Protein AF-0000000073451672 (afdb_homodimer)

InterPro domains:
  IPR009057 Homedomain-like superfamily [SSF46689] (279-330)
  IPR018060 AraC-like, DNA binding HTH domain [PF12833] (251-327)
  IPR018060 AraC-like, DNA binding HTH domain [PS01124] (229-328)
  IPR018060 AraC-like, DNA binding HTH domain [SM00342] (244-326)
  IPR032687 HTH-type transcriptional regulator AraC-type, N-terminal [PF12625] (20-200)

Solvent-accessible surface area (backbone atoms only — not comparable to full-atom values): 34757 Å² total; per-residue (Å²): 123,86,75,55,72,24,67,49,61,60,30,54,49,58,36,35,44,76,72,73,39,60,51,66,58,30,29,54,66,37,71,43,66,76,58,46,71,79,46,33,62,34,40,63,68,54,52,38,30,42,51,41,22,48,45,68,72,33,95,39,46,32,56,46,26,51,49,51,46,72,62,48,54,75,58,33,49,47,56,61,51,44,50,18,46,26,18,64,19,35,48,52,17,53,50,37,42,39,61,46,34,62,65,42,70,61,45,44,54,50,77,46,78,53,93,67,32,28,39,38,34,61,41,60,74,48,76,92,60,72,66,47,65,48,57,55,48,28,52,53,48,31,58,52,40,46,42,21,64,16,45,71,43,92,72,54,36,65,32,38,32,27,46,54,81,57,66,50,60,67,61,46,23,63,71,44,57,27,61,68,43,63,65,34,97,48,36,34,39,28,32,48,39,75,59,30,71,41,52,22,77,30,36,28,70,69,48,41,67,56,48,49,60,52,52,52,49,50,46,50,49,49,51,17,66,72,29,72,58,17,46,48,44,54,52,43,69,34,40,17,55,83,35,76,76,42,63,55,59,55,15,51,74,71,72,42,48,43,65,55,45,50,48,52,25,45,73,67,73,45,40,71,68,56,50,51,52,49,48,35,50,55,49,46,52,57,42,48,71,35,80,38,48,52,69,64,53,43,25,36,47,54,37,36,92,42,58,67,63,36,44,55,51,40,24,70,74,71,74,41,45,64,68,56,48,34,56,48,50,54,43,51,71,70,93,124,86,76,55,72,25,68,46,61,60,30,53,49,57,36,34,43,76,71,73,38,59,53,68,59,29,30,54,67,37,71,42,66,76,58,47,70,78,44,34,61,34,39,64,69,54,52,38,30,40,53,42,20,46,47,68,71,34,94,37,47,33,56,45,27,52,48,51,44,72,61,48,54,75,58,34,47,49,56,60,52,43,50,16,47,27,18,64,21,34,46,52,17,52,52,37,43,38,60,47,34,62,65,42,68,60,46,45,54,48,78,46,78,55,92,67,32,29,40,38,33,61,39,58,73,46,78,91,60,73,65,47,67,48,57,54,48,28,52,53,47,31,58,52,42,46,42,22,65,17,45,71,42,93,72,54,36,65,32,38,31,28,46,52,81,57,66,51,59,66,61,47,23,64,70,43,56,27,62,67,42,63,64,35,96,48,35,34,40,28,32,47,39,75,58,31,72,41,54,23,75,29,35,28,68,69,47,40,68,56,47,48,60,54,51,52,48,50,46,50,50,49,50,17,66,72,31,70,58,17,47,48,43,55,52,41,65,27,39,17,55,83,35,75,77,44,63,55,61,54,15,50,75,70,72,41,48,43,65,56,44,49,48,51,25,44,74,68,76,45,42,72,69,56,47,49,51,50,49,36,50,56,49,46,55,57,43,48,70,35,80,52,49,52,69,64,56,43,24,35,48,52,37,36,93,44,57,65,61,39,42,55,51,42,24,71,75,71,72,41,45,63,70,56,49,36,55,47,49,54,42,50,71,70,92

Organism: Bacillus licheniformis (strain ATCC 14580 / DSM 13 / JCM 2505 / CCUG 7422 / NBRC 12200 / NCIMB 9375 / NCTC 10341 / NRRL NRS-1264 / Gibson 46) (NCBI:txid279010)

Secondary structure (DSSP, 8-state):
-----EEPPTHHHHHHHHTT--HHHHHHHTT--GGGGTS-EE-HHHHHHHHHHHHHHSS-HHHHHHHHHHH--GGG--HHHHHHHTSSBHHHHHHHHHHHGGGSTTEEEEEEEETTEEEEEEEES-TTSPPPHHHHHHHHHHHHHHHHHHHTS----SEEEESS--S-HHHHHHHHTS-EEES-SSEEEEEEGGGGGPBPTT--HHHHHHHHHHHHHHHHHHHHHHSHHHHHHHHHHHHGGGS---HHHHHHHTTS-HHHHHHHHHHTT--HHHHHHHHHHHHHHHHHH-TTS-HHHHHHHTT-SSHHHHHHHHHHHHSS-HHHHHHHHHHHHH-/-----EEPPTHHHHHHHHTT--HHHHHHHTT--GGGGTS-EE-HHHHHHHHHHHHHHSS-HHHHHHHHHHH--GGG--HHHHHHHTSSBHHHHHHHHHHHGGGSTTEEEEEEEETTEEEEEEEES-TTSPPPHHHHHHHHHHHHHHHHHHHTS----SEEEESS--S-HHHHHHHHTS-EEES-SSEEEEEEGGGGGPBPTT--HHHHHHHHHHHHHHHHHHHHHHSHHHHHHHHHHHHGGGS---HHHHHHHTTS-HHHHHHHHHHTT--HHHHHHHHHHHHHHHHHH-TTS-HHHHHHHTT-SSHHHHHHHHHHHHSS-HHHHHHHHHHHHH-

Structure (mmCIF, N/CA/C/O backbone):
data_AF-0000000073451672-model_v1
#
loop_
_entity.id
_entity.type
_entity.pdbx_description
1 polymer 'Probable transcriptional regulator'
#
loop_
_atom_site.group_PDB
_atom_site.id
_atom_site.type_symbol
_atom_site.label_atom_id
_atom_site.label_alt_id
_atom_site.label_comp_id
_atom_site.label_asym_id
_atom_site.label_entity_id
_atom_site.label_seq_id
_atom_site.pdbx_PDB_ins_code
_atom_site.Cartn_x
_atom_site.Cartn_y
_atom_site.Cartn_z
_atom_site.occupancy
_atom_site.B_iso_or_equiv
_atom_site.auth_seq_id
_atom_site.auth_comp_id
_atom_site.auth_asym_id
_atom_site.auth_atom_id
_atom_site.pdbx_PDB_model_num
ATOM 1 N N . MET A 1 1 ? 17.266 -29.953 -8.078 1 30.2 1 MET A N 1
ATOM 2 C CA . MET A 1 1 ? 15.906 -29.453 -8.133 1 30.2 1 MET A CA 1
ATOM 3 C C . MET A 1 1 ? 15.844 -28 -7.684 1 30.2 1 MET A C 1
ATOM 5 O O . MET A 1 1 ? 16.297 -27.672 -6.586 1 30.2 1 MET A O 1
ATOM 9 N N . SER A 1 2 ? 16.094 -27.141 -8.453 1 38.12 2 SER A N 1
ATOM 10 C CA . SER A 1 2 ? 16.266 -25.703 -8.195 1 38.12 2 SER A CA 1
ATOM 11 C C . SER A 1 2 ? 15.227 -25.188 -7.203 1 38.12 2 SER A C 1
ATOM 13 O O . SER A 1 2 ? 14.023 -25.375 -7.41 1 38.12 2 SER A O 1
ATOM 15 N N . HIS A 1 3 ? 15.516 -25.5 -5.871 1 47.47 3 HIS A N 1
ATOM 16 C CA . HIS A 1 3 ? 14.641 -25.234 -4.73 1 47.47 3 HIS A CA 1
ATOM 17 C C . HIS A 1 3 ? 14.188 -23.781 -4.711 1 47.47 3 HIS A C 1
ATOM 19 O O . HIS A 1 3 ? 14.859 -22.922 -4.133 1 47.47 3 HIS A O 1
ATOM 25 N N . THR A 1 4 ? 13.359 -23.422 -5.734 1 58.94 4 THR A N 1
ATOM 26 C CA . THR A 1 4 ? 12.836 -22.062 -5.809 1 58.94 4 THR A CA 1
ATOM 27 C C . THR A 1 4 ? 12.078 -21.703 -4.535 1 58.94 4 THR A C 1
ATOM 29 O O . THR A 1 4 ? 11.203 -22.438 -4.098 1 58.94 4 THR A O 1
ATOM 32 N N . ARG A 1 5 ? 12.734 -21 -3.768 1 70.06 5 ARG A N 1
ATOM 33 C CA . ARG A 1 5 ? 12.148 -20.469 -2.539 1 70.06 5 ARG A CA 1
ATOM 34 C C . ARG A 1 5 ? 11.031 -19.484 -2.848 1 70.06 5 ARG A C 1
ATOM 36 O O . ARG A 1 5 ? 11.156 -18.656 -3.76 1 70.06 5 ARG A O 1
ATOM 43 N N . ILE A 1 6 ? 9.789 -19.859 -2.291 1 76.12 6 ILE A N 1
ATOM 44 C CA . ILE A 1 6 ? 8.578 -19.062 -2.496 1 76.12 6 ILE A CA 1
ATOM 45 C C . ILE A 1 6 ? 8.211 -18.328 -1.207 1 76.12 6 ILE A C 1
ATOM 47 O O . ILE A 1 6 ? 8.172 -18.938 -0.133 1 76.12 6 ILE A O 1
ATOM 51 N N . LYS A 1 7 ? 8.102 -17.188 -1.314 1 77.81 7 LYS A N 1
ATOM 52 C CA . LYS A 1 7 ? 7.602 -16.438 -0.164 1 77.81 7 LYS A CA 1
ATOM 53 C C . LYS A 1 7 ? 6.098 -16.625 0.003 1 77.81 7 LYS A C 1
ATOM 55 O O . LYS A 1 7 ? 5.316 -16.25 -0.868 1 77.81 7 LYS A O 1
ATOM 60 N N . PHE A 1 8 ? 5.711 -17.203 1.081 1 82.19 8 PHE A N 1
ATOM 61 C CA . PHE A 1 8 ? 4.301 -17.438 1.367 1 82.19 8 PHE A CA 1
ATOM 62 C C . PHE A 1 8 ? 3.693 -16.234 2.1 1 82.19 8 PHE A C 1
ATOM 64 O O . PHE A 1 8 ? 4.211 -15.805 3.131 1 82.19 8 PHE A O 1
ATOM 71 N N . PRO A 1 9 ? 2.596 -15.727 1.595 1 80.56 9 PRO A N 1
ATOM 72 C CA . PRO A 1 9 ? 2.059 -14.492 2.178 1 80.56 9 PRO A CA 1
ATOM 73 C C . PRO A 1 9 ? 1.568 -14.688 3.609 1 80.56 9 PRO A C 1
ATOM 75 O O . PRO A 1 9 ? 0.76 -15.578 3.877 1 80.56 9 PRO A O 1
ATOM 78 N N . ALA A 1 10 ? 1.955 -13.828 4.445 1 78.94 10 ALA A N 1
ATOM 79 C CA . ALA A 1 10 ? 1.593 -13.898 5.855 1 78.94 10 ALA A CA 1
ATOM 80 C C . ALA A 1 10 ? 0.095 -13.68 6.051 1 78.94 10 ALA A C 1
ATOM 82 O O . ALA A 1 10 ? -0.511 -14.25 6.957 1 78.94 10 ALA A O 1
ATOM 83 N N . GLY A 1 11 ? -0.444 -12.844 5.199 1 84.38 11 GLY A N 1
ATOM 84 C CA . GLY A 1 11 ? -1.865 -12.555 5.293 1 84.38 11 GLY A CA 1
ATOM 85 C C . GLY A 1 11 ? -2.74 -13.773 5.07 1 84.38 11 GLY A C 1
ATOM 86 O O . GLY A 1 11 ? -3.896 -13.805 5.496 1 84.38 11 GLY A O 1
ATOM 87 N N . PHE A 1 12 ? -2.145 -14.812 4.469 1 87.31 12 PHE A N 1
ATOM 88 C CA . PHE A 1 12 ? -2.893 -16.031 4.188 1 87.31 12 PHE A CA 1
ATOM 89 C C . PHE A 1 12 ? -3.398 -16.672 5.48 1 87.31 12 PHE A C 1
ATOM 91 O O . PHE A 1 12 ? -4.57 -17.047 5.578 1 87.31 12 PHE A O 1
ATOM 98 N N . TRP A 1 13 ? -2.588 -16.719 6.453 1 87.12 13 TRP A N 1
ATOM 99 C CA . TRP A 1 13 ? -2.926 -17.375 7.711 1 87.12 13 TRP A CA 1
ATOM 100 C C . TRP A 1 13 ? -3.99 -16.578 8.469 1 87.12 13 TRP A C 1
ATOM 102 O O . TRP A 1 13 ? -4.918 -17.156 9.039 1 87.12 13 TRP A O 1
ATOM 112 N N . ALA A 1 14 ? -3.844 -15.273 8.398 1 84.81 14 ALA A N 1
ATOM 113 C CA . ALA A 1 14 ? -4.848 -14.414 9.023 1 84.81 14 ALA A CA 1
ATOM 114 C C . ALA A 1 14 ? -6.191 -14.539 8.312 1 84.81 14 ALA A C 1
ATOM 116 O O . ALA A 1 14 ? -7.242 -14.547 8.961 1 84.81 14 ALA A O 1
ATOM 117 N N . GLY A 1 15 ? -6.145 -14.625 7.043 1 84.38 15 GLY A N 1
ATOM 118 C CA . GLY A 1 15 ? -7.359 -14.828 6.27 1 84.38 15 GLY A CA 1
ATOM 119 C C . GLY A 1 15 ? -8.062 -16.141 6.586 1 84.38 15 GLY A C 1
ATOM 120 O O . GLY A 1 15 ? -9.281 -16.172 6.719 1 84.38 15 GLY A O 1
ATOM 121 N N . LEU A 1 16 ? -7.281 -17.188 6.754 1 88 16 LEU A N 1
ATOM 122 C CA . LEU A 1 16 ? -7.852 -18.484 7.102 1 88 16 LEU A CA 1
ATOM 123 C C . LEU A 1 16 ? -8.531 -18.422 8.461 1 88 16 LEU A C 1
ATOM 125 O O . LEU A 1 16 ? -9.625 -18.969 8.641 1 88 16 LEU A O 1
ATOM 129 N N . ARG A 1 17 ? -7.875 -17.75 9.312 1 86.06 17 ARG A N 1
ATOM 130 C CA . ARG A 1 17 ? -8.422 -17.609 10.664 1 86.06 17 ARG A CA 1
ATOM 131 C C . ARG A 1 17 ? -9.781 -16.922 10.633 1 86.06 17 ARG A C 1
ATOM 133 O O . ARG A 1 17 ? -10.695 -17.297 11.375 1 86.06 17 ARG A O 1
ATOM 140 N N . GLN A 1 18 ? -9.922 -15.961 9.906 1 84.19 18 GLN A N 1
ATOM 141 C CA . GLN A 1 18 ? -11.18 -15.219 9.789 1 84.19 18 GLN A CA 1
ATOM 142 C C . GLN A 1 18 ? -12.281 -16.094 9.211 1 84.19 18 GLN A C 1
ATOM 144 O O . GLN A 1 18 ? -13.469 -15.859 9.461 1 84.19 18 GLN A O 1
ATOM 149 N N . LEU A 1 19 ? -11.844 -17.109 8.477 1 85.69 19 LEU A N 1
ATOM 150 C CA . LEU A 1 19 ? -12.797 -18.031 7.871 1 85.69 19 LEU A CA 1
ATOM 151 C C . LEU A 1 19 ? -13.07 -19.203 8.797 1 85.69 19 LEU A C 1
ATOM 153 O O . LEU A 1 19 ? -13.773 -20.141 8.414 1 85.69 19 LEU A O 1
ATOM 157 N N . GLY A 1 20 ? -12.477 -19.172 9.977 1 86.69 20 GLY A N 1
ATOM 158 C CA . GLY A 1 20 ? -12.695 -20.203 10.977 1 86.69 20 GLY A CA 1
ATOM 159 C C . GLY A 1 20 ? -11.773 -21.406 10.805 1 86.69 20 GLY A C 1
ATOM 160 O O . GLY A 1 20 ? -12.016 -22.469 11.367 1 86.69 20 GLY A O 1
ATOM 161 N N . ILE A 1 21 ? -10.773 -21.266 9.984 1 89.25 21 ILE A N 1
ATOM 162 C CA . ILE A 1 21 ? -9.805 -22.328 9.773 1 89.25 21 ILE A CA 1
ATOM 163 C C . ILE A 1 21 ? -8.547 -22.078 10.594 1 89.25 21 ILE A C 1
ATOM 165 O O . ILE A 1 21 ? -7.93 -21.016 10.477 1 89.25 21 ILE A O 1
ATOM 169 N N . ASN A 1 22 ? -8.156 -23.031 11.375 1 90.31 22 ASN A N 1
ATOM 170 C CA . ASN A 1 22 ? -6.992 -22.891 12.242 1 90.31 22 ASN A CA 1
ATOM 171 C C . ASN A 1 22 ? -5.691 -23.125 11.477 1 90.31 22 ASN A C 1
ATOM 173 O O . ASN A 1 22 ? -5.426 -24.25 11.031 1 90.31 22 ASN A O 1
ATOM 177 N N . ALA A 1 23 ? -4.871 -22.172 11.461 1 88.25 23 ALA A N 1
ATOM 178 C CA . ALA A 1 23 ? -3.635 -22.219 10.688 1 88.25 23 ALA A CA 1
ATOM 179 C C . ALA A 1 23 ? -2.729 -23.344 11.172 1 88.25 23 ALA A C 1
ATOM 181 O O . ALA A 1 23 ? -2.184 -24.109 10.367 1 88.25 23 ALA A O 1
ATOM 182 N N . PRO A 1 24 ? -2.588 -23.547 12.445 1 89.44 24 PRO A N 1
ATOM 183 C CA . PRO A 1 24 ? -1.754 -24.641 12.93 1 89.44 24 PRO A CA 1
ATOM 184 C C . PRO A 1 24 ? -2.242 -26.016 12.445 1 89.44 24 PRO A C 1
ATOM 186 O O . PRO A 1 24 ? -1.431 -26.906 12.195 1 89.44 24 PRO A O 1
ATOM 189 N N . ASP A 1 25 ? -3.537 -26.203 12.32 1 93 25 ASP A N 1
ATOM 190 C CA . ASP A 1 25 ? -4.074 -27.453 11.812 1 93 25 ASP A CA 1
ATOM 191 C C . ASP A 1 25 ? -3.66 -27.688 10.367 1 93 25 ASP A C 1
ATOM 193 O O . ASP A 1 25 ? -3.34 -28.828 9.984 1 93 25 ASP A O 1
ATOM 197 N N . VAL A 1 26 ? -3.672 -26.641 9.617 1 92.94 26 VAL A N 1
ATOM 198 C CA . VAL A 1 26 ? -3.258 -26.75 8.219 1 92.94 26 VAL A CA 1
ATOM 199 C C . VAL A 1 26 ? -1.782 -27.125 8.141 1 92.94 26 VAL A C 1
ATOM 201 O O . VAL A 1 26 ? -1.408 -28.031 7.387 1 92.94 26 VAL A O 1
ATOM 204 N N . LEU A 1 27 ? -1.009 -26.516 8.977 1 92.25 27 LEU A N 1
ATOM 205 C CA . LEU A 1 27 ? 0.427 -26.781 8.953 1 92.25 27 LEU A CA 1
ATOM 206 C C . LEU A 1 27 ? 0.732 -28.188 9.453 1 92.25 27 LEU A C 1
ATOM 208 O O . LEU A 1 27 ? 1.614 -28.859 8.922 1 92.25 27 LEU A O 1
ATOM 212 N N . ARG A 1 28 ? 0.037 -28.609 10.445 1 92.56 28 ARG A N 1
ATOM 213 C CA . ARG A 1 28 ? 0.197 -29.969 10.938 1 92.56 28 ARG A CA 1
ATOM 214 C C . ARG A 1 28 ? -0.143 -30.984 9.859 1 92.56 28 ARG A C 1
ATOM 216 O O . ARG A 1 28 ? 0.601 -31.953 9.648 1 92.56 28 ARG A O 1
ATOM 223 N N . LYS A 1 29 ? -1.226 -30.734 9.219 1 93.62 29 LYS A N 1
ATOM 224 C CA . LYS A 1 29 ? -1.656 -31.625 8.141 1 93.62 29 LYS A CA 1
ATOM 225 C C . LYS A 1 29 ? -0.652 -31.625 6.996 1 93.62 29 LYS A C 1
ATOM 227 O O . LYS A 1 29 ? -0.452 -32.656 6.34 1 93.62 29 LYS A O 1
ATOM 232 N N . ALA A 1 30 ? -0.033 -30.5 6.754 1 92.94 30 ALA A N 1
ATOM 233 C CA . ALA A 1 30 ? 0.972 -30.359 5.699 1 92.94 30 ALA A CA 1
ATOM 234 C C . ALA A 1 30 ? 2.328 -30.875 6.172 1 92.94 30 ALA A C 1
ATOM 236 O O . ALA A 1 30 ? 3.285 -30.922 5.395 1 92.94 30 ALA A O 1
ATOM 237 N N . ARG A 1 31 ? 2.457 -31.219 7.453 1 93.19 31 ARG A N 1
ATOM 238 C CA . ARG A 1 31 ? 3.688 -31.703 8.062 1 93.19 31 ARG A CA 1
ATOM 239 C C . ARG A 1 31 ? 4.789 -30.656 7.992 1 93.19 31 ARG A C 1
ATOM 241 O O . ARG A 1 31 ? 5.918 -30.953 7.609 1 93.19 31 ARG A O 1
ATOM 248 N N . LEU A 1 32 ? 4.359 -29.469 8.203 1 91.25 32 LEU A N 1
ATOM 249 C CA . LEU A 1 32 ? 5.293 -28.344 8.219 1 91.25 32 LEU A CA 1
ATOM 250 C C . LEU A 1 32 ? 5.371 -27.734 9.609 1 91.25 32 LEU A C 1
ATOM 252 O O . LEU A 1 32 ? 4.402 -27.766 10.367 1 91.25 32 LEU A O 1
ATOM 256 N N . PRO A 1 33 ? 6.496 -27.219 9.922 1 87.62 33 PRO A N 1
ATOM 257 C CA . PRO A 1 33 ? 6.629 -26.562 11.227 1 87.62 33 PRO A CA 1
ATOM 258 C C . PRO A 1 33 ? 5.848 -25.25 11.305 1 87.62 33 PRO A C 1
ATOM 260 O O . PRO A 1 33 ? 5.621 -24.594 10.289 1 87.62 33 PRO A O 1
ATOM 263 N N . LEU A 1 34 ? 5.496 -24.875 12.5 1 85.81 34 LEU A N 1
ATOM 264 C CA . LEU A 1 34 ? 4.719 -23.656 12.734 1 85.81 34 LEU A CA 1
ATOM 265 C C . LEU A 1 34 ? 5.527 -22.422 12.375 1 85.81 34 LEU A C 1
ATOM 267 O O . LEU A 1 34 ? 4.965 -21.344 12.188 1 85.81 34 LEU A O 1
ATOM 271 N N . THR A 1 35 ? 6.77 -22.531 12.172 1 81.19 35 THR A N 1
ATOM 272 C CA . THR A 1 35 ? 7.656 -21.406 11.883 1 81.19 35 THR A CA 1
ATOM 273 C C . THR A 1 35 ? 7.383 -20.844 10.484 1 81.19 35 THR A C 1
ATOM 275 O O . THR A 1 35 ? 7.766 -19.719 10.18 1 81.19 35 THR A O 1
ATOM 278 N N . VAL A 1 36 ? 6.684 -21.609 9.695 1 81.38 36 VAL A N 1
ATOM 279 C CA . VAL A 1 36 ? 6.344 -21.172 8.344 1 81.38 36 VAL A CA 1
ATOM 280 C C . VAL A 1 36 ? 5.441 -19.953 8.406 1 81.38 36 VAL A C 1
ATOM 282 O O . VAL A 1 36 ? 5.449 -19.125 7.492 1 81.38 36 VAL A O 1
ATOM 285 N N . MET A 1 37 ? 4.758 -19.797 9.492 1 79.75 37 MET A N 1
ATOM 286 C CA . MET A 1 37 ? 3.836 -18.688 9.641 1 79.75 37 MET A CA 1
ATOM 287 C C . MET A 1 37 ? 4.598 -17.375 9.852 1 79.75 37 MET A C 1
ATOM 289 O O . MET A 1 37 ? 4.109 -16.312 9.492 1 79.75 37 MET A O 1
ATOM 293 N N . THR A 1 38 ? 5.789 -17.547 10.367 1 75.12 38 THR A N 1
ATOM 294 C CA . THR A 1 38 ? 6.562 -16.344 10.68 1 75.12 38 THR A CA 1
ATOM 295 C C . THR A 1 38 ? 7.711 -16.172 9.695 1 75.12 38 THR A C 1
ATOM 297 O O . THR A 1 38 ? 8.211 -15.055 9.508 1 75.12 38 THR A O 1
ATOM 300 N N . GLU A 1 39 ? 8.156 -17.328 9.156 1 72.62 39 GLU A N 1
ATOM 301 C CA . GLU A 1 39 ? 9.164 -17.328 8.102 1 72.62 39 GLU A CA 1
ATOM 302 C C . GLU A 1 39 ? 8.578 -17.812 6.773 1 72.62 39 GLU A C 1
ATOM 304 O O . GLU A 1 39 ? 8.766 -18.969 6.383 1 72.62 39 GLU A O 1
ATOM 309 N N . PRO A 1 40 ? 8.109 -16.891 6.098 1 76.38 40 PRO A N 1
ATOM 310 C CA . PRO A 1 40 ? 7.191 -17.266 5.02 1 76.38 40 PRO A CA 1
ATOM 311 C C . PRO A 1 40 ? 7.922 -17.672 3.742 1 76.38 40 PRO A C 1
ATOM 313 O O . PRO A 1 40 ? 7.617 -17.172 2.66 1 76.38 40 PRO A O 1
ATOM 316 N N . VAL A 1 41 ? 8.969 -18.406 3.869 1 78.81 41 VAL A N 1
ATOM 317 C CA . VAL A 1 41 ? 9.625 -18.938 2.686 1 78.81 41 VAL A CA 1
ATOM 318 C C . VAL A 1 41 ? 9.477 -20.469 2.652 1 78.81 41 VAL A C 1
ATOM 320 O O . VAL A 1 41 ? 9.844 -21.156 3.609 1 78.81 41 VAL A O 1
ATOM 323 N N . VAL A 1 42 ? 8.906 -20.906 1.621 1 83.38 42 VAL A N 1
ATOM 324 C CA . VAL A 1 42 ? 8.656 -22.328 1.495 1 83.38 42 VAL A CA 1
ATOM 325 C C . VAL A 1 42 ? 9.117 -22.812 0.123 1 83.38 42 VAL A C 1
ATOM 327 O O . VAL A 1 42 ? 9.312 -22.016 -0.794 1 83.38 42 VAL A O 1
ATOM 330 N N . THR A 1 43 ? 9.344 -24.078 0.012 1 80.25 43 THR A N 1
ATOM 331 C CA . THR A 1 43 ? 9.602 -24.703 -1.287 1 80.25 43 THR A CA 1
ATOM 332 C C . THR A 1 43 ? 8.297 -24.891 -2.061 1 80.25 43 THR A C 1
ATOM 334 O O . THR A 1 43 ? 7.211 -24.766 -1.494 1 80.25 43 THR A O 1
ATOM 337 N N . ALA A 1 44 ? 8.445 -25.172 -3.307 1 80.56 44 ALA A N 1
ATOM 338 C CA . ALA A 1 44 ? 7.266 -25.438 -4.121 1 80.56 44 ALA A CA 1
ATOM 339 C C . ALA A 1 44 ? 6.465 -26.609 -3.557 1 80.56 44 ALA A C 1
ATOM 341 O O . ALA A 1 44 ? 5.23 -26.578 -3.525 1 80.56 44 ALA A O 1
ATOM 342 N N . ALA A 1 45 ? 7.203 -27.641 -3.154 1 82.56 45 ALA A N 1
ATOM 343 C CA . ALA A 1 45 ? 6.562 -28.812 -2.582 1 82.56 45 ALA A CA 1
ATOM 344 C C . ALA A 1 45 ? 5.789 -28.453 -1.314 1 82.56 45 ALA A C 1
ATOM 346 O O . ALA A 1 45 ? 4.676 -28.953 -1.102 1 82.56 45 ALA A O 1
ATOM 347 N N . GLN A 1 46 ? 6.383 -27.656 -0.5 1 84.38 46 GLN A N 1
ATOM 348 C CA . GLN A 1 46 ? 5.746 -27.219 0.738 1 84.38 46 GLN A CA 1
ATOM 349 C C . GLN A 1 46 ? 4.539 -26.328 0.452 1 84.38 46 GLN A C 1
ATOM 351 O O . GLN A 1 46 ? 3.529 -26.406 1.156 1 84.38 46 GLN A O 1
ATOM 356 N N . TYR A 1 47 ? 4.707 -25.531 -0.551 1 87.94 47 TYR A N 1
ATOM 357 C CA . TYR A 1 47 ? 3.607 -24.672 -0.994 1 87.94 47 TYR A CA 1
ATOM 358 C C . TYR A 1 47 ? 2.389 -25.516 -1.366 1 87.94 47 TYR A C 1
ATOM 360 O O . TYR A 1 47 ? 1.28 -25.25 -0.894 1 87.94 47 TYR A O 1
ATOM 368 N N . PHE A 1 48 ? 2.562 -26.547 -2.09 1 88 48 PHE A N 1
ATOM 369 C CA . PHE A 1 48 ? 1.48 -27.422 -2.52 1 88 48 PHE A CA 1
ATOM 370 C C . PHE A 1 48 ? 0.935 -28.219 -1.343 1 88 48 PHE A C 1
ATOM 372 O O . PHE A 1 48 ? -0.264 -28.5 -1.275 1 88 48 PHE A O 1
ATOM 379 N N . ALA A 1 49 ? 1.825 -28.531 -0.481 1 90.12 49 ALA A N 1
ATOM 380 C CA . ALA A 1 49 ? 1.406 -29.297 0.693 1 90.12 49 ALA A CA 1
ATOM 381 C C . ALA A 1 49 ? 0.434 -28.484 1.55 1 90.12 49 ALA A C 1
ATOM 383 O O . ALA A 1 49 ? -0.509 -29.047 2.119 1 90.12 49 ALA A O 1
ATOM 384 N N . ILE A 1 50 ? 0.667 -27.203 1.669 1 91.25 50 ILE A N 1
ATOM 385 C CA . ILE A 1 50 ? -0.209 -26.328 2.434 1 91.25 50 ILE A CA 1
ATOM 386 C C . ILE A 1 50 ? -1.594 -26.297 1.793 1 91.25 50 ILE A C 1
ATOM 388 O O . ILE A 1 50 ? -2.607 -26.453 2.479 1 91.25 50 ILE A O 1
ATOM 392 N N . TRP A 1 51 ? -1.62 -26.172 0.527 1 91.19 51 TRP A N 1
ATOM 393 C CA . TRP A 1 51 ? -2.895 -26.109 -0.182 1 91.19 51 TRP A CA 1
ATOM 394 C C . TRP A 1 51 ? -3.617 -27.453 -0.141 1 91.19 51 TRP A C 1
ATOM 396 O O . TRP A 1 51 ? -4.844 -27.5 -0.027 1 91.19 51 TRP A O 1
ATOM 406 N N . GLN A 1 52 ? -2.834 -28.5 -0.243 1 91.88 52 GLN A N 1
ATOM 407 C CA . GLN A 1 52 ? -3.426 -29.828 -0.109 1 91.88 52 GLN A CA 1
ATOM 408 C C . GLN A 1 52 ? -4.012 -30.031 1.286 1 91.88 52 GLN A C 1
ATOM 410 O O . GLN A 1 52 ? -5.09 -30.609 1.435 1 91.88 52 GLN A O 1
ATOM 415 N N . ALA A 1 53 ? -3.287 -29.562 2.209 1 93.5 53 ALA A N 1
ATOM 416 C CA . ALA A 1 53 ? -3.764 -29.656 3.588 1 93.5 53 ALA A CA 1
ATOM 417 C C . ALA A 1 53 ? -5.078 -28.891 3.762 1 93.5 53 ALA A C 1
ATOM 419 O O . ALA A 1 53 ? -6.008 -29.391 4.402 1 93.5 53 ALA A O 1
ATOM 420 N N . TYR A 1 54 ? -5.145 -27.703 3.217 1 92.88 54 TYR A N 1
ATOM 421 C CA . TYR A 1 54 ? -6.387 -26.953 3.24 1 92.88 54 TYR A CA 1
ATOM 422 C C . TYR A 1 54 ? -7.516 -27.734 2.574 1 92.88 54 TYR A C 1
ATOM 424 O O . TYR A 1 54 ? -8.633 -27.797 3.098 1 92.88 54 TYR A O 1
ATOM 432 N N . SER A 1 55 ? -7.191 -28.312 1.449 1 91.38 55 SER A N 1
ATOM 433 C CA . SER A 1 55 ? -8.164 -29.109 0.72 1 91.38 55 SER A CA 1
ATOM 434 C C . SER A 1 55 ? -8.695 -30.25 1.579 1 91.38 55 SER A C 1
ATOM 436 O O . SER A 1 55 ? -9.891 -30.547 1.561 1 91.38 55 SER A O 1
ATOM 438 N N . ASP A 1 56 ? -7.82 -30.828 2.297 1 91.31 56 ASP A N 1
ATOM 439 C CA . ASP A 1 56 ? -8.164 -31.984 3.117 1 91.31 56 ASP A CA 1
ATOM 440 C C . ASP A 1 56 ? -9.016 -31.562 4.316 1 91.31 56 ASP A C 1
ATOM 442 O O . ASP A 1 56 ? -9.789 -32.375 4.844 1 91.31 56 ASP A O 1
ATOM 446 N N . LEU A 1 57 ? -8.867 -30.375 4.75 1 90.12 57 LEU A N 1
ATOM 447 C CA . LEU A 1 57 ? -9.555 -29.906 5.949 1 90.12 57 LEU A CA 1
ATOM 448 C C . LEU A 1 57 ? -10.969 -29.453 5.617 1 90.12 57 LEU A C 1
ATOM 450 O O . LEU A 1 57 ? -11.836 -29.422 6.492 1 90.12 57 LEU A O 1
ATOM 454 N N . VAL A 1 58 ? -11.086 -29.109 4.395 1 86.44 58 VAL A N 1
ATOM 455 C CA . VAL A 1 58 ? -12.414 -28.656 4 1 86.44 58 VAL A CA 1
ATOM 456 C C . VAL A 1 58 ? -13.242 -29.844 3.512 1 86.44 58 VAL A C 1
ATOM 458 O O . VAL A 1 58 ? -12.695 -30.797 2.969 1 86.44 58 VAL A O 1
ATOM 461 N N . ASP A 1 59 ? -14.453 -29.938 3.789 1 79.06 59 ASP A N 1
ATOM 462 C CA . ASP A 1 59 ? -15.344 -31.062 3.496 1 79.06 59 ASP A CA 1
ATOM 463 C C . ASP A 1 59 ? -15.461 -31.297 1.991 1 79.06 59 ASP A C 1
ATOM 465 O O . ASP A 1 59 ? -15.547 -32.438 1.536 1 79.06 59 ASP A O 1
ATOM 469 N N . ASP A 1 60 ? -15.547 -30.312 1.238 1 90.44 60 ASP A N 1
ATOM 470 C CA . ASP A 1 60 ? -15.773 -30.312 -0.203 1 90.44 60 ASP A CA 1
ATOM 471 C C . ASP A 1 60 ? -14.922 -29.25 -0.895 1 90.44 60 ASP A C 1
ATOM 473 O O . ASP A 1 60 ? -14.828 -28.109 -0.416 1 90.44 60 ASP A O 1
ATOM 477 N N . VAL A 1 61 ? -14.242 -29.734 -1.983 1 91.44 61 VAL A N 1
ATOM 478 C CA . VAL A 1 61 ? -13.336 -28.875 -2.734 1 91.44 61 VAL A CA 1
ATOM 479 C C . VAL A 1 61 ? -14.07 -27.609 -3.191 1 91.44 61 VAL A C 1
ATOM 481 O O . VAL A 1 61 ? -13.539 -26.5 -3.076 1 91.44 61 VAL A O 1
ATOM 484 N N . SER A 1 62 ? -15.297 -27.812 -3.668 1 93.69 62 SER A N 1
ATOM 485 C CA . SER A 1 62 ? -16.078 -26.672 -4.156 1 93.69 62 SER A CA 1
ATOM 486 C C . SER A 1 62 ? -16.375 -25.688 -3.035 1 93.69 62 SER A C 1
ATOM 488 O O . SER A 1 62 ? -16.281 -24.484 -3.225 1 93.69 62 SER A O 1
ATOM 490 N N . LYS A 1 63 ? -16.688 -26.219 -1.899 1 92.5 63 LYS A N 1
ATOM 491 C CA . LYS A 1 63 ? -16.984 -25.359 -0.745 1 92.5 63 LYS A CA 1
ATOM 492 C C . LYS A 1 63 ? -15.734 -24.609 -0.296 1 92.5 63 LYS A C 1
ATOM 494 O O . LYS A 1 63 ? -15.82 -23.438 0.072 1 92.5 63 LYS A O 1
ATOM 499 N N . GLY A 1 64 ? -14.641 -25.297 -0.287 1 92.5 64 GLY A N 1
ATOM 500 C CA . GLY A 1 64 ? -13.383 -24.656 0.072 1 92.5 64 GLY A CA 1
ATOM 501 C C . GLY A 1 64 ? -12.992 -23.531 -0.866 1 92.5 64 GLY A C 1
ATOM 502 O O . GLY A 1 64 ? -12.523 -22.469 -0.423 1 92.5 64 GLY A O 1
ATOM 503 N N . ILE A 1 65 ? -13.227 -23.719 -2.137 1 94.25 65 ILE A N 1
ATOM 504 C CA . ILE A 1 65 ? -12.93 -22.719 -3.154 1 94.25 65 ILE A CA 1
ATOM 505 C C . ILE A 1 65 ? -13.773 -21.469 -2.922 1 94.25 65 ILE A C 1
ATOM 507 O O . ILE A 1 65 ? -13.25 -20.359 -2.809 1 94.25 65 ILE A O 1
ATOM 511 N N . ILE A 1 66 ? -15.062 -21.688 -2.756 1 94.38 66 ILE A N 1
ATOM 512 C CA . ILE A 1 66 ? -16.016 -20.594 -2.652 1 94.38 66 ILE A CA 1
ATOM 513 C C . ILE A 1 66 ? -15.797 -19.828 -1.346 1 94.38 66 ILE A C 1
ATOM 515 O O . ILE A 1 66 ? -15.758 -18.594 -1.333 1 94.38 66 ILE A O 1
ATOM 519 N N . LYS A 1 67 ? -15.562 -20.578 -0.331 1 93.06 67 LYS A N 1
ATOM 520 C CA . LYS A 1 67 ? -15.367 -19.984 0.99 1 93.06 67 LYS A CA 1
ATOM 521 C C . LYS A 1 67 ? -14.148 -19.078 1.011 1 93.06 67 LYS A C 1
ATOM 523 O O . LYS A 1 67 ? -14.219 -17.938 1.49 1 93.06 67 LYS A O 1
ATOM 528 N N . LEU A 1 68 ? -13.078 -19.516 0.491 1 92.94 68 LEU A N 1
ATOM 529 C CA . LEU A 1 68 ? -11.844 -18.734 0.493 1 92.94 68 LEU A CA 1
ATOM 530 C C . LEU A 1 68 ? -11.961 -17.547 -0.462 1 92.94 68 LEU A C 1
ATOM 532 O O . LEU A 1 68 ? -11.547 -16.438 -0.127 1 92.94 68 LEU A O 1
ATOM 536 N N . ALA A 1 69 ? -12.492 -17.75 -1.635 1 92.94 69 ALA A N 1
ATOM 537 C CA . ALA A 1 69 ? -12.578 -16.703 -2.645 1 92.94 69 ALA A CA 1
ATOM 538 C C . ALA A 1 69 ? -13.484 -15.562 -2.182 1 92.94 69 ALA A C 1
ATOM 540 O O . ALA A 1 69 ? -13.203 -14.391 -2.432 1 92.94 69 ALA A O 1
ATOM 541 N N . THR A 1 70 ? -14.531 -15.836 -1.424 1 92.44 70 THR A N 1
ATOM 542 C CA . THR A 1 70 ? -15.523 -14.828 -1.048 1 92.44 70 THR A CA 1
ATOM 543 C C . THR A 1 70 ? -15.219 -14.273 0.341 1 92.44 70 THR A C 1
ATOM 545 O O . THR A 1 70 ? -15.57 -13.133 0.645 1 92.44 70 THR A O 1
ATOM 548 N N . GLY A 1 71 ? -14.57 -15.062 1.098 1 90.38 71 GLY A N 1
ATOM 549 C CA . GLY A 1 71 ? -14.43 -14.688 2.494 1 90.38 71 GLY A CA 1
ATOM 550 C C . GLY A 1 71 ? -13.102 -14.008 2.793 1 90.38 71 GLY A C 1
ATOM 551 O O . GLY A 1 71 ? -12.945 -13.391 3.848 1 90.38 71 GLY A O 1
ATOM 552 N N . PHE A 1 72 ? -12.148 -14.102 1.908 1 90.19 72 PHE A N 1
ATOM 553 C CA . PHE A 1 72 ? -10.82 -13.539 2.139 1 90.19 72 PHE A CA 1
ATOM 554 C C . PHE A 1 72 ? -10.844 -12.023 1.998 1 90.19 72 PHE A C 1
ATOM 556 O O . PHE A 1 72 ? -11.062 -11.5 0.904 1 90.19 72 PHE A O 1
ATOM 563 N N . GLU A 1 73 ? -10.555 -11.305 3.029 1 90.81 73 GLU A N 1
ATOM 564 C CA . GLU A 1 73 ? -10.695 -9.852 3.07 1 90.81 73 GLU A CA 1
ATOM 565 C C . GLU A 1 73 ? -9.516 -9.164 2.379 1 90.81 73 GLU A C 1
ATOM 567 O O . GLU A 1 73 ? -8.367 -9.578 2.537 1 90.81 73 GLU A O 1
ATOM 572 N N . PRO A 1 74 ? -9.773 -8.086 1.68 1 92 74 PRO A N 1
ATOM 573 C CA . PRO A 1 74 ? -8.734 -7.359 0.946 1 92 74 PRO A CA 1
ATOM 574 C C . PRO A 1 74 ? -7.617 -6.852 1.854 1 92 74 PRO A C 1
ATOM 576 O O . PRO A 1 74 ? -6.477 -6.703 1.41 1 92 74 PRO A O 1
ATOM 579 N N . ALA A 1 75 ? -7.91 -6.629 3.082 1 90 75 ALA A N 1
ATOM 580 C CA . ALA A 1 75 ? -6.914 -6.121 4.023 1 90 75 ALA A CA 1
ATOM 581 C C . ALA A 1 75 ? -5.75 -7.098 4.168 1 90 75 ALA A C 1
ATOM 583 O O . ALA A 1 75 ? -4.652 -6.707 4.57 1 90 75 ALA A O 1
ATOM 584 N N . HIS A 1 76 ? -5.938 -8.352 3.768 1 90.94 76 HIS A N 1
ATOM 585 C CA . HIS A 1 76 ? -4.914 -9.367 3.969 1 90.94 76 HIS A CA 1
ATOM 586 C C . HIS A 1 76 ? -4.23 -9.727 2.652 1 90.94 76 HIS A C 1
ATOM 588 O O . HIS A 1 76 ? -3.369 -10.609 2.617 1 90.94 76 HIS A O 1
ATOM 594 N N . TYR A 1 77 ? -4.637 -9.094 1.58 1 93.75 77 TYR A N 1
ATOM 595 C CA . TYR A 1 77 ? -3.98 -9.344 0.303 1 93.75 77 TYR A CA 1
ATOM 596 C C . TYR A 1 77 ? -2.498 -9.008 0.373 1 93.75 77 TYR A C 1
ATOM 598 O O . TYR A 1 77 ? -2.115 -7.992 0.965 1 93.75 77 TYR A O 1
ATOM 606 N N . PRO A 1 78 ? -1.659 -9.852 -0.187 1 92.62 78 PRO A N 1
ATOM 607 C CA . PRO A 1 78 ? -0.267 -9.422 -0.345 1 92.62 78 PRO A CA 1
ATOM 608 C C . PRO A 1 78 ? -0.118 -8.242 -1.305 1 92.62 78 PRO A C 1
ATOM 610 O O . PRO A 1 78 ? -1.012 -7.984 -2.113 1 92.62 78 PRO A O 1
ATOM 613 N N . PRO A 1 79 ? 0.98 -7.52 -1.271 1 93.31 79 PRO A N 1
ATOM 614 C CA . PRO A 1 79 ? 1.176 -6.312 -2.074 1 93.31 79 PRO A CA 1
ATOM 615 C C . PRO A 1 79 ? 0.931 -6.543 -3.562 1 93.31 79 PRO A C 1
ATOM 617 O O . PRO A 1 79 ? 0.354 -5.688 -4.238 1 93.31 79 PRO A O 1
ATOM 620 N N . ALA A 1 80 ? 1.367 -7.691 -4.074 1 92.62 80 ALA A N 1
ATOM 621 C CA . ALA A 1 80 ? 1.166 -7.996 -5.488 1 92.62 80 ALA A CA 1
ATOM 622 C C . ALA A 1 80 ? -0.32 -8.031 -5.836 1 92.62 80 ALA A C 1
ATOM 624 O O . ALA A 1 80 ? -0.729 -7.535 -6.891 1 92.62 80 ALA A O 1
ATOM 625 N N . VAL A 1 81 ? -1.133 -8.578 -4.934 1 95.06 81 VAL A N 1
ATOM 626 C CA . VAL A 1 81 ? -2.574 -8.672 -5.141 1 95.06 81 VAL A CA 1
ATOM 627 C C . VAL A 1 81 ? -3.219 -7.309 -4.883 1 95.06 81 VAL A C 1
ATOM 629 O O . VAL A 1 81 ? -4.164 -6.926 -5.574 1 95.06 81 VAL A O 1
ATOM 632 N N . LEU A 1 82 ? -2.703 -6.574 -3.902 1 96.12 82 LEU A N 1
ATOM 633 C CA . LEU A 1 82 ? -3.199 -5.223 -3.658 1 96.12 82 LEU A CA 1
ATOM 634 C C . LEU A 1 82 ? -3 -4.34 -4.887 1 96.12 82 LEU A C 1
ATOM 636 O O . LEU A 1 82 ? -3.861 -3.518 -5.211 1 96.12 82 LEU A O 1
ATOM 640 N N . ALA A 1 83 ? -1.879 -4.5 -5.562 1 96.25 83 ALA A N 1
ATOM 641 C CA . ALA A 1 83 ? -1.624 -3.74 -6.781 1 96.25 83 ALA A CA 1
ATOM 642 C C . ALA A 1 83 ? -2.684 -4.031 -7.84 1 96.25 83 ALA A C 1
ATOM 644 O O . ALA A 1 83 ? -3.074 -3.143 -8.602 1 96.25 83 ALA A O 1
ATOM 645 N N . ALA A 1 84 ? -3.107 -5.285 -7.863 1 96.88 84 ALA A N 1
ATOM 646 C CA . ALA A 1 84 ? -4.164 -5.664 -8.797 1 96.88 84 ALA A CA 1
ATOM 647 C C . ALA A 1 84 ? -5.52 -5.129 -8.336 1 96.88 84 ALA A C 1
ATOM 649 O O . ALA A 1 84 ? -6.266 -4.551 -9.125 1 96.88 84 ALA A O 1
ATOM 650 N N . TYR A 1 85 ? -5.824 -5.246 -7.07 1 97.25 85 TYR A N 1
ATOM 651 C CA . TYR A 1 85 ? -7.102 -4.859 -6.488 1 97.25 85 TYR A CA 1
ATOM 652 C C . TYR A 1 85 ? -7.34 -3.361 -6.637 1 97.25 85 TYR A C 1
ATOM 654 O O . TYR A 1 85 ? -8.477 -2.918 -6.785 1 97.25 85 TYR A O 1
ATOM 662 N N . HIS A 1 86 ? -6.273 -2.59 -6.625 1 96.94 86 HIS A N 1
ATOM 663 C CA . HIS A 1 86 ? -6.395 -1.137 -6.676 1 96.94 86 HIS A CA 1
ATOM 664 C C . HIS A 1 86 ? -6.105 -0.609 -8.078 1 96.94 86 HIS A C 1
ATOM 666 O O . HIS A 1 86 ? -5.879 0.588 -8.258 1 96.94 86 HIS A O 1
ATOM 672 N N . ALA A 1 87 ? -6.113 -1.509 -9.078 1 96.62 87 ALA A N 1
ATOM 673 C CA . ALA A 1 87 ? -5.906 -1.107 -10.469 1 96.62 87 ALA A CA 1
ATOM 674 C C . ALA A 1 87 ? -7.031 -0.196 -10.953 1 96.62 87 ALA A C 1
ATOM 676 O O . ALA A 1 87 ? -8.047 -0.047 -10.273 1 96.62 87 ALA A O 1
ATOM 677 N N . ARG A 1 88 ? -6.828 0.437 -12.086 1 94.56 88 ARG A N 1
ATOM 678 C CA . ARG A 1 88 ? -7.789 1.391 -12.633 1 94.56 88 ARG A CA 1
ATOM 679 C C . ARG A 1 88 ? -9.055 0.685 -13.094 1 94.56 88 ARG A C 1
ATOM 681 O O . ARG A 1 88 ? -10.164 1.215 -12.938 1 94.56 88 ARG A O 1
ATOM 688 N N . ASP A 1 89 ? -8.844 -0.448 -13.711 1 96.88 89 ASP A N 1
ATOM 689 C CA . ASP A 1 89 ? -9.961 -1.238 -14.219 1 96.88 89 ASP A CA 1
ATOM 690 C C . ASP A 1 89 ? -9.656 -2.732 -14.156 1 96.88 89 ASP A C 1
ATOM 692 O O . ASP A 1 89 ? -8.586 -3.131 -13.695 1 96.88 89 ASP A O 1
ATOM 696 N N . TYR A 1 90 ? -10.625 -3.539 -14.586 1 98.19 90 TYR A N 1
ATOM 697 C CA . TYR A 1 90 ? -10.508 -4.988 -14.484 1 98.19 90 TYR A CA 1
ATOM 698 C C . TYR A 1 90 ? -9.375 -5.508 -15.367 1 98.19 90 TYR A C 1
ATOM 700 O O . TYR A 1 90 ? -8.641 -6.41 -14.977 1 98.19 90 TYR A O 1
ATOM 708 N N . ARG A 1 91 ? -9.188 -4.957 -16.547 1 96.81 91 ARG A N 1
ATOM 709 C CA . ARG A 1 91 ? -8.102 -5.316 -17.453 1 96.81 91 ARG A CA 1
ATOM 710 C C . ARG A 1 91 ? -6.746 -5.102 -16.781 1 96.81 91 ARG A C 1
ATOM 712 O O . ARG A 1 91 ? -5.887 -5.984 -16.812 1 96.81 91 ARG A O 1
ATOM 719 N N . GLY A 1 92 ? -6.594 -3.914 -16.234 1 96.75 92 GLY A N 1
ATOM 720 C CA . GLY A 1 92 ? -5.363 -3.619 -15.516 1 96.75 92 GLY A CA 1
ATOM 721 C C . GLY A 1 92 ? -5.102 -4.566 -14.359 1 96.75 92 GLY A C 1
ATOM 722 O O . GLY A 1 92 ? -3.957 -4.938 -14.102 1 96.75 92 GLY A O 1
ATOM 723 N N . ALA A 1 93 ? -6.148 -4.906 -13.656 1 97.94 93 ALA A N 1
ATOM 724 C CA . ALA A 1 93 ? -6.035 -5.836 -12.531 1 97.94 93 ALA A CA 1
ATOM 725 C C . ALA A 1 93 ? -5.531 -7.199 -13 1 97.94 93 ALA A C 1
ATOM 727 O O . ALA A 1 93 ? -4.617 -7.77 -12.398 1 97.94 93 ALA A O 1
ATOM 728 N N . LEU A 1 94 ? -6.102 -7.703 -14.07 1 97.06 94 LEU A N 1
ATOM 729 C CA . LEU A 1 94 ? -5.719 -9.008 -14.594 1 97.06 94 LEU A CA 1
ATOM 730 C C . LEU A 1 94 ? -4.285 -8.992 -15.109 1 97.06 94 LEU A C 1
ATOM 732 O O . LEU A 1 94 ? -3.527 -9.938 -14.898 1 97.06 94 LEU A O 1
ATOM 736 N N . LYS A 1 95 ? -3.881 -7.953 -15.75 1 95.38 95 LYS A N 1
ATOM 737 C CA . LYS A 1 95 ? -2.512 -7.816 -16.234 1 95.38 95 LYS A CA 1
ATOM 738 C C . LYS A 1 95 ? -1.514 -7.82 -15.086 1 95.38 95 LYS A C 1
ATOM 740 O O . LYS A 1 95 ? -0.453 -8.445 -15.18 1 95.38 95 LYS A O 1
ATOM 745 N N . ARG A 1 96 ? -1.853 -7.102 -14.055 1 95.25 96 ARG A N 1
ATOM 746 C CA . ARG A 1 96 ? -0.989 -7.066 -12.875 1 95.25 96 ARG A CA 1
ATOM 747 C C . ARG A 1 96 ? -0.906 -8.438 -12.219 1 95.25 96 ARG A C 1
ATOM 749 O O . ARG A 1 96 ? 0.162 -8.852 -11.758 1 95.25 96 ARG A O 1
ATOM 756 N N . MET A 1 97 ? -2.021 -9.141 -12.18 1 95 97 MET A N 1
ATOM 757 C CA . MET A 1 97 ? -2.018 -10.492 -11.633 1 95 97 MET A CA 1
ATOM 758 C C . MET A 1 97 ? -1.091 -11.398 -12.438 1 95 97 MET A C 1
ATOM 760 O O . MET A 1 97 ? -0.302 -12.156 -11.867 1 95 97 MET A O 1
ATOM 764 N N . ALA A 1 98 ? -1.239 -11.336 -13.719 1 91.62 98 ALA A N 1
ATOM 765 C CA . ALA A 1 98 ? -0.39 -12.148 -14.578 1 91.62 98 ALA A CA 1
ATOM 766 C C . ALA A 1 98 ? 1.079 -11.766 -14.422 1 91.62 98 ALA A C 1
ATOM 768 O O . ALA A 1 98 ? 1.953 -12.641 -14.391 1 91.62 98 ALA A O 1
ATOM 769 N N . ARG A 1 99 ? 1.321 -10.555 -14.297 1 89.06 99 ARG A N 1
ATOM 770 C CA . ARG A 1 99 ? 2.688 -10.047 -14.219 1 89.06 99 ARG A CA 1
ATOM 771 C C . ARG A 1 99 ? 3.342 -10.445 -12.898 1 89.06 99 ARG A C 1
ATOM 773 O O . ARG A 1 99 ? 4.453 -10.984 -12.891 1 89.06 99 ARG A O 1
ATOM 780 N N . TYR A 1 100 ? 2.623 -10.219 -11.797 1 89.5 100 TYR A N 1
ATOM 781 C CA . TYR A 1 100 ? 3.254 -10.367 -10.492 1 89.5 100 TYR A CA 1
ATOM 782 C C . TYR A 1 100 ? 3.068 -11.781 -9.953 1 89.5 100 TYR A C 1
ATOM 784 O O . TYR A 1 100 ? 3.682 -12.156 -8.953 1 89.5 100 TYR A O 1
ATOM 792 N N . LYS A 1 101 ? 2.201 -12.539 -10.547 1 84.25 101 LYS A N 1
ATOM 793 C CA . LYS A 1 101 ? 2.1 -13.945 -10.195 1 84.25 101 LYS A CA 1
ATOM 794 C C . LYS A 1 101 ? 3.441 -14.656 -10.367 1 84.25 101 LYS A C 1
ATOM 796 O O . LYS A 1 101 ? 3.697 -15.68 -9.727 1 84.25 101 LYS A O 1
ATOM 801 N N . GLN A 1 102 ? 4.262 -14.117 -11.148 1 74.5 102 GLN A N 1
ATOM 802 C CA . GLN A 1 102 ? 5.59 -14.672 -11.398 1 74.5 102 GLN A CA 1
ATOM 803 C C . GLN A 1 102 ? 6.453 -14.617 -10.141 1 74.5 102 GLN A C 1
ATOM 805 O O . GLN A 1 102 ? 7.465 -15.312 -10.055 1 74.5 102 GLN A O 1
ATOM 810 N N . LEU A 1 103 ? 6.039 -13.727 -9.273 1 73.69 103 LEU A N 1
ATOM 811 C CA . LEU A 1 103 ? 6.77 -13.617 -8.016 1 73.69 103 LEU A CA 1
ATOM 812 C C . LEU A 1 103 ? 6.488 -14.82 -7.125 1 73.69 103 LEU A C 1
ATOM 814 O O . LEU A 1 103 ? 7.246 -15.094 -6.191 1 73.69 103 LEU A O 1
ATOM 818 N N . CYS A 1 104 ? 5.395 -15.406 -7.359 1 68.69 104 CYS A N 1
ATOM 819 C CA . CYS A 1 104 ? 5.023 -16.578 -6.582 1 68.69 104 CYS A CA 1
ATOM 820 C C . CYS A 1 104 ? 4.934 -17.812 -7.473 1 68.69 104 CYS A C 1
ATOM 822 O O . CYS A 1 104 ? 3.875 -18.109 -8.023 1 68.69 104 CYS A O 1
ATOM 824 N N . PRO A 1 105 ? 6.227 -18.375 -7.727 1 61.47 105 PRO A N 1
ATOM 825 C CA . PRO A 1 105 ? 6.125 -19.641 -8.461 1 61.47 105 PRO A CA 1
ATOM 826 C C . PRO A 1 105 ? 5.246 -20.672 -7.746 1 61.47 105 PRO A C 1
ATOM 828 O O . PRO A 1 105 ? 4.852 -20.469 -6.594 1 61.47 105 PRO A O 1
ATOM 831 N N . PRO A 1 106 ? 4.508 -21.609 -8.484 1 66 106 PRO A N 1
ATOM 832 C CA . PRO A 1 106 ? 4.84 -22.297 -9.734 1 66 106 PRO A CA 1
ATOM 833 C C . PRO A 1 106 ? 3.748 -22.156 -10.797 1 66 106 PRO A C 1
ATOM 835 O O . PRO A 1 106 ? 3.461 -23.109 -11.523 1 66 106 PRO A O 1
ATOM 838 N N . GLU A 1 107 ? 2.971 -21.109 -10.695 1 77.5 107 GLU A N 1
ATOM 839 C CA . GLU A 1 107 ? 1.893 -20.953 -11.664 1 77.5 107 GLU A CA 1
ATOM 840 C C . GLU A 1 107 ? 2.094 -19.703 -12.508 1 77.5 107 GLU A C 1
ATOM 842 O O . GLU A 1 107 ? 2.734 -18.734 -12.07 1 77.5 107 GLU A O 1
ATOM 847 N N . SER A 1 108 ? 1.666 -19.797 -13.797 1 83.69 108 SER A N 1
ATOM 848 C CA . SER A 1 108 ? 1.608 -18.625 -14.656 1 83.69 108 SER A CA 1
ATOM 849 C C . SER A 1 108 ? 0.217 -18.438 -15.25 1 83.69 108 SER A C 1
ATOM 851 O O . SER A 1 108 ? -0.538 -19.406 -15.383 1 83.69 108 SER A O 1
ATOM 853 N N . LEU A 1 109 ? -0.125 -17.234 -15.477 1 89.94 109 LEU A N 1
ATOM 854 C CA . LEU A 1 109 ? -1.398 -16.875 -16.094 1 89.94 109 LEU A CA 1
ATOM 855 C C . LEU A 1 109 ? -1.19 -16.344 -17.5 1 89.94 109 LEU A C 1
ATOM 857 O O . LEU A 1 109 ? -0.388 -15.438 -17.719 1 89.94 109 LEU A O 1
ATOM 861 N N . ARG A 1 110 ? -1.796 -16.938 -18.469 1 90.19 110 ARG A N 1
ATOM 862 C CA . ARG A 1 110 ? -1.804 -16.453 -19.844 1 90.19 110 ARG A CA 1
ATOM 863 C C . ARG A 1 110 ? -3.146 -15.828 -20.188 1 90.19 110 ARG A C 1
ATOM 865 O O . ARG A 1 110 ? -4.184 -16.484 -20.156 1 90.19 110 ARG A O 1
ATOM 872 N N . ILE A 1 111 ? -3.143 -14.57 -20.531 1 93.88 111 ILE A N 1
ATOM 873 C CA . ILE A 1 111 ? -4.363 -13.828 -20.844 1 93.88 111 ILE A CA 1
ATOM 874 C C . ILE A 1 111 ? -4.438 -13.562 -22.344 1 93.88 111 ILE A C 1
ATOM 876 O O . ILE A 1 111 ? -3.508 -13.008 -22.922 1 93.88 111 ILE A O 1
ATOM 880 N N . THR A 1 112 ? -5.473 -13.961 -22.969 1 93.44 112 THR A N 1
ATOM 881 C CA . THR A 1 112 ? -5.707 -13.742 -24.391 1 93.44 112 THR A CA 1
ATOM 882 C C . THR A 1 112 ? -7.078 -13.109 -24.625 1 93.44 112 THR A C 1
ATOM 884 O O . THR A 1 112 ? -8.07 -13.547 -24.047 1 93.44 112 THR A O 1
ATOM 887 N N . GLU A 1 113 ? -7.094 -12.07 -25.344 1 92.62 113 GLU A N 1
ATOM 888 C CA . GLU A 1 113 ? -8.352 -11.414 -25.703 1 92.62 113 GLU A CA 1
ATOM 889 C C . GLU A 1 113 ? -8.703 -11.664 -27.172 1 92.62 113 GLU A C 1
ATOM 891 O O . GLU A 1 113 ? -7.871 -11.453 -28.047 1 92.62 113 GLU A O 1
ATOM 896 N N . GLU A 1 114 ? -9.773 -12.305 -27.422 1 87.81 114 GLU A N 1
ATOM 897 C CA . GLU A 1 114 ? -10.273 -12.57 -28.766 1 87.81 114 GLU A CA 1
ATOM 898 C C . GLU A 1 114 ? -11.75 -12.219 -28.875 1 87.81 114 GLU A C 1
ATOM 900 O O . GLU A 1 114 ? -12.578 -12.727 -28.125 1 87.81 114 GLU A O 1
ATOM 905 N N . ASP A 1 115 ? -12.078 -11.414 -29.875 1 89.44 115 ASP A N 1
ATOM 906 C CA . ASP A 1 115 ? -13.453 -11.008 -30.141 1 89.44 115 ASP A CA 1
ATOM 907 C C . ASP A 1 115 ? -14.109 -10.438 -28.891 1 89.44 115 ASP A C 1
ATOM 909 O O . ASP A 1 115 ? -13.602 -9.484 -28.297 1 89.44 115 ASP A O 1
ATOM 913 N N . GLU A 1 116 ? -15.203 -11.109 -28.391 1 93.44 116 GLU A N 1
ATOM 914 C CA . GLU A 1 116 ? -15.969 -10.594 -27.25 1 93.44 116 GLU A CA 1
ATOM 915 C C . GLU A 1 116 ? -15.594 -11.305 -25.953 1 93.44 116 GLU A C 1
ATOM 917 O O . GLU A 1 116 ? -16.25 -11.125 -24.938 1 93.44 116 GLU A O 1
ATOM 922 N N . HIS A 1 117 ? -14.477 -12.078 -26.062 1 94.81 117 HIS A N 1
ATOM 923 C CA . HIS A 1 117 ? -14.141 -12.883 -24.906 1 94.81 117 HIS A CA 1
ATOM 924 C C . HIS A 1 117 ? -12.688 -12.656 -24.469 1 94.81 117 HIS A C 1
ATOM 926 O O . HIS A 1 117 ? -11.852 -12.273 -25.297 1 94.81 117 HIS A O 1
ATOM 932 N N . CYS A 1 118 ? -12.477 -12.75 -23.188 1 96.62 118 CYS A N 1
ATOM 933 C CA . CYS A 1 118 ? -11.141 -12.797 -22.594 1 96.62 118 CYS A CA 1
ATOM 934 C C . CYS A 1 118 ? -10.898 -14.125 -21.891 1 96.62 118 CYS A C 1
ATOM 936 O O . CYS A 1 118 ? -11.617 -14.484 -20.953 1 96.62 118 CYS A O 1
ATOM 938 N N . ALA A 1 119 ? -9.922 -14.852 -22.406 1 96.62 119 ALA A N 1
ATOM 939 C CA . ALA A 1 119 ? -9.586 -16.141 -21.812 1 96.62 119 ALA A CA 1
ATOM 940 C C . ALA A 1 119 ? -8.336 -16.047 -20.938 1 96.62 119 ALA A C 1
ATOM 942 O O . ALA A 1 119 ? -7.332 -15.461 -21.344 1 96.62 119 ALA A O 1
ATOM 943 N N . ILE A 1 120 ? -8.445 -16.547 -19.703 1 96.56 120 ILE A N 1
ATOM 944 C CA . ILE A 1 120 ? -7.32 -16.641 -18.781 1 96.56 120 ILE A CA 1
ATOM 945 C C . ILE A 1 120 ? -6.996 -18.109 -18.5 1 96.56 120 ILE A C 1
ATOM 947 O O . ILE A 1 120 ? -7.809 -18.828 -17.922 1 96.56 120 ILE A O 1
ATOM 951 N N . GLU A 1 121 ? -5.844 -18.484 -18.891 1 93.94 121 GLU A N 1
ATOM 952 C CA . GLU A 1 121 ? -5.422 -19.875 -18.703 1 93.94 121 GLU A CA 1
ATOM 953 C C . GLU A 1 121 ? -4.348 -19.984 -17.625 1 93.94 121 GLU A C 1
ATOM 955 O O . GLU A 1 121 ? -3.43 -19.172 -17.578 1 93.94 121 GLU A O 1
ATOM 960 N N . LEU A 1 122 ? -4.574 -20.938 -16.734 1 91.06 122 LEU A N 1
ATOM 961 C CA . LEU A 1 122 ? -3.582 -21.234 -15.703 1 91.06 122 LEU A CA 1
ATOM 962 C C . LEU A 1 122 ? -2.635 -22.328 -16.172 1 91.06 122 LEU A C 1
ATOM 964 O O . LEU A 1 122 ? -3.078 -23.406 -16.562 1 91.06 122 LEU A O 1
ATOM 968 N N . GLU A 1 123 ? -1.325 -22.016 -16.141 1 80.81 123 GLU A N 1
ATOM 969 C CA . GLU A 1 123 ? -0.299 -22.969 -16.547 1 80.81 123 GLU A CA 1
ATOM 970 C C . GLU A 1 123 ? 0.718 -23.203 -15.438 1 80.81 123 GLU A C 1
ATOM 972 O O . GLU A 1 123 ? 1.066 -22.281 -14.703 1 80.81 123 GLU A O 1
ATOM 977 N N . TRP A 1 124 ? 1.094 -24.438 -15.305 1 76.5 124 TRP A N 1
ATOM 978 C CA . TRP A 1 124 ? 2.115 -24.766 -14.32 1 76.5 124 TRP A CA 1
ATOM 979 C C . TRP A 1 124 ? 3.512 -24.641 -14.914 1 76.5 124 TRP A C 1
ATOM 981 O O . TRP A 1 124 ? 3.725 -24.953 -16.094 1 76.5 124 TRP A O 1
ATOM 991 N N . LEU A 1 125 ? 4.414 -24.141 -14.188 1 65.5 125 LEU A N 1
ATOM 992 C CA . LEU A 1 125 ? 5.793 -24.016 -14.648 1 65.5 125 LEU A CA 1
ATOM 993 C C . LEU A 1 125 ? 6.441 -25.391 -14.805 1 65.5 125 LEU A C 1
ATOM 995 O O . LEU A 1 125 ? 7.262 -25.594 -15.703 1 65.5 125 LEU A O 1
ATOM 999 N N . ASP A 1 126 ? 6.145 -26.203 -13.875 1 61.12 126 ASP A N 1
ATOM 1000 C CA . ASP A 1 126 ? 6.598 -27.594 -13.969 1 61.12 126 ASP A CA 1
ATOM 1001 C C . ASP A 1 126 ? 5.41 -28.547 -14.094 1 61.12 126 ASP A C 1
ATOM 1003 O O . ASP A 1 126 ? 4.625 -28.688 -13.156 1 61.12 126 ASP A O 1
ATOM 1007 N N . ASP A 1 127 ? 5.301 -29.062 -15.242 1 58.88 127 ASP A N 1
ATOM 1008 C CA . ASP A 1 127 ? 4.184 -29.953 -15.555 1 58.88 127 ASP A CA 1
ATOM 1009 C C . ASP A 1 127 ? 4.23 -31.219 -14.703 1 58.88 127 ASP A C 1
ATOM 1011 O O . ASP A 1 127 ? 3.217 -31.891 -14.539 1 58.88 127 ASP A O 1
ATOM 1015 N N . LYS A 1 128 ? 5.398 -31.547 -14.195 1 58.44 128 LYS A N 1
ATOM 1016 C CA . LYS A 1 128 ? 5.574 -32.812 -13.461 1 58.44 128 LYS A CA 1
ATOM 1017 C C . LYS A 1 128 ? 4.988 -32.688 -12.055 1 58.44 128 LYS A C 1
ATOM 1019 O O . LYS A 1 128 ? 4.781 -33.719 -11.383 1 58.44 128 LYS A O 1
ATOM 1024 N N . LEU A 1 129 ? 4.598 -31.484 -11.656 1 62.47 129 LEU A N 1
ATOM 1025 C CA . LEU A 1 129 ? 4.066 -31.312 -10.312 1 62.47 129 LEU A CA 1
ATOM 1026 C C . LEU A 1 129 ? 2.855 -30.375 -10.32 1 62.47 129 LEU A C 1
ATOM 1028 O O . LEU A 1 129 ? 2.939 -29.234 -9.867 1 62.47 129 LEU A O 1
ATOM 1032 N N . PRO A 1 130 ? 1.778 -31.047 -10.812 1 67.19 130 PRO A N 1
ATOM 1033 C CA . PRO A 1 130 ? 0.597 -30.188 -10.781 1 67.19 130 PRO A CA 1
ATOM 1034 C C . PRO A 1 130 ? 0.11 -29.891 -9.359 1 67.19 130 PRO A C 1
ATOM 1036 O O . PRO A 1 130 ? 0.215 -30.766 -8.484 1 67.19 130 PRO A O 1
ATOM 1039 N N . GLY A 1 131 ? -0.177 -28.672 -9.125 1 78.38 131 GLY A N 1
ATOM 1040 C CA . GLY A 1 131 ? -0.724 -28.297 -7.832 1 78.38 131 GLY A CA 1
ATOM 1041 C C . GLY A 1 131 ? -2.076 -28.922 -7.555 1 78.38 131 GLY A C 1
ATOM 1042 O O . GLY A 1 131 ? -2.703 -29.484 -8.453 1 78.38 131 GLY A O 1
ATOM 1043 N N . PRO A 1 132 ? -2.527 -28.969 -6.336 1 87.81 132 PRO A N 1
ATOM 1044 C CA . PRO A 1 132 ? -3.846 -29.5 -5.98 1 87.81 132 PRO A CA 1
ATOM 1045 C C . PRO A 1 132 ? -4.984 -28.797 -6.711 1 87.81 132 PRO A C 1
ATOM 1047 O O . PRO A 1 132 ? -4.922 -27.578 -6.934 1 87.81 132 PRO A O 1
ATOM 1050 N N . PRO A 1 133 ? -6.035 -29.578 -7.105 1 89.62 133 PRO A N 1
ATOM 1051 C CA . PRO A 1 133 ? -7.188 -29.016 -7.812 1 89.62 133 PRO A CA 1
ATOM 1052 C C . PRO A 1 133 ? -7.797 -27.812 -7.09 1 89.62 133 PRO A C 1
ATOM 1054 O O . PRO A 1 133 ? -8.219 -26.859 -7.734 1 89.62 133 PRO A O 1
ATOM 1057 N N . LEU A 1 134 ? -7.773 -27.859 -5.84 1 93 134 LEU A N 1
ATOM 1058 C CA . LEU A 1 134 ? -8.336 -26.766 -5.055 1 93 134 LEU A CA 1
ATOM 1059 C C . LEU A 1 134 ? -7.617 -25.453 -5.348 1 93 134 LEU A C 1
ATOM 1061 O O . LEU A 1 134 ? -8.25 -24.406 -5.465 1 93 134 LEU A O 1
ATOM 1065 N N . LEU A 1 135 ? -6.312 -25.5 -5.441 1 91.88 135 LEU A N 1
ATOM 1066 C CA . LEU A 1 135 ? -5.523 -24.312 -5.738 1 91.88 135 LEU A CA 1
ATOM 1067 C C . LEU A 1 135 ? -5.906 -23.734 -7.098 1 91.88 135 LEU A C 1
ATOM 1069 O O . LEU A 1 135 ? -6.027 -22.516 -7.242 1 91.88 135 LEU A O 1
ATOM 1073 N N . ILE A 1 136 ? -6.113 -24.562 -8.062 1 92.12 136 ILE A N 1
ATOM 1074 C CA . ILE A 1 136 ? -6.535 -24.156 -9.398 1 92.12 136 ILE A CA 1
ATOM 1075 C C . ILE A 1 136 ? -7.895 -23.469 -9.32 1 92.12 136 ILE A C 1
ATOM 1077 O O . ILE A 1 136 ? -8.078 -22.375 -9.875 1 92.12 136 ILE A O 1
ATOM 1081 N N . GLY A 1 137 ? -8.789 -24.156 -8.625 1 94.25 137 GLY A N 1
ATOM 1082 C CA . GLY A 1 137 ? -10.117 -23.594 -8.461 1 94.25 137 GLY A CA 1
ATOM 1083 C C . GLY A 1 137 ? -10.117 -22.234 -7.77 1 94.25 137 GLY A C 1
ATOM 1084 O O . GLY A 1 137 ? -10.781 -21.312 -8.219 1 94.25 137 GLY A O 1
ATOM 1085 N N . ILE A 1 138 ? -9.359 -22.094 -6.723 1 94.31 138 ILE A N 1
ATOM 1086 C CA . ILE A 1 138 ? -9.266 -20.859 -5.965 1 94.31 138 ILE A CA 1
ATOM 1087 C C . ILE A 1 138 ? -8.672 -19.75 -6.84 1 94.31 138 ILE A C 1
ATOM 1089 O O . ILE A 1 138 ? -9.117 -18.609 -6.793 1 94.31 138 ILE A O 1
ATOM 1093 N N . THR A 1 139 ? -7.668 -20.094 -7.598 1 93.81 139 THR A N 1
ATOM 1094 C CA . THR A 1 139 ? -7.004 -19.109 -8.445 1 93.81 139 THR A CA 1
ATOM 1095 C C . THR A 1 139 ? -7.98 -18.516 -9.461 1 93.81 139 THR A C 1
ATOM 1097 O O . THR A 1 139 ? -8.094 -17.297 -9.594 1 93.81 139 THR A O 1
ATOM 1100 N N . LEU A 1 140 ? -8.727 -19.375 -10.156 1 96 140 LEU A N 1
ATOM 1101 C CA . LEU A 1 140 ? -9.68 -18.906 -11.156 1 96 140 LEU A CA 1
ATOM 1102 C C . LEU A 1 140 ? -10.828 -18.156 -10.5 1 96 140 LEU A C 1
ATOM 1104 O O . LEU A 1 140 ? -11.266 -17.109 -10.992 1 96 140 LEU A O 1
ATOM 1108 N N . ALA A 1 141 ? -11.305 -18.703 -9.375 1 97 141 ALA A N 1
ATOM 1109 C CA . ALA A 1 141 ? -12.367 -18.047 -8.625 1 97 141 ALA A CA 1
ATOM 1110 C C . ALA A 1 141 ? -11.922 -16.656 -8.164 1 97 141 ALA A C 1
ATOM 1112 O O . ALA A 1 141 ? -12.688 -15.695 -8.227 1 97 141 ALA A O 1
ATOM 1113 N N . PHE A 1 142 ? -10.727 -16.609 -7.762 1 96.06 142 PHE A N 1
ATOM 1114 C CA . PHE A 1 142 ? -10.195 -15.352 -7.25 1 96.06 142 PHE A CA 1
ATOM 1115 C C . PHE A 1 142 ? -10.109 -14.312 -8.359 1 96.06 142 PHE A C 1
ATOM 1117 O O . PHE A 1 142 ? -10.375 -13.125 -8.125 1 96.06 142 PHE A O 1
ATOM 1124 N N . LEU A 1 143 ? -9.695 -14.664 -9.516 1 97.25 143 LEU A N 1
ATOM 1125 C CA . LEU A 1 143 ? -9.625 -13.734 -10.633 1 97.25 143 LEU A CA 1
ATOM 1126 C C . LEU A 1 143 ? -10.992 -13.141 -10.938 1 97.25 143 LEU A C 1
ATOM 1128 O O . LEU A 1 143 ? -11.102 -11.953 -11.258 1 97.25 143 LEU A O 1
ATOM 1132 N N . LEU A 1 144 ? -12 -13.93 -10.82 1 97.88 144 LEU A N 1
ATOM 1133 C CA . LEU A 1 144 ? -13.359 -13.422 -10.992 1 97.88 144 LEU A CA 1
ATOM 1134 C C . LEU A 1 144 ? -13.75 -12.508 -9.836 1 97.88 144 LEU A C 1
ATOM 1136 O O . LEU A 1 144 ? -14.344 -11.453 -10.055 1 97.88 144 LEU A O 1
ATOM 1140 N N . GLU A 1 145 ? -13.438 -12.93 -8.602 1 96.88 145 GLU A N 1
ATOM 1141 C CA . GLU A 1 145 ? -13.75 -12.141 -7.41 1 96.88 145 GLU A CA 1
ATOM 1142 C C . GLU A 1 145 ? -13.062 -10.781 -7.449 1 96.88 145 GLU A C 1
ATOM 1144 O O . GLU A 1 145 ? -13.602 -9.789 -6.957 1 96.88 145 GLU A O 1
ATOM 1149 N N . LEU A 1 146 ? -11.875 -10.812 -7.98 1 96.62 146 LEU A N 1
ATOM 1150 C CA . LEU A 1 146 ? -11.156 -9.555 -8.141 1 96.62 146 LEU A CA 1
ATOM 1151 C C . LEU A 1 146 ? -11.961 -8.562 -8.977 1 96.62 146 LEU A C 1
ATOM 1153 O O . LEU A 1 146 ? -12.039 -7.379 -8.633 1 96.62 146 LEU A O 1
ATOM 1157 N N . GLY A 1 147 ? -12.539 -9.047 -10.055 1 97.81 147 GLY A N 1
ATOM 1158 C CA . GLY A 1 147 ? -13.406 -8.203 -10.859 1 97.81 147 GLY A CA 1
ATOM 1159 C C . GLY A 1 147 ? -14.648 -7.75 -10.117 1 97.81 147 GLY A C 1
ATOM 1160 O O . GLY A 1 147 ? -15.031 -6.578 -10.188 1 97.81 147 GLY A O 1
ATOM 1161 N N . ARG A 1 148 ? -15.281 -8.68 -9.398 1 97.81 148 ARG A N 1
ATOM 1162 C CA . ARG A 1 148 ? -16.5 -8.375 -8.648 1 97.81 148 ARG A CA 1
ATOM 1163 C C . ARG A 1 148 ? -16.234 -7.32 -7.578 1 97.81 148 ARG A C 1
ATOM 1165 O O . ARG A 1 148 ? -16.922 -6.293 -7.531 1 97.81 148 ARG A O 1
ATOM 1172 N N . ARG A 1 149 ? -15.234 -7.52 -6.801 1 96.12 149 ARG A N 1
ATOM 1173 C CA . ARG A 1 149 ? -14.914 -6.617 -5.699 1 96.12 149 ARG A CA 1
ATOM 1174 C C . ARG A 1 149 ? -14.367 -5.289 -6.223 1 96.12 149 ARG A C 1
ATOM 1176 O O . ARG A 1 149 ? -14.711 -4.223 -5.703 1 96.12 149 ARG A O 1
ATOM 1183 N N . GLY A 1 150 ? -13.531 -5.383 -7.195 1 96.38 150 GLY A N 1
ATOM 1184 C CA . GLY A 1 150 ? -12.961 -4.168 -7.758 1 96.38 150 GLY A CA 1
ATOM 1185 C C . GLY A 1 150 ? -13.992 -3.262 -8.398 1 96.38 150 GLY A C 1
ATOM 1186 O O . GLY A 1 150 ? -13.945 -2.041 -8.227 1 96.38 150 GLY A O 1
ATOM 1187 N N . THR A 1 151 ? -14.938 -3.822 -9.086 1 96.31 151 THR A N 1
ATOM 1188 C CA . THR A 1 151 ? -15.938 -3.035 -9.797 1 96.31 151 THR A CA 1
ATOM 1189 C C . THR A 1 151 ? -17.141 -2.746 -8.898 1 96.31 151 THR A C 1
ATOM 1191 O O . THR A 1 151 ? -17.922 -1.838 -9.172 1 96.31 151 THR A O 1
ATOM 1194 N N . GLY A 1 152 ? -17.344 -3.559 -7.918 1 94.56 152 GLY A N 1
ATOM 1195 C CA . GLY A 1 152 ? -18.547 -3.488 -7.098 1 94.56 152 GLY A CA 1
ATOM 1196 C C . GLY A 1 152 ? -19.781 -4.031 -7.793 1 94.56 152 GLY A C 1
ATOM 1197 O O . GLY A 1 152 ? -20.906 -3.684 -7.434 1 94.56 152 GLY A O 1
ATOM 1198 N N . GLN A 1 153 ? -19.578 -4.797 -8.836 1 96 153 GLN A N 1
ATOM 1199 C CA . GLN A 1 153 ? -20.672 -5.348 -9.633 1 96 153 GLN A CA 1
ATOM 1200 C C . GLN A 1 153 ? -20.672 -6.875 -9.586 1 96 153 GLN A C 1
ATOM 1202 O O . GLN A 1 153 ? -19.609 -7.492 -9.406 1 96 153 GLN A O 1
ATOM 1207 N N . PRO A 1 154 ? -21.797 -7.508 -9.727 1 95.88 154 PRO A N 1
ATOM 1208 C CA . PRO A 1 154 ? -21.891 -8.969 -9.711 1 95.88 154 PRO A CA 1
ATOM 1209 C C . PRO A 1 154 ? -21.516 -9.602 -11.047 1 95.88 154 PRO A C 1
ATOM 1211 O O . PRO A 1 154 ? -22.359 -10.227 -11.695 1 95.88 154 PRO A O 1
ATOM 1214 N N . LEU A 1 155 ? -20.328 -9.531 -11.445 1 97.12 155 LEU A N 1
ATOM 1215 C CA . LEU A 1 155 ? -19.844 -10.055 -12.719 1 97.12 155 LEU A CA 1
ATOM 1216 C C . LEU A 1 155 ? -19.922 -11.578 -12.742 1 97.12 155 LEU A C 1
ATOM 1218 O O . LEU A 1 155 ? -19.781 -12.227 -11.703 1 97.12 155 LEU A O 1
ATOM 1222 N N . THR A 1 156 ? -20.156 -12.133 -13.875 1 96.94 156 THR A N 1
ATOM 1223 C CA . THR A 1 156 ? -20.172 -13.578 -14.078 1 96.94 156 THR A CA 1
ATOM 1224 C C . THR A 1 156 ? -19.203 -13.977 -15.188 1 96.94 156 THR A C 1
ATOM 1226 O O . THR A 1 156 ? -18.859 -13.156 -16.047 1 96.94 156 THR A O 1
ATOM 1229 N N . ALA A 1 157 ? -18.75 -15.164 -15.117 1 97 157 ALA A N 1
ATOM 1230 C CA . ALA A 1 157 ? -17.922 -15.703 -16.188 1 97 157 ALA A CA 1
ATOM 1231 C C . ALA A 1 157 ? -18.766 -16.203 -17.344 1 97 157 ALA A C 1
ATOM 1233 O O . ALA A 1 157 ? -19.938 -16.547 -17.156 1 97 157 ALA A O 1
ATOM 1234 N N . LYS A 1 158 ? -18.219 -16.156 -18.516 1 96.88 158 LYS A N 1
ATOM 1235 C CA . LYS A 1 158 ? -18.844 -16.797 -19.656 1 96.88 158 LYS A CA 1
ATOM 1236 C C . LYS A 1 158 ? -18.766 -18.312 -19.562 1 96.88 158 LYS A C 1
ATOM 1238 O O . LYS A 1 158 ? -19.734 -19.016 -19.875 1 96.88 158 LYS A O 1
ATOM 1243 N N . SER A 1 159 ? -17.609 -18.781 -19.141 1 96.5 159 SER A N 1
ATOM 1244 C CA . SER A 1 159 ? -17.406 -20.203 -18.953 1 96.5 159 SER A CA 1
ATOM 1245 C C . SER A 1 159 ? -16.156 -20.469 -18.109 1 96.5 159 SER A C 1
ATOM 1247 O O . SER A 1 159 ? -15.281 -19.609 -18 1 96.5 159 SER A O 1
ATOM 1249 N N . VAL A 1 160 ? -16.109 -21.641 -17.5 1 97.44 160 VAL A N 1
ATOM 1250 C CA . VAL A 1 160 ? -14.945 -22.109 -16.734 1 97.44 160 VAL A CA 1
ATOM 1251 C C . VAL A 1 160 ? -14.641 -23.547 -17.125 1 97.44 160 VAL A C 1
ATOM 1253 O O . VAL A 1 160 ? -15.555 -24.359 -17.297 1 97.44 160 VAL A O 1
ATOM 1256 N N . GLU A 1 161 ? -13.422 -23.859 -17.359 1 96.81 161 GLU A N 1
ATOM 1257 C CA . GLU A 1 161 ? -12.961 -25.203 -17.672 1 96.81 161 GLU A CA 1
ATOM 1258 C C . GLU A 1 161 ? -11.914 -25.672 -16.672 1 96.81 161 GLU A C 1
ATOM 1260 O O . GLU A 1 161 ? -10.977 -24.938 -16.344 1 96.81 161 GLU A O 1
ATOM 1265 N N . PHE A 1 162 ? -12.109 -26.859 -16.156 1 95.06 162 PHE A N 1
ATOM 1266 C CA . PHE A 1 162 ? -11.141 -27.5 -15.266 1 95.06 162 PHE A CA 1
ATOM 1267 C C . PHE A 1 162 ? -10.625 -28.797 -15.867 1 95.06 162 PHE A C 1
ATOM 1269 O O . PHE A 1 162 ? -11.398 -29.562 -16.469 1 95.06 162 PHE A O 1
ATOM 1276 N N . ALA A 1 163 ? -9.383 -29.062 -15.719 1 91.44 163 ALA A N 1
ATOM 1277 C CA . ALA A 1 163 ? -8.797 -30.312 -16.188 1 91.44 163 ALA A CA 1
ATOM 1278 C C . ALA A 1 163 ? -9.203 -31.469 -15.281 1 91.44 163 ALA A C 1
ATOM 1280 O O . ALA A 1 163 ? -9.258 -32.625 -15.727 1 91.44 163 ALA A O 1
ATOM 1281 N N . HIS A 1 164 ? -9.555 -31.172 -13.992 1 88.94 164 HIS A N 1
ATOM 1282 C CA . HIS A 1 164 ? -9.867 -32.188 -13 1 88.94 164 HIS A CA 1
ATOM 1283 C C . HIS A 1 164 ? -11.258 -31.984 -12.406 1 88.94 164 HIS A C 1
ATOM 1285 O O . HIS A 1 164 ? -11.797 -30.875 -12.469 1 88.94 164 HIS A O 1
ATOM 1291 N N . PRO A 1 165 ? -11.789 -33.031 -11.82 1 88.81 165 PRO A N 1
ATOM 1292 C CA . PRO A 1 165 ? -13.062 -32.875 -11.109 1 88.81 165 PRO A CA 1
ATOM 1293 C C . PRO A 1 165 ? -12.945 -31.938 -9.898 1 88.81 165 PRO A C 1
ATOM 1295 O O . PRO A 1 165 ? -11.938 -31.969 -9.188 1 88.81 165 PRO A O 1
ATOM 1298 N N . MET A 1 166 ? -13.961 -31.156 -9.625 1 90.25 166 MET A N 1
ATOM 1299 C CA . MET A 1 166 ? -13.867 -30.109 -8.609 1 90.25 166 MET A CA 1
ATOM 1300 C C . MET A 1 166 ? -14.961 -30.281 -7.559 1 90.25 166 MET A C 1
ATOM 1302 O O . MET A 1 166 ? -15.367 -29.312 -6.922 1 90.25 166 MET A O 1
ATOM 1306 N N . GLY A 1 167 ? -15.539 -31.375 -7.395 1 89.56 167 GLY A N 1
ATOM 1307 C CA . GLY A 1 167 ? -16.547 -31.562 -6.367 1 89.56 167 GLY A CA 1
ATOM 1308 C C . GLY A 1 167 ? -17.953 -31.234 -6.836 1 89.56 167 GLY A C 1
ATOM 1309 O O . GLY A 1 167 ? -18.375 -31.703 -7.891 1 89.56 167 GLY A O 1
ATOM 1310 N N . ASP A 1 168 ? -18.656 -30.406 -6.023 1 92.62 168 ASP A N 1
ATOM 1311 C CA . ASP A 1 168 ? -20.031 -30.047 -6.32 1 92.62 168 ASP A CA 1
ATOM 1312 C C . ASP A 1 168 ? -20.109 -29.047 -7.477 1 92.62 168 ASP A C 1
ATOM 1314 O O . ASP A 1 168 ? -20.078 -27.828 -7.262 1 92.62 168 ASP A O 1
ATOM 1318 N N . MET A 1 169 ? -20.406 -29.578 -8.602 1 91.94 169 MET A N 1
ATOM 1319 C CA . MET A 1 169 ? -20.406 -28.781 -9.828 1 91.94 169 MET A CA 1
ATOM 1320 C C . MET A 1 169 ? -21.562 -27.781 -9.828 1 91.94 169 MET A C 1
ATOM 1322 O O . MET A 1 169 ? -21.422 -26.672 -10.367 1 91.94 169 MET A O 1
ATOM 1326 N N . GLN A 1 170 ? -22.594 -28.141 -9.227 1 93.94 170 GLN A N 1
ATOM 1327 C CA . GLN A 1 170 ? -23.75 -27.234 -9.172 1 93.94 170 GLN A CA 1
ATOM 1328 C C . GLN A 1 170 ? -23.438 -26 -8.328 1 93.94 170 GLN A C 1
ATOM 1330 O O . GLN A 1 170 ? -23.812 -24.891 -8.695 1 93.94 170 GLN A O 1
ATOM 1335 N N . ALA A 1 171 ? -22.812 -26.25 -7.254 1 94.88 171 ALA A N 1
ATOM 1336 C CA . ALA A 1 171 ? -22.422 -25.141 -6.387 1 94.88 171 ALA A CA 1
ATOM 1337 C C . ALA A 1 171 ? -21.453 -24.188 -7.098 1 94.88 171 ALA A C 1
ATOM 1339 O O . ALA A 1 171 ? -21.562 -22.969 -6.988 1 94.88 171 ALA A O 1
ATOM 1340 N N . LEU A 1 172 ? -20.516 -24.734 -7.816 1 96.19 172 LEU A N 1
ATOM 1341 C CA . LEU A 1 172 ? -19.531 -23.938 -8.531 1 96.19 172 LEU A CA 1
ATOM 1342 C C . LEU A 1 172 ? -20.188 -23.172 -9.68 1 96.19 172 LEU A C 1
ATOM 1344 O O . LEU A 1 172 ? -19.844 -22.016 -9.93 1 96.19 172 LEU A O 1
ATOM 1348 N N . GLU A 1 173 ? -21.094 -23.859 -10.352 1 97 173 GLU A N 1
ATOM 1349 C CA . GLU A 1 173 ? -21.812 -23.203 -11.438 1 97 173 GLU A CA 1
ATOM 1350 C C . GLU A 1 173 ? -22.641 -22.031 -10.914 1 97 173 GLU A C 1
ATOM 1352 O O . GLU A 1 173 ? -22.703 -20.969 -11.547 1 97 173 GLU A O 1
ATOM 1357 N N . ALA A 1 174 ? -23.25 -22.188 -9.805 1 96.19 174 ALA A N 1
ATOM 1358 C CA . ALA A 1 174 ? -24 -21.109 -9.172 1 96.19 174 ALA A CA 1
ATOM 1359 C C . ALA A 1 174 ? -23.078 -19.953 -8.773 1 96.19 174 ALA A C 1
ATOM 1361 O O . ALA A 1 174 ? -23.438 -18.781 -8.938 1 96.19 174 ALA A O 1
ATOM 1362 N N . TYR A 1 175 ? -21.953 -20.281 -8.312 1 96.56 175 TYR A N 1
ATOM 1363 C CA . TYR A 1 175 ? -20.984 -19.266 -7.863 1 96.56 175 TYR A CA 1
ATOM 1364 C C . TYR A 1 175 ? -20.438 -18.484 -9.039 1 96.56 175 TYR A C 1
ATOM 1366 O O . TYR A 1 175 ? -20.438 -17.25 -9.031 1 96.56 175 TYR A O 1
ATOM 1374 N N . PHE A 1 176 ? -19.938 -19.188 -10.109 1 96.94 176 PHE A N 1
ATOM 1375 C CA . PHE A 1 176 ? -19.312 -18.531 -11.258 1 96.94 176 PHE A CA 1
ATOM 1376 C C . PHE A 1 176 ? -20.359 -17.875 -12.148 1 96.94 176 PHE A C 1
ATOM 1378 O O . PHE A 1 176 ? -20.047 -16.984 -12.938 1 96.94 176 PHE A O 1
ATOM 1385 N N . GLY A 1 177 ? -21.641 -18.391 -12.047 1 95.38 177 GLY A N 1
ATOM 1386 C CA . GLY A 1 177 ? -22.734 -17.844 -12.852 1 95.38 177 GLY A CA 1
ATOM 1387 C C . GLY A 1 177 ? -22.703 -18.344 -14.289 1 95.38 177 GLY A C 1
ATOM 1388 O O . GLY A 1 177 ? -23.156 -17.641 -15.195 1 95.38 177 GLY A O 1
ATOM 1389 N N . CYS A 1 178 ? -22.031 -19.438 -14.508 1 95.38 178 CYS A N 1
ATOM 1390 C CA . CYS A 1 178 ? -21.906 -20 -15.852 1 95.38 178 CYS A CA 1
ATOM 1391 C C . CYS A 1 178 ? -21.766 -21.516 -15.797 1 95.38 178 CYS A C 1
ATOM 1393 O O . CYS A 1 178 ? -21.703 -22.094 -14.711 1 95.38 178 CYS A O 1
ATOM 1395 N N . ARG A 1 179 ? -21.781 -22.141 -16.969 1 91.38 179 ARG A N 1
ATOM 1396 C CA . ARG A 1 179 ? -21.531 -23.578 -17.062 1 91.38 179 ARG A CA 1
ATOM 1397 C C . ARG A 1 179 ? -20.047 -23.891 -16.859 1 91.38 179 ARG A C 1
ATOM 1399 O O . ARG A 1 179 ? -19.188 -23.141 -17.328 1 91.38 179 ARG A O 1
ATOM 1406 N N . ILE A 1 180 ? -19.828 -24.953 -16.156 1 95.81 180 ILE A N 1
ATOM 1407 C CA . ILE A 1 180 ? -18.453 -25.391 -15.891 1 95.81 180 ILE A CA 1
ATOM 1408 C C . ILE A 1 180 ? -18.203 -26.734 -16.578 1 95.81 180 ILE A C 1
ATOM 1410 O O . ILE A 1 180 ? -19.062 -27.625 -16.531 1 95.81 180 ILE A O 1
ATOM 1414 N N . ARG A 1 181 ? -17.156 -26.859 -17.266 1 94.88 181 ARG A N 1
ATOM 1415 C CA . ARG A 1 181 ? -16.734 -28.109 -17.891 1 94.88 181 ARG A CA 1
ATOM 1416 C C . ARG A 1 181 ? -15.57 -28.734 -17.141 1 94.88 181 ARG A C 1
ATOM 1418 O O . ARG A 1 181 ? -14.547 -28.094 -16.922 1 94.88 181 ARG A O 1
ATOM 1425 N N . SER A 1 182 ? -15.727 -29.953 -16.719 1 91.75 182 SER A N 1
ATOM 1426 C CA . SER A 1 182 ? -14.648 -30.719 -16.094 1 91.75 182 SER A CA 1
ATOM 1427 C C . SER A 1 182 ? -14.023 -31.688 -17.094 1 91.75 182 SER A C 1
ATOM 1429 O O . SER A 1 182 ? -14.656 -32.062 -18.094 1 91.75 182 SER A O 1
ATOM 1431 N N . GLY A 1 183 ? -12.766 -32.062 -16.844 1 90.69 183 GLY A N 1
ATOM 1432 C CA . GLY A 1 183 ? -12.078 -32.969 -17.75 1 90.69 183 GLY A CA 1
ATOM 1433 C C . GLY A 1 183 ? -11.555 -32.281 -19 1 90.69 183 GLY A C 1
ATOM 1434 O O . GLY A 1 183 ? -11.367 -32.906 -20.047 1 90.69 183 GLY A O 1
ATOM 1435 N N . ALA A 1 184 ? -11.43 -31.047 -18.938 1 91.69 184 ALA A N 1
ATOM 1436 C CA . ALA A 1 184 ? -10.906 -30.266 -20.047 1 91.69 184 ALA A CA 1
ATOM 1437 C C . ALA A 1 184 ? -9.383 -30.391 -20.141 1 91.69 184 ALA A C 1
ATOM 1439 O O . ALA A 1 184 ? -8.742 -30.906 -19.219 1 91.69 184 ALA A O 1
ATOM 1440 N N . ALA A 1 185 ? -8.805 -30 -21.266 1 89.06 185 ALA A N 1
ATOM 1441 C CA . ALA A 1 185 ? -7.371 -30.094 -21.5 1 89.06 185 ALA A CA 1
ATOM 1442 C C . ALA A 1 185 ? -6.605 -29.062 -20.688 1 89.06 185 ALA A C 1
ATOM 1444 O O . ALA A 1 185 ? -5.418 -29.234 -20.406 1 89.06 185 ALA A O 1
ATOM 1445 N N . ARG A 1 186 ? -7.352 -28 -20.406 1 90.31 186 ARG A N 1
ATOM 1446 C CA . ARG A 1 186 ? -6.703 -26.906 -19.703 1 90.31 186 ARG A CA 1
ATOM 1447 C C . ARG A 1 186 ? -7.613 -26.328 -18.625 1 90.31 186 ARG A C 1
ATOM 1449 O O . ARG A 1 186 ? -8.82 -26.578 -18.625 1 90.31 186 ARG A O 1
ATOM 1456 N N . ASN A 1 187 ? -7.004 -25.656 -17.703 1 94.19 187 ASN A N 1
ATOM 1457 C CA . ASN A 1 187 ? -7.73 -24.844 -16.734 1 94.19 187 ASN A CA 1
ATOM 1458 C C . ASN A 1 187 ? -7.906 -23.422 -17.234 1 94.19 187 ASN A C 1
ATOM 1460 O O . ASN A 1 187 ? -6.926 -22.703 -17.422 1 94.19 187 ASN A O 1
ATOM 1464 N N . ARG A 1 188 ? -9.188 -23.016 -17.359 1 96.19 188 ARG A N 1
ATOM 1465 C CA . ARG A 1 188 ? -9.406 -21.766 -18.078 1 96.19 188 ARG A CA 1
ATOM 1466 C C . ARG A 1 188 ? -10.648 -21.047 -17.547 1 96.19 188 ARG A C 1
ATOM 1468 O O . ARG A 1 188 ? -11.68 -21.672 -17.297 1 96.19 188 ARG A O 1
ATOM 1475 N N . LEU A 1 189 ? -10.508 -19.734 -17.312 1 97.5 189 LEU A N 1
ATOM 1476 C CA . LEU A 1 189 ? -11.602 -18.812 -17.031 1 97.5 189 LEU A CA 1
ATOM 1477 C C . LEU A 1 189 ? -11.867 -17.906 -18.219 1 97.5 189 LEU A C 1
ATOM 1479 O O . LEU A 1 189 ? -10.953 -17.234 -18.719 1 97.5 189 LEU A O 1
ATOM 1483 N N . THR A 1 190 ? -13.047 -17.922 -18.75 1 97.75 190 THR A N 1
ATOM 1484 C CA . THR A 1 190 ? -13.414 -17.062 -19.859 1 97.75 190 THR A CA 1
ATOM 1485 C C . THR A 1 190 ? -14.383 -15.969 -19.391 1 97.75 190 THR A C 1
ATOM 1487 O O . THR A 1 190 ? -15.43 -16.266 -18.812 1 97.75 190 THR A O 1
ATOM 1490 N N . LEU A 1 191 ? -14.023 -14.734 -19.656 1 97.69 191 LEU A N 1
ATOM 1491 C CA . LEU A 1 191 ? -14.805 -13.57 -19.25 1 97.69 191 LEU A CA 1
ATOM 1492 C C . LEU A 1 191 ? -15.344 -12.828 -20.453 1 97.69 191 LEU A C 1
ATOM 1494 O O . LEU A 1 191 ? -14.891 -13.047 -21.578 1 97.69 191 LEU A O 1
ATOM 1498 N N . ASN A 1 192 ? -16.375 -12.055 -20.188 1 96.88 192 ASN A N 1
ATOM 1499 C CA . ASN A 1 192 ? -16.812 -11.109 -21.219 1 96.88 192 ASN A CA 1
ATOM 1500 C C . ASN A 1 192 ? -15.836 -9.945 -21.359 1 96.88 192 ASN A C 1
ATOM 1502 O O . ASN A 1 192 ? -15.539 -9.258 -20.375 1 96.88 192 ASN A O 1
ATOM 1506 N N . ARG A 1 193 ? -15.367 -9.75 -22.578 1 95.88 193 ARG A N 1
ATOM 1507 C CA . ARG A 1 193 ? -14.336 -8.742 -22.797 1 95.88 193 ARG A CA 1
ATOM 1508 C C . ARG A 1 193 ? -14.82 -7.359 -22.391 1 95.88 193 ARG A C 1
ATOM 1510 O O . ARG A 1 193 ? -14.031 -6.535 -21.906 1 95.88 193 ARG A O 1
ATOM 1517 N N . GLY A 1 194 ? -16.078 -7.074 -22.547 1 95.75 194 GLY A N 1
ATOM 1518 C CA . GLY A 1 194 ? -16.641 -5.789 -22.156 1 95.75 194 GLY A CA 1
ATOM 1519 C C . GLY A 1 194 ? -16.5 -5.5 -20.672 1 95.75 194 GLY A C 1
ATOM 1520 O O . GLY A 1 194 ? -16.422 -4.336 -20.266 1 95.75 194 GLY A O 1
ATOM 1521 N N . ASP A 1 195 ? -16.5 -6.504 -19.859 1 97.19 195 ASP A N 1
ATOM 1522 C CA . ASP A 1 195 ? -16.391 -6.332 -18.422 1 97.19 195 ASP A CA 1
ATOM 1523 C C . ASP A 1 195 ? -14.992 -5.844 -18.047 1 97.19 195 ASP A C 1
ATOM 1525 O O . ASP A 1 195 ? -14.805 -5.258 -16.969 1 97.19 195 ASP A O 1
ATOM 1529 N N . LEU A 1 196 ? -14.008 -6.078 -18.891 1 97.31 196 LEU A N 1
ATOM 1530 C CA . LEU A 1 196 ? -12.617 -5.777 -18.578 1 97.31 196 LEU A CA 1
ATOM 1531 C C . LEU A 1 196 ? -12.398 -4.27 -18.484 1 97.31 196 LEU A C 1
ATOM 1533 O O . LEU A 1 196 ? -11.477 -3.816 -17.797 1 97.31 196 LEU A O 1
ATOM 1537 N N . ASP A 1 197 ? -13.203 -3.496 -19.078 1 96.44 197 ASP A N 1
ATOM 1538 C CA . ASP A 1 197 ? -13 -2.051 -19.125 1 96.44 197 ASP A CA 1
ATOM 1539 C C . ASP A 1 197 ? -13.758 -1.354 -18 1 96.44 197 ASP A C 1
ATOM 1541 O O . ASP A 1 197 ? -13.711 -0.128 -17.875 1 96.44 197 ASP A O 1
ATOM 1545 N N . ARG A 1 198 ? -14.484 -2.098 -17.234 1 97.06 198 ARG A N 1
ATOM 1546 C CA . ARG A 1 198 ? -15.195 -1.514 -16.094 1 97.06 198 ARG A CA 1
ATOM 1547 C C . ARG A 1 198 ? -14.219 -0.97 -15.055 1 97.06 198 ARG A C 1
ATOM 1549 O O . ARG A 1 198 ? -13.273 -1.654 -14.672 1 97.06 198 ARG A O 1
ATOM 1556 N N . PRO A 1 199 ? -14.414 0.256 -14.602 1 95.56 199 PRO A N 1
ATOM 1557 C CA . PRO A 1 199 ? -13.508 0.863 -13.625 1 95.56 199 PRO A CA 1
ATOM 1558 C C . PRO A 1 199 ? -13.625 0.233 -12.234 1 95.56 199 PRO A C 1
ATOM 1560 O O . PRO A 1 199 ? -14.719 -0.181 -11.836 1 95.56 199 PRO A O 1
ATOM 1563 N N . PHE A 1 200 ? -12.547 0.183 -11.594 1 96.06 200 PHE A N 1
ATOM 1564 C CA . PHE A 1 200 ? -12.539 -0.289 -10.219 1 96.06 200 PHE A CA 1
ATOM 1565 C C . PHE A 1 200 ? -12.922 0.833 -9.258 1 96.06 200 PHE A C 1
ATOM 1567 O O . PHE A 1 200 ? -12.367 1.93 -9.32 1 96.06 200 PHE A O 1
ATOM 1574 N N . VAL A 1 201 ? -13.859 0.56 -8.375 1 92.56 201 VAL A N 1
ATOM 1575 C CA . VAL A 1 201 ? -14.242 1.502 -7.332 1 92.56 201 VAL A CA 1
ATOM 1576 C C . VAL A 1 201 ? -13.141 1.577 -6.277 1 92.56 201 VAL A C 1
ATOM 1578 O O . VAL A 1 201 ? -13.078 2.539 -5.508 1 92.56 201 VAL A O 1
ATOM 1581 N N . SER A 1 202 ? -12.25 0.564 -6.242 1 93.31 202 SER A N 1
ATOM 1582 C CA . SER A 1 202 ? -11.156 0.493 -5.277 1 93.31 202 SER A CA 1
ATOM 1583 C C . SER A 1 202 ? -9.891 1.141 -5.828 1 93.31 202 SER A C 1
ATOM 1585 O O . SER A 1 202 ? -8.828 1.062 -5.211 1 93.31 202 SER A O 1
ATOM 1587 N N . TYR A 1 203 ? -10.016 1.784 -6.992 1 93.62 203 TYR A N 1
ATOM 1588 C CA . TYR A 1 203 ? -8.844 2.375 -7.629 1 93.62 203 TYR A CA 1
ATOM 1589 C C . TYR A 1 203 ? -8.117 3.309 -6.676 1 93.62 203 TYR A C 1
ATOM 1591 O O . TYR A 1 203 ? -8.734 4.156 -6.027 1 93.62 203 TYR A O 1
ATOM 1599 N N . ASN A 1 204 ? -6.773 3.17 -6.531 1 93.5 204 ASN A N 1
ATOM 1600 C CA . ASN A 1 204 ? -5.922 4 -5.688 1 93.5 204 ASN A CA 1
ATOM 1601 C C . ASN A 1 204 ? -4.594 4.312 -6.371 1 93.5 204 ASN A C 1
ATOM 1603 O O . ASN A 1 204 ? -3.619 3.574 -6.207 1 93.5 204 ASN A O 1
ATOM 1607 N N . ALA A 1 205 ? -4.574 5.414 -7.074 1 90.5 205 ALA A N 1
ATOM 1608 C CA . ALA A 1 205 ? -3.418 5.797 -7.883 1 90.5 205 ALA A CA 1
ATOM 1609 C C . ALA A 1 205 ? -2.182 6.004 -7.012 1 90.5 205 ALA A C 1
ATOM 1611 O O . ALA A 1 205 ? -1.073 5.629 -7.398 1 90.5 205 ALA A O 1
ATOM 1612 N N . GLU A 1 206 ? -2.305 6.59 -5.895 1 89.69 206 GLU A N 1
ATOM 1613 C CA . GLU A 1 206 ? -1.174 6.898 -5.023 1 89.69 206 GLU A CA 1
ATOM 1614 C C . GLU A 1 206 ? -0.524 5.625 -4.492 1 89.69 206 GLU A C 1
ATOM 1616 O O . GLU A 1 206 ? 0.703 5.531 -4.418 1 89.69 206 GLU A O 1
ATOM 1621 N N . LEU A 1 207 ? -1.332 4.715 -4.086 1 93.94 207 LEU A N 1
ATOM 1622 C CA . LEU A 1 207 ? -0.8 3.443 -3.615 1 93.94 207 LEU A CA 1
ATOM 1623 C C . LEU A 1 207 ? -0.051 2.723 -4.73 1 93.94 207 LEU A C 1
ATOM 1625 O O . LEU A 1 207 ? 1.033 2.178 -4.508 1 93.94 207 LEU A O 1
ATOM 1629 N N . LEU A 1 208 ? -0.623 2.758 -5.926 1 93.81 208 LEU A N 1
ATOM 1630 C CA . LEU A 1 208 ? -0.009 2.092 -7.07 1 93.81 208 LEU A CA 1
ATOM 1631 C C . LEU A 1 208 ? 1.343 2.717 -7.402 1 93.81 208 LEU A C 1
ATOM 1633 O O . LEU A 1 208 ? 2.27 2.018 -7.816 1 93.81 208 LEU A O 1
ATOM 1637 N N . GLU A 1 209 ? 1.471 3.986 -7.211 1 90.94 209 GLU A N 1
ATOM 1638 C CA . GLU A 1 209 ? 2.721 4.695 -7.469 1 90.94 209 GLU A CA 1
ATOM 1639 C C . GLU A 1 209 ? 3.842 4.188 -6.566 1 90.94 209 GLU A C 1
ATOM 1641 O O . GLU A 1 209 ? 5.016 4.23 -6.945 1 90.94 209 GLU A O 1
ATOM 1646 N N . ILE A 1 210 ? 3.461 3.73 -5.465 1 91.38 210 ILE A N 1
ATOM 1647 C CA . ILE A 1 210 ? 4.449 3.223 -4.52 1 91.38 210 ILE A CA 1
ATOM 1648 C C . ILE A 1 210 ? 4.695 1.738 -4.781 1 91.38 210 ILE A C 1
ATOM 1650 O O . ILE A 1 210 ? 5.844 1.299 -4.867 1 91.38 210 ILE A O 1
ATOM 1654 N N . LEU A 1 211 ? 3.682 0.943 -4.992 1 94.38 211 LEU A N 1
ATOM 1655 C CA . LEU A 1 211 ? 3.781 -0.509 -5.082 1 94.38 211 LEU A CA 1
ATOM 1656 C C . LEU A 1 211 ? 4.449 -0.93 -6.387 1 94.38 211 LEU A C 1
ATOM 1658 O O . LEU A 1 211 ? 5.262 -1.858 -6.398 1 94.38 211 LEU A O 1
ATOM 1662 N N . THR A 1 212 ? 4.094 -0.267 -7.445 1 92.19 212 THR A N 1
ATOM 1663 C CA . THR A 1 212 ? 4.473 -0.709 -8.781 1 92.19 212 THR A CA 1
ATOM 1664 C C . THR A 1 212 ? 5.992 -0.758 -8.922 1 92.19 212 THR A C 1
ATOM 1666 O O . THR A 1 212 ? 6.555 -1.798 -9.273 1 92.19 212 THR A O 1
ATOM 1669 N N . PRO A 1 213 ? 6.688 0.3 -8.578 1 87.81 213 PRO A N 1
ATOM 1670 C CA . PRO A 1 213 ? 8.141 0.226 -8.734 1 87.81 213 PRO A CA 1
ATOM 1671 C C . PRO A 1 213 ? 8.773 -0.838 -7.84 1 87.81 213 PRO A C 1
ATOM 1673 O O . PRO A 1 213 ? 9.727 -1.504 -8.25 1 87.81 213 PRO A O 1
ATOM 1676 N N . VAL A 1 214 ? 8.289 -0.977 -6.691 1 85.56 214 VAL A N 1
ATOM 1677 C CA . VAL A 1 214 ? 8.844 -1.942 -5.75 1 85.56 214 VAL A CA 1
ATOM 1678 C C . VAL A 1 214 ? 8.609 -3.359 -6.266 1 85.56 214 VAL A C 1
ATOM 1680 O O . VAL A 1 214 ? 9.516 -4.195 -6.234 1 85.56 214 VAL A O 1
ATOM 1683 N N . LEU A 1 215 ? 7.449 -3.645 -6.715 1 90.62 215 LEU A N 1
ATOM 1684 C CA . LEU A 1 215 ? 7.109 -4.965 -7.238 1 90.62 215 LEU A CA 1
ATOM 1685 C C . LEU A 1 215 ? 7.875 -5.254 -8.523 1 90.62 215 LEU A C 1
ATOM 1687 O O . LEU A 1 215 ? 8.336 -6.379 -8.734 1 90.62 215 LEU A O 1
ATOM 1691 N N . ASP A 1 216 ? 7.961 -4.254 -9.344 1 86.06 216 ASP A N 1
ATOM 1692 C CA . ASP A 1 216 ? 8.734 -4.406 -10.57 1 86.06 216 ASP A CA 1
ATOM 1693 C C . ASP A 1 216 ? 10.195 -4.73 -10.266 1 86.06 216 ASP A C 1
ATOM 1695 O O . ASP A 1 216 ? 10.797 -5.582 -10.922 1 86.06 216 ASP A O 1
ATOM 1699 N N . GLN A 1 217 ? 10.695 -4.055 -9.297 1 79.44 217 GLN A N 1
ATOM 1700 C CA . GLN A 1 217 ? 12.07 -4.328 -8.891 1 79.44 217 GLN A CA 1
ATOM 1701 C C . GLN A 1 217 ? 12.211 -5.75 -8.352 1 79.44 217 GLN A C 1
ATOM 1703 O O . GLN A 1 217 ? 13.188 -6.441 -8.656 1 79.44 217 GLN A O 1
ATOM 1708 N N . SER A 1 218 ? 11.297 -6.156 -7.547 1 81.25 218 SER A N 1
ATOM 1709 C CA . SER A 1 218 ? 11.312 -7.512 -7.008 1 81.25 218 SER A CA 1
ATOM 1710 C C . SER A 1 218 ? 11.266 -8.547 -8.125 1 81.25 218 SER A C 1
ATOM 1712 O O . SER A 1 218 ? 11.945 -9.578 -8.055 1 81.25 218 SER A O 1
ATOM 1714 N N . LEU A 1 219 ? 10.414 -8.352 -9.055 1 80.31 219 LEU A N 1
ATOM 1715 C CA . LEU A 1 219 ? 10.305 -9.242 -10.203 1 80.31 219 LEU A CA 1
ATOM 1716 C C . LEU A 1 219 ? 11.633 -9.32 -10.953 1 80.31 219 LEU A C 1
ATOM 1718 O O . LEU A 1 219 ? 12.07 -10.406 -11.336 1 80.31 219 LEU A O 1
ATOM 1722 N N . ASN A 1 220 ? 12.141 -8.172 -11.117 1 72.62 220 ASN A N 1
ATOM 1723 C CA . ASN A 1 220 ? 13.43 -8.117 -11.797 1 72.62 220 ASN A CA 1
ATOM 1724 C C . ASN A 1 220 ? 14.516 -8.852 -11.023 1 72.62 220 ASN A C 1
ATOM 1726 O O . ASN A 1 220 ? 15.32 -9.57 -11.602 1 72.62 220 ASN A O 1
ATOM 1730 N N . ASP A 1 221 ? 14.5 -8.641 -9.75 1 69.19 221 ASP A N 1
ATOM 1731 C CA . ASP A 1 221 ? 15.477 -9.312 -8.891 1 69.19 221 ASP A CA 1
ATOM 1732 C C . ASP A 1 221 ? 15.312 -10.828 -8.961 1 69.19 221 ASP A C 1
ATOM 1734 O O . ASP A 1 221 ? 16.312 -11.562 -8.992 1 69.19 221 ASP A O 1
ATOM 1738 N N . GLN A 1 222 ? 14.172 -11.297 -8.898 1 71.25 222 GLN A N 1
ATOM 1739 C CA . GLN A 1 222 ? 13.898 -12.727 -8.969 1 71.25 222 GLN A CA 1
ATOM 1740 C C . GLN A 1 222 ? 14.32 -13.305 -10.312 1 71.25 222 GLN A C 1
ATOM 1742 O O . GLN A 1 222 ? 14.891 -14.398 -10.375 1 71.25 222 GLN A O 1
ATOM 1747 N N . GLN A 1 223 ? 13.883 -12.656 -11.289 1 64.88 223 GLN A N 1
ATOM 1748 C CA . GLN A 1 223 ? 14.258 -13.109 -12.625 1 64.88 223 GLN A CA 1
ATOM 1749 C C . GLN A 1 223 ? 15.773 -13.164 -12.781 1 64.88 223 GLN A C 1
ATOM 1751 O O . GLN A 1 223 ? 16.312 -14.078 -13.414 1 64.88 223 GLN A O 1
ATOM 1756 N N . ASN A 1 224 ? 16.328 -12.195 -12.148 1 57.56 224 ASN A N 1
ATOM 1757 C CA . ASN A 1 224 ? 17.781 -12.148 -12.188 1 57.56 224 ASN A CA 1
ATOM 1758 C C . ASN A 1 224 ? 18.406 -13.273 -11.359 1 57.56 224 ASN A C 1
ATOM 1760 O O . ASN A 1 224 ? 19.438 -13.828 -11.727 1 57.56 224 ASN A O 1
ATOM 1764 N N . SER A 1 225 ? 17.719 -13.469 -10.305 1 57.41 225 SER A N 1
ATOM 1765 C CA . SER A 1 225 ? 18.25 -14.516 -9.438 1 57.41 225 SER A CA 1
ATOM 1766 C C . SER A 1 225 ? 18.078 -15.898 -10.062 1 57.41 225 SER A C 1
ATOM 1768 O O . SER A 1 225 ? 18.875 -16.797 -9.812 1 57.41 225 SER A O 1
ATOM 1770 N N . LEU A 1 226 ? 17.078 -16.078 -10.805 1 56.19 226 LEU A N 1
ATOM 1771 C CA . LEU A 1 226 ? 16.766 -17.406 -11.336 1 56.19 226 LEU A CA 1
ATOM 1772 C C . LEU A 1 226 ? 17.484 -17.641 -12.664 1 56.19 226 LEU A C 1
ATOM 1774 O O . LEU A 1 226 ? 17.734 -18.781 -13.047 1 56.19 226 LEU A O 1
ATOM 1778 N N . SER A 1 227 ? 17.812 -16.75 -13.383 1 63.72 227 SER A N 1
ATOM 1779 C CA . SER A 1 227 ? 18.422 -16.922 -14.703 1 63.72 227 SER A CA 1
ATOM 1780 C C . SER A 1 227 ? 19.922 -16.641 -14.672 1 63.72 227 SER A C 1
ATOM 1782 O O . SER A 1 227 ? 20.406 -15.969 -13.766 1 63.72 227 SER A O 1
ATOM 1784 N N . ILE A 1 228 ? 20.578 -17.469 -15.414 1 73.06 228 ILE A N 1
ATOM 1785 C CA . ILE A 1 228 ? 22 -17.188 -15.602 1 73.06 228 ILE A CA 1
ATOM 1786 C C . ILE A 1 228 ? 22.172 -15.711 -15.961 1 73.06 228 ILE A C 1
ATOM 1788 O O . ILE A 1 228 ? 23.109 -15.055 -15.484 1 73.06 228 ILE A O 1
ATOM 1792 N N . SER A 1 229 ? 21.156 -15.328 -16.672 1 79.12 229 SER A N 1
ATOM 1793 C CA . SER A 1 229 ? 21.219 -13.922 -17.062 1 79.12 229 SER A CA 1
ATOM 1794 C C . SER A 1 229 ? 21.062 -13.008 -15.852 1 79.12 229 SER A C 1
ATOM 1796 O O . SER A 1 229 ? 21.75 -11.992 -15.727 1 79.12 229 SER A O 1
ATOM 1798 N N . GLY A 1 230 ? 20.188 -13.438 -15.062 1 74.56 230 GLY A N 1
ATOM 1799 C CA . GLY A 1 230 ? 20 -12.672 -13.844 1 74.56 230 GLY A CA 1
ATOM 1800 C C . GLY A 1 230 ? 21.219 -12.672 -12.945 1 74.56 230 GLY A C 1
ATOM 1801 O O . GLY A 1 230 ? 21.594 -11.625 -12.406 1 74.56 230 GLY A O 1
ATOM 1802 N N . ALA A 1 231 ? 21.781 -13.859 -12.797 1 71.75 231 ALA A N 1
ATOM 1803 C CA . ALA A 1 231 ? 23 -13.977 -12 1 71.75 231 ALA A CA 1
ATOM 1804 C C . ALA A 1 231 ? 24.125 -13.125 -12.594 1 71.75 231 ALA A C 1
ATOM 1806 O O . ALA A 1 231 ? 24.859 -12.461 -11.859 1 71.75 231 ALA A O 1
ATOM 1807 N N . VAL A 1 232 ? 24.156 -13.141 -13.852 1 82.31 232 VAL A N 1
ATOM 1808 C CA . VAL A 1 232 ? 25.188 -12.375 -14.555 1 82.31 232 VAL A CA 1
ATOM 1809 C C . VAL A 1 232 ? 24.969 -10.883 -14.328 1 82.31 232 VAL A C 1
ATOM 1811 O O . VAL A 1 232 ? 25.891 -10.148 -13.992 1 82.31 232 VAL A O 1
ATOM 1814 N N . LYS A 1 233 ? 23.672 -10.508 -14.414 1 80.56 233 LYS A N 1
ATOM 1815 C CA . LYS A 1 233 ? 23.359 -9.102 -14.203 1 80.56 233 LYS A CA 1
ATOM 1816 C C . LYS A 1 233 ? 23.688 -8.656 -12.781 1 80.56 233 LYS A C 1
ATOM 1818 O O . LYS A 1 233 ? 24.234 -7.566 -12.578 1 80.56 233 LYS A O 1
ATOM 1823 N N . TRP A 1 234 ? 23.375 -9.5 -11.992 1 72.44 234 TRP A N 1
ATOM 1824 C CA . TRP A 1 234 ? 23.656 -9.227 -10.586 1 72.44 234 TRP A CA 1
ATOM 1825 C C . TRP A 1 234 ? 25.141 -9.016 -10.352 1 72.44 234 TRP A C 1
ATOM 1827 O O . TRP A 1 234 ? 25.547 -8.07 -9.672 1 72.44 234 TRP A O 1
ATOM 1837 N N . ILE A 1 235 ? 25.922 -9.883 -10.883 1 72.94 235 ILE A N 1
ATOM 1838 C CA . ILE A 1 235 ? 27.375 -9.797 -10.758 1 72.94 235 ILE A CA 1
ATOM 1839 C C . ILE A 1 235 ? 27.891 -8.547 -11.469 1 72.94 235 ILE A C 1
ATOM 1841 O O . ILE A 1 235 ? 28.734 -7.828 -10.938 1 72.94 235 ILE A O 1
ATOM 1845 N N . MET A 1 236 ? 27.297 -8.25 -12.617 1 81.62 236 MET A N 1
ATOM 1846 C CA . MET A 1 236 ? 27.703 -7.094 -13.406 1 81.62 236 MET A CA 1
ATOM 1847 C C . MET A 1 236 ? 27.469 -5.797 -12.633 1 81.62 236 MET A C 1
ATOM 1849 O O . MET A 1 236 ? 28.328 -4.918 -12.617 1 81.62 236 MET A O 1
ATOM 1853 N N . LYS A 1 237 ? 26.297 -5.727 -12.023 1 74.88 237 LYS A N 1
ATOM 1854 C CA . LYS A 1 237 ? 25.938 -4.516 -11.289 1 74.88 237 LYS A CA 1
ATOM 1855 C C . LYS A 1 237 ? 26.922 -4.234 -10.156 1 74.88 237 LYS A C 1
ATOM 1857 O O . LYS A 1 237 ? 27.219 -3.078 -9.859 1 74.88 237 LYS A O 1
ATOM 1862 N N . ARG A 1 238 ? 27.484 -5.246 -9.734 1 64.94 238 ARG A N 1
ATOM 1863 C CA . ARG A 1 238 ? 28.375 -5.113 -8.586 1 64.94 238 ARG A CA 1
ATOM 1864 C C . ARG A 1 238 ? 29.797 -4.852 -9.039 1 64.94 238 ARG A C 1
ATOM 1866 O O . ARG A 1 238 ? 30.594 -4.27 -8.289 1 64.94 238 ARG A O 1
ATOM 1873 N N . THR A 1 239 ? 30.094 -5.207 -10.133 1 69 239 THR A N 1
ATOM 1874 C CA . THR A 1 239 ? 31.484 -5.184 -10.547 1 69 239 THR A CA 1
ATOM 1875 C C . THR A 1 239 ? 31.75 -4.023 -11.508 1 69 239 THR A C 1
ATOM 1877 O O . THR A 1 239 ? 32.906 -3.678 -11.773 1 69 239 THR A O 1
ATOM 1880 N N . LEU A 1 240 ? 30.734 -3.346 -11.938 1 75.88 240 LEU A N 1
ATOM 1881 C CA . LEU A 1 240 ? 30.859 -2.316 -12.961 1 75.88 240 LEU A CA 1
ATOM 1882 C C . LEU A 1 240 ? 31.703 -1.145 -12.469 1 75.88 240 LEU A C 1
ATOM 1884 O O . LEU A 1 240 ? 32.562 -0.645 -13.188 1 75.88 240 LEU A O 1
ATOM 1888 N N . PRO A 1 241 ? 31.453 -0.624 -11.203 1 64.31 241 PRO A N 1
ATOM 1889 C CA . PRO A 1 241 ? 32.25 0.531 -10.773 1 64.31 241 PRO A CA 1
ATOM 1890 C C . PRO A 1 241 ? 33.75 0.255 -10.781 1 64.31 241 PRO A C 1
ATOM 1892 O O . PRO A 1 241 ? 34.531 1.182 -10.922 1 64.31 241 PRO A O 1
ATOM 1895 N N . GLY A 1 242 ? 34.25 -0.89 -10.562 1 58.19 242 GLY A N 1
ATOM 1896 C CA . GLY A 1 242 ? 35.656 -1.254 -10.484 1 58.19 242 GLY A CA 1
ATOM 1897 C C . GLY A 1 242 ? 36.281 -1.539 -11.836 1 58.19 242 GLY A C 1
ATOM 1898 O O . GLY A 1 242 ? 37.469 -1.809 -11.93 1 58.19 242 GLY A O 1
ATOM 1899 N N . GLY A 1 243 ? 35.562 -1.506 -12.906 1 65.5 243 GLY A N 1
ATOM 1900 C CA . GLY A 1 243 ? 36.125 -1.81 -14.211 1 65.5 243 GLY A CA 1
ATOM 1901 C C . GLY A 1 243 ? 35.156 -2.562 -15.117 1 65.5 243 GLY A C 1
ATOM 1902 O O . GLY A 1 243 ? 33.938 -2.588 -14.859 1 65.5 243 GLY A O 1
ATOM 1903 N N . HIS A 1 244 ? 35.594 -3.088 -16.312 1 67.5 244 HIS A N 1
ATOM 1904 C CA . HIS A 1 244 ? 34.844 -3.797 -17.328 1 67.5 244 HIS A CA 1
ATOM 1905 C C . HIS A 1 244 ? 34.656 -5.266 -16.969 1 67.5 244 HIS A C 1
ATOM 1907 O O . HIS A 1 244 ? 35.625 -6.027 -16.906 1 67.5 244 HIS A O 1
ATOM 1913 N N . PRO A 1 245 ? 33.406 -5.57 -16.484 1 74 245 PRO A N 1
ATOM 1914 C CA . PRO A 1 245 ? 33.219 -7.012 -16.297 1 74 245 PRO A CA 1
ATOM 1915 C C . PRO A 1 245 ? 33.438 -7.816 -17.578 1 74 245 PRO A C 1
ATOM 1917 O O . PRO A 1 245 ? 33.031 -7.398 -18.656 1 74 245 PRO A O 1
ATOM 1920 N N . ASP A 1 246 ? 34.375 -8.844 -17.484 1 83.81 246 ASP A N 1
ATOM 1921 C CA . ASP A 1 246 ? 34.531 -9.75 -18.609 1 83.81 246 ASP A CA 1
ATOM 1922 C C . ASP A 1 246 ? 33.875 -11.102 -18.328 1 83.81 246 ASP A C 1
ATOM 1924 O O . ASP A 1 246 ? 33.688 -11.469 -17.172 1 83.81 246 ASP A O 1
ATOM 1928 N N . ILE A 1 247 ? 33.5 -11.672 -19.438 1 88.44 247 ILE A N 1
ATOM 1929 C CA . ILE A 1 247 ? 32.719 -12.891 -19.359 1 88.44 247 ILE A CA 1
ATOM 1930 C C . ILE A 1 247 ? 33.469 -13.953 -18.562 1 88.44 247 ILE A C 1
ATOM 1932 O O . ILE A 1 247 ? 32.875 -14.75 -17.844 1 88.44 247 ILE A O 1
ATOM 1936 N N . GLN A 1 248 ? 34.844 -13.891 -18.641 1 87.19 248 GLN A N 1
ATOM 1937 C CA . GLN A 1 248 ? 35.656 -14.891 -17.953 1 87.19 248 GLN A CA 1
ATOM 1938 C C . GLN A 1 248 ? 35.562 -14.711 -16.438 1 87.19 248 GLN A C 1
ATOM 1940 O O . GLN A 1 248 ? 35.406 -15.688 -15.695 1 87.19 248 GLN A O 1
ATOM 1945 N N . THR A 1 249 ? 35.594 -13.539 -16.031 1 83.38 249 THR A N 1
ATOM 1946 C CA . THR A 1 249 ? 35.531 -13.227 -14.609 1 83.38 249 THR A CA 1
ATOM 1947 C C . THR A 1 249 ? 34.156 -13.539 -14.039 1 83.38 249 THR A C 1
ATOM 1949 O O . THR A 1 249 ? 34.031 -14.117 -12.961 1 83.38 249 THR A O 1
ATOM 1952 N N . VAL A 1 250 ? 33.125 -13.164 -14.742 1 86.56 250 VAL A N 1
ATOM 1953 C CA . VAL A 1 250 ? 31.766 -13.398 -14.305 1 86.56 250 VAL A CA 1
ATOM 1954 C C . VAL A 1 250 ? 31.469 -14.898 -14.289 1 86.56 250 VAL A C 1
ATOM 1956 O O . VAL A 1 250 ? 30.844 -15.406 -13.359 1 86.56 250 VAL A O 1
ATOM 1959 N N . ALA A 1 251 ? 31.969 -15.57 -15.273 1 85.56 251 ALA A N 1
ATOM 1960 C CA . ALA A 1 251 ? 31.781 -17.016 -15.359 1 85.56 251 ALA A CA 1
ATOM 1961 C C . ALA A 1 251 ? 32.438 -17.719 -14.172 1 85.56 251 ALA A C 1
ATOM 1963 O O . ALA A 1 251 ? 31.844 -18.625 -13.57 1 85.56 251 ALA A O 1
ATOM 1964 N N . SER A 1 252 ? 33.656 -17.219 -13.898 1 79.81 252 SER A N 1
ATOM 1965 C CA . SER A 1 252 ? 34.375 -17.797 -12.773 1 79.81 252 SER A CA 1
ATOM 1966 C C . SER A 1 252 ? 33.594 -17.625 -11.469 1 79.81 252 SER A C 1
ATOM 1968 O O . SER A 1 252 ? 33.531 -18.547 -10.648 1 79.81 252 SER A O 1
ATOM 1970 N N . GLU A 1 253 ? 33 -16.531 -11.328 1 74.56 253 GLU A N 1
ATOM 1971 C CA . GLU A 1 253 ? 32.219 -16.25 -10.133 1 74.56 253 GLU A CA 1
ATOM 1972 C C . GLU A 1 253 ? 30.984 -17.141 -10.055 1 74.56 253 GLU A C 1
ATOM 1974 O O . GLU A 1 253 ? 30.516 -17.469 -8.961 1 74.56 253 GLU A O 1
ATOM 1979 N N . LEU A 1 254 ? 30.547 -17.5 -11.18 1 75.56 254 LEU A N 1
ATOM 1980 C CA . LEU A 1 254 ? 29.344 -18.344 -11.25 1 75.56 254 LEU A CA 1
ATOM 1981 C C . LEU A 1 254 ? 29.719 -19.812 -11.281 1 75.56 254 LEU A C 1
ATOM 1983 O O . LEU A 1 254 ? 28.844 -20.672 -11.43 1 75.56 254 LEU A O 1
ATOM 1987 N N . GLY A 1 255 ? 31.078 -20.031 -11.266 1 74 255 GLY A N 1
ATOM 1988 C CA . GLY A 1 255 ? 31.562 -21.391 -11.195 1 74 255 GLY A CA 1
ATOM 1989 C C . GLY A 1 255 ? 31.438 -22.141 -12.516 1 74 255 GLY A C 1
ATOM 1990 O O . GLY A 1 255 ? 31.188 -23.344 -12.539 1 74 255 GLY A O 1
ATOM 1991 N N . MET A 1 256 ? 31.484 -21.422 -13.523 1 80.75 256 MET A N 1
ATOM 1992 C CA . MET A 1 256 ? 31.406 -22.062 -14.828 1 80.75 256 MET A CA 1
ATOM 1993 C C . MET A 1 256 ? 32.438 -21.469 -15.797 1 80.75 256 MET A C 1
ATOM 1995 O O . MET A 1 256 ? 33.125 -20.5 -15.461 1 80.75 256 MET A O 1
ATOM 1999 N N . SER A 1 257 ? 32.656 -22.109 -16.922 1 87.5 257 SER A N 1
ATOM 2000 C CA . SER A 1 257 ? 33.562 -21.594 -17.938 1 87.5 257 SER A CA 1
ATOM 2001 C C . SER A 1 257 ? 32.938 -20.469 -18.75 1 87.5 257 SER A C 1
ATOM 2003 O O . SER A 1 257 ? 31.703 -20.359 -18.812 1 87.5 257 SER A O 1
ATOM 2005 N N . GLY A 1 258 ? 33.781 -19.625 -19.281 1 90.19 258 GLY A N 1
ATOM 2006 C CA . GLY A 1 258 ? 33.281 -18.578 -20.156 1 90.19 258 GLY A CA 1
ATOM 2007 C C . GLY A 1 258 ? 32.438 -19.125 -21.297 1 90.19 258 GLY A C 1
ATOM 2008 O O . GLY A 1 258 ? 31.422 -18.516 -21.656 1 90.19 258 GLY A O 1
ATOM 2009 N N . ARG A 1 259 ? 32.906 -20.234 -21.766 1 90.44 259 ARG A N 1
ATOM 2010 C CA . ARG A 1 259 ? 32.156 -20.859 -22.859 1 90.44 259 ARG A CA 1
ATOM 2011 C C . ARG A 1 259 ? 30.781 -21.328 -22.391 1 90.44 259 ARG A C 1
ATOM 2013 O O . ARG A 1 259 ? 29.797 -21.141 -23.094 1 90.44 259 ARG A O 1
ATOM 2020 N N . THR A 1 260 ? 30.734 -21.969 -21.266 1 86.69 260 THR A N 1
ATOM 2021 C CA . THR A 1 260 ? 29.469 -22.453 -20.703 1 86.69 260 THR A CA 1
ATOM 2022 C C . THR A 1 260 ? 28.516 -21.281 -20.438 1 86.69 260 THR A C 1
ATOM 2024 O O . THR A 1 260 ? 27.328 -21.359 -20.75 1 86.69 260 THR A O 1
ATOM 2027 N N . LEU A 1 261 ? 29.062 -20.25 -19.875 1 91.12 261 LEU A N 1
ATOM 2028 C CA . LEU A 1 261 ? 28.25 -19.078 -19.609 1 91.12 261 LEU A CA 1
ATOM 2029 C C . LEU A 1 261 ? 27.672 -18.5 -20.906 1 91.12 261 LEU A C 1
ATOM 2031 O O . LEU A 1 261 ? 26.5 -18.172 -20.969 1 91.12 261 LEU A O 1
ATOM 2035 N N . GLN A 1 262 ? 28.531 -18.406 -21.859 1 90.56 262 GLN A N 1
ATOM 2036 C CA . GLN A 1 262 ? 28.094 -17.891 -23.156 1 90.56 262 GLN A CA 1
ATOM 2037 C C . GLN A 1 262 ? 26.969 -18.75 -23.734 1 90.56 262 GLN A C 1
ATOM 2039 O O . GLN A 1 262 ? 25.984 -18.203 -24.234 1 90.56 262 GLN A O 1
ATOM 2044 N N . ARG A 1 263 ? 27.109 -19.984 -23.641 1 88.12 263 ARG A N 1
ATOM 2045 C CA . ARG A 1 263 ? 26.094 -20.906 -24.141 1 88.12 263 ARG A CA 1
ATOM 2046 C C . ARG A 1 263 ? 24.781 -20.734 -23.375 1 88.12 263 ARG A C 1
ATOM 2048 O O . ARG A 1 263 ? 23.703 -20.672 -23.984 1 88.12 263 ARG A O 1
ATOM 2055 N N . ARG A 1 264 ? 24.875 -20.703 -22.125 1 85.94 264 ARG A N 1
ATOM 2056 C CA . ARG A 1 264 ? 23.688 -20.594 -21.281 1 85.94 264 ARG A CA 1
ATOM 2057 C C . ARG A 1 264 ? 22.953 -19.281 -21.547 1 85.94 264 ARG A C 1
ATOM 2059 O O . ARG A 1 264 ? 21.719 -19.25 -21.547 1 85.94 264 ARG A O 1
ATOM 2066 N N . LEU A 1 265 ? 23.75 -18.25 -21.688 1 89.25 265 LEU A N 1
ATOM 2067 C CA . LEU A 1 265 ? 23.156 -16.969 -22.016 1 89.25 265 LEU A CA 1
ATOM 2068 C C . LEU A 1 265 ? 22.453 -17.016 -23.375 1 89.25 265 LEU A C 1
ATOM 2070 O O . LEU A 1 265 ? 21.359 -16.469 -23.531 1 89.25 265 LEU A O 1
ATOM 2074 N N . THR A 1 266 ? 23.125 -17.703 -24.266 1 87.06 266 THR A N 1
ATOM 2075 C CA . THR A 1 266 ? 22.516 -17.875 -25.578 1 87.06 266 THR A CA 1
ATOM 2076 C C . THR A 1 266 ? 21.219 -18.672 -25.484 1 87.06 266 THR A C 1
ATOM 2078 O O . THR A 1 266 ? 20.234 -18.359 -26.141 1 87.06 266 THR A O 1
ATOM 2081 N N . ASP A 1 267 ? 21.266 -19.625 -24.688 1 82.38 267 ASP A N 1
ATOM 2082 C CA . ASP A 1 267 ? 20.094 -20.438 -24.453 1 82.38 267 ASP A CA 1
ATOM 2083 C C . ASP A 1 267 ? 18.953 -19.609 -23.891 1 82.38 267 ASP A C 1
ATOM 2085 O O . ASP A 1 267 ? 17.781 -19.891 -24.125 1 82.38 267 ASP A O 1
ATOM 2089 N N . GLU A 1 268 ? 19.406 -18.656 -23.172 1 81.12 268 GLU A N 1
ATOM 2090 C CA . GLU A 1 268 ? 18.406 -17.781 -22.562 1 81.12 268 GLU A CA 1
ATOM 2091 C C . GLU A 1 268 ? 18.031 -16.641 -23.5 1 81.12 268 GLU A C 1
ATOM 2093 O O . GLU A 1 268 ? 17.312 -15.711 -23.094 1 81.12 268 GLU A O 1
ATOM 2098 N N . GLY A 1 269 ? 18.562 -16.609 -24.656 1 83.06 269 GLY A N 1
ATOM 2099 C CA . GLY A 1 269 ? 18.203 -15.641 -25.688 1 83.06 269 GLY A CA 1
ATOM 2100 C C . GLY A 1 269 ? 18.922 -14.312 -25.531 1 83.06 269 GLY A C 1
ATOM 2101 O O . GLY A 1 269 ? 18.422 -13.281 -25.969 1 83.06 269 GLY A O 1
ATOM 2102 N N . THR A 1 270 ? 20 -14.344 -24.781 1 88.19 270 THR A N 1
ATOM 2103 C CA . THR A 1 270 ? 20.75 -13.109 -24.562 1 88.19 270 THR A CA 1
ATOM 2104 C C . THR A 1 270 ? 22.25 -13.375 -24.656 1 88.19 270 THR A C 1
ATOM 2106 O O . THR A 1 270 ? 22.672 -14.453 -25.062 1 88.19 270 THR A O 1
ATOM 2109 N N . SER A 1 271 ? 23.078 -12.375 -24.594 1 92 271 SER A N 1
ATOM 2110 C CA . SER A 1 271 ? 24.531 -12.461 -24.609 1 92 271 SER A CA 1
ATOM 2111 C C . SER A 1 271 ? 25.156 -11.617 -23.516 1 92 271 SER A C 1
ATOM 2113 O O . SER A 1 271 ? 24.484 -10.758 -22.938 1 92 271 SER A O 1
ATOM 2115 N N . PHE A 1 272 ? 26.359 -11.938 -23.25 1 91.12 272 PHE A N 1
ATOM 2116 C CA . PHE A 1 272 ? 27.094 -11.188 -22.234 1 91.12 272 PHE A CA 1
ATOM 2117 C C . PHE A 1 272 ? 27.109 -9.703 -22.578 1 91.12 272 PHE A C 1
ATOM 2119 O O . PHE A 1 272 ? 26.891 -8.852 -21.703 1 91.12 272 PHE A O 1
ATOM 2126 N N . LYS A 1 273 ? 27.281 -9.445 -23.812 1 88.88 273 LYS A N 1
ATOM 2127 C CA . LYS A 1 273 ? 27.344 -8.062 -24.281 1 88.88 273 LYS A CA 1
ATOM 2128 C C . LYS A 1 273 ? 26 -7.363 -24.109 1 88.88 273 LYS A C 1
ATOM 2130 O O . LYS A 1 273 ? 25.953 -6.219 -23.656 1 88.88 273 LYS A O 1
ATOM 2135 N N . GLN A 1 274 ? 24.938 -8.062 -24.438 1 90.12 274 GLN A N 1
ATOM 2136 C CA . GLN A 1 274 ? 23.609 -7.496 -24.328 1 90.12 274 GLN A CA 1
ATOM 2137 C C . GLN A 1 274 ? 23.25 -7.211 -22.859 1 90.12 274 GLN A C 1
ATOM 2139 O O . GLN A 1 274 ? 22.656 -6.18 -22.547 1 90.12 274 GLN A O 1
ATOM 2144 N N . LEU A 1 275 ? 23.609 -8.172 -22.047 1 88.31 275 LEU A N 1
ATOM 2145 C CA . LEU A 1 275 ? 23.344 -8 -20.625 1 88.31 275 LEU A CA 1
ATOM 2146 C C . LEU A 1 275 ? 24.125 -6.82 -20.047 1 88.31 275 LEU A C 1
ATOM 2148 O O . LEU A 1 275 ? 23.609 -6.066 -19.219 1 88.31 275 LEU A O 1
ATOM 2152 N N . LEU A 1 276 ? 25.375 -6.648 -20.578 1 89 276 LEU A N 1
ATOM 2153 C CA . LEU A 1 276 ? 26.203 -5.535 -20.125 1 89 276 LEU A CA 1
ATOM 2154 C C . LEU A 1 276 ? 25.578 -4.199 -20.531 1 89 276 LEU A C 1
ATOM 2156 O O . LEU A 1 276 ? 25.547 -3.266 -19.719 1 89 276 LEU A O 1
ATOM 2160 N N . ILE A 1 277 ? 25.062 -4.137 -21.672 1 87.06 277 ILE A N 1
ATOM 2161 C CA . ILE A 1 277 ? 24.391 -2.932 -22.156 1 87.06 277 ILE A CA 1
ATOM 2162 C C . ILE A 1 277 ? 23.172 -2.627 -21.281 1 87.06 277 ILE A C 1
ATOM 2164 O O . ILE A 1 277 ? 22.969 -1.482 -20.875 1 87.06 277 ILE A O 1
ATOM 2168 N N . GLN A 1 278 ? 22.406 -3.643 -21.047 1 86.56 278 GLN A N 1
ATOM 2169 C CA . GLN A 1 278 ? 21.203 -3.49 -20.25 1 86.56 278 GLN A CA 1
ATOM 2170 C C . GLN A 1 278 ? 21.516 -2.986 -18.844 1 86.56 278 GLN A C 1
ATOM 2172 O O . GLN A 1 278 ? 20.859 -2.076 -18.328 1 86.56 278 GLN A O 1
ATOM 2177 N N . VAL A 1 279 ? 22.484 -3.629 -18.219 1 86.19 279 VAL A N 1
ATOM 2178 C CA . VAL A 1 279 ? 22.875 -3.277 -16.859 1 86.19 279 VAL A CA 1
ATOM 2179 C C . VAL A 1 279 ? 23.375 -1.839 -16.812 1 86.19 279 VAL A C 1
ATOM 2181 O O . VAL A 1 279 ? 23.016 -1.068 -15.922 1 86.19 279 VAL A O 1
ATOM 2184 N N . ARG A 1 280 ? 24.219 -1.477 -17.766 1 87.19 280 ARG A N 1
ATOM 2185 C CA . ARG A 1 280 ? 24.75 -0.121 -17.844 1 87.19 280 ARG A CA 1
ATOM 2186 C C . ARG A 1 280 ? 23.641 0.902 -18.016 1 87.19 280 ARG A C 1
ATOM 2188 O O . ARG A 1 280 ? 23.641 1.944 -17.359 1 87.19 280 ARG A O 1
ATOM 2195 N N . HIS A 1 281 ? 22.734 0.533 -18.828 1 86.81 281 HIS A N 1
ATOM 2196 C CA . HIS A 1 281 ? 21.609 1.415 -19.094 1 86.81 281 HIS A CA 1
ATOM 2197 C C . HIS A 1 281 ? 20.766 1.613 -17.828 1 86.81 281 HIS A C 1
ATOM 2199 O O . HIS A 1 281 ? 20.453 2.746 -17.453 1 86.81 281 HIS A O 1
ATOM 2205 N N . GLU A 1 282 ? 20.406 0.528 -17.312 1 82.19 282 GLU A N 1
ATOM 2206 C CA . GLU A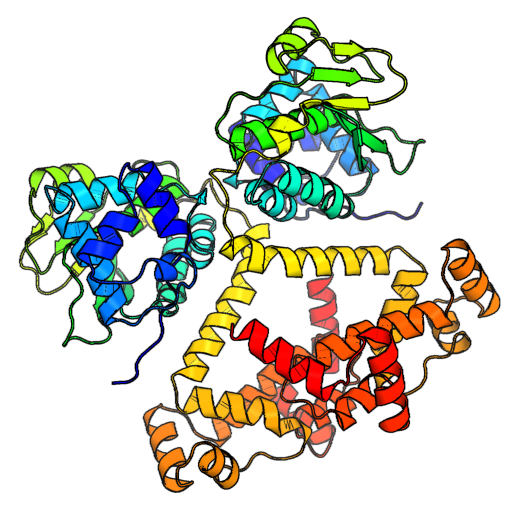 1 282 ? 19.578 0.563 -16.094 1 82.19 282 GLU A CA 1
ATOM 2207 C C . GLU A 1 282 ? 20.266 1.357 -14.992 1 82.19 282 GLU A C 1
ATOM 2209 O O . GLU A 1 282 ? 19.641 2.199 -14.344 1 82.19 282 GLU A O 1
ATOM 2214 N N . GLN A 1 283 ? 21.516 1.129 -14.789 1 81.69 283 GLN A N 1
ATOM 2215 C CA . GLN A 1 283 ? 22.266 1.812 -13.742 1 81.69 283 GLN A CA 1
ATOM 2216 C C . GLN A 1 283 ? 22.453 3.289 -14.07 1 81.69 283 GLN A C 1
ATOM 2218 O O . GLN A 1 283 ? 22.438 4.141 -13.18 1 81.69 283 GLN A O 1
ATOM 2223 N N . ALA A 1 284 ? 22.625 3.549 -15.289 1 86.56 284 ALA A N 1
ATOM 2224 C CA . ALA A 1 284 ? 22.75 4.941 -15.711 1 86.56 284 ALA A CA 1
ATOM 2225 C C . ALA A 1 284 ? 21.516 5.75 -15.336 1 86.56 284 ALA A C 1
ATOM 2227 O O . ALA A 1 284 ? 21.625 6.84 -14.773 1 86.56 284 ALA A O 1
ATOM 2228 N N . ARG A 1 285 ? 20.406 5.145 -15.594 1 82.44 285 ARG A N 1
ATOM 2229 C CA . ARG A 1 285 ? 19.156 5.828 -15.281 1 82.44 285 ARG A CA 1
ATOM 2230 C C . ARG A 1 285 ? 19.031 6.066 -13.781 1 82.44 285 ARG A C 1
ATOM 2232 O O . ARG A 1 285 ? 18.609 7.148 -13.352 1 82.44 285 ARG A O 1
ATOM 2239 N N . GLU A 1 286 ? 19.344 5.09 -13.133 1 75.69 286 GLU A N 1
ATOM 2240 C CA . GLU A 1 286 ? 19.25 5.172 -11.68 1 75.69 286 GLU A CA 1
ATOM 2241 C C . GLU A 1 286 ? 20.188 6.246 -11.125 1 75.69 286 GLU A C 1
ATOM 2243 O O . GLU A 1 286 ? 19.766 7.066 -10.297 1 75.69 286 GLU A O 1
ATOM 2248 N N . TYR A 1 287 ? 21.422 6.258 -11.602 1 78.25 287 TYR A N 1
ATOM 2249 C CA . TYR A 1 287 ? 22.422 7.176 -11.094 1 78.25 287 TYR A CA 1
ATOM 2250 C C . TYR A 1 287 ? 22.172 8.602 -11.578 1 78.25 287 TYR A C 1
ATOM 2252 O O . TYR A 1 287 ? 22.406 9.562 -10.844 1 78.25 287 TYR A O 1
ATOM 2260 N N . LEU A 1 288 ? 21.594 8.688 -12.703 1 81.75 288 LEU A N 1
ATOM 2261 C CA . LEU A 1 288 ? 21.312 10.008 -13.25 1 81.75 288 LEU A CA 1
ATOM 2262 C C . LEU A 1 288 ? 20.141 10.664 -12.523 1 81.75 288 LEU A C 1
ATOM 2264 O O . LEU A 1 288 ? 20.031 11.891 -12.508 1 81.75 288 LEU A O 1
ATOM 2268 N N . ALA A 1 289 ? 19.234 9.828 -12.078 1 73.19 289 ALA A N 1
ATOM 2269 C CA . ALA A 1 289 ? 18.094 10.352 -11.328 1 73.19 289 ALA A CA 1
ATOM 2270 C C . ALA A 1 289 ? 18.547 10.969 -10.008 1 73.19 289 ALA A C 1
ATOM 2272 O O . ALA A 1 289 ? 17.812 11.758 -9.406 1 73.19 289 ALA A O 1
ATOM 2273 N N . ASP A 1 290 ? 19.688 10.562 -9.656 1 65.62 290 ASP A N 1
ATOM 2274 C CA . ASP A 1 290 ? 20.297 11.117 -8.453 1 65.62 290 ASP A CA 1
ATOM 2275 C C . ASP A 1 290 ? 21.062 12.406 -8.758 1 65.62 290 ASP A C 1
ATOM 2277 O O . ASP A 1 290 ? 22.125 12.359 -9.375 1 65.62 290 ASP A O 1
ATOM 2281 N N . PRO A 1 291 ? 20.531 13.453 -8.359 1 64.44 291 PRO A N 1
ATOM 2282 C CA . PRO A 1 291 ? 21.156 14.727 -8.734 1 64.44 291 PRO A CA 1
ATOM 2283 C C . PRO A 1 291 ? 22.516 14.93 -8.07 1 64.44 291 PRO A C 1
ATOM 2285 O O . PRO A 1 291 ? 23.297 15.781 -8.5 1 64.44 291 PRO A O 1
ATOM 2288 N N . SER A 1 292 ? 22.844 14.211 -7.156 1 63.69 292 SER A N 1
ATOM 2289 C CA . SER A 1 292 ? 24.094 14.391 -6.43 1 63.69 292 SER A CA 1
ATOM 2290 C C . SER A 1 292 ? 25.281 13.836 -7.219 1 63.69 292 SER A C 1
ATOM 2292 O O . SER A 1 292 ? 26.422 14.164 -6.938 1 63.69 292 SER A O 1
ATOM 2294 N N . LEU A 1 293 ? 25.031 13.078 -8.117 1 73.88 293 LEU A N 1
ATOM 2295 C CA . LEU A 1 293 ? 26.062 12.477 -8.938 1 73.88 293 LEU A CA 1
ATOM 2296 C C . LEU A 1 293 ? 26.297 13.281 -10.211 1 73.88 293 LEU A C 1
ATOM 2298 O O . LEU A 1 293 ? 25.344 13.617 -10.922 1 73.88 293 LEU A O 1
ATOM 2302 N N . ASP A 1 294 ? 27.578 13.742 -10.367 1 80.06 294 ASP A N 1
ATOM 2303 C CA . ASP A 1 294 ? 27.844 14.383 -11.648 1 80.06 294 ASP A CA 1
ATOM 2304 C C . ASP A 1 294 ? 27.891 13.352 -12.773 1 80.06 294 ASP A C 1
ATOM 2306 O O . ASP A 1 294 ? 28.047 12.156 -12.523 1 80.06 294 ASP A O 1
ATOM 2310 N N . ILE A 1 295 ? 27.75 13.812 -13.898 1 83.25 295 ILE A N 1
ATOM 2311 C CA . ILE A 1 295 ? 27.609 12.945 -15.062 1 83.25 295 ILE A CA 1
ATOM 2312 C C . ILE A 1 295 ? 28.906 12.148 -15.258 1 83.25 295 ILE A C 1
ATOM 2314 O O . ILE A 1 295 ? 28.859 10.977 -15.664 1 83.25 295 ILE A O 1
ATOM 2318 N N . LYS A 1 296 ? 30.047 12.812 -14.953 1 81.62 296 LYS A N 1
ATOM 2319 C CA . LYS A 1 296 ? 31.312 12.117 -15.07 1 81.62 296 LYS A CA 1
ATOM 2320 C C . LYS A 1 296 ? 31.406 10.938 -14.102 1 81.62 296 LYS A C 1
ATOM 2322 O O . LYS A 1 296 ? 31.906 9.875 -14.461 1 81.62 296 LYS A O 1
ATOM 2327 N N . GLU A 1 297 ? 30.938 11.172 -12.992 1 79.19 297 GLU A N 1
ATOM 2328 C CA . GLU A 1 297 ? 30.906 10.117 -11.977 1 79.19 297 GLU A CA 1
ATOM 2329 C C . GLU A 1 297 ? 30 8.969 -12.391 1 79.19 297 GLU A C 1
ATOM 2331 O O . GLU A 1 297 ? 30.312 7.801 -12.18 1 79.19 297 GLU A O 1
ATOM 2336 N N . VAL A 1 298 ? 28.859 9.328 -12.906 1 85.62 298 VAL A N 1
ATOM 2337 C CA . VAL A 1 298 ? 27.906 8.32 -13.375 1 85.62 298 VAL A CA 1
ATOM 2338 C C . VAL A 1 298 ? 28.578 7.441 -14.43 1 85.62 298 VAL A C 1
ATOM 2340 O O . VAL A 1 298 ? 28.438 6.219 -14.414 1 85.62 298 VAL A O 1
ATOM 2343 N N . ALA A 1 299 ? 29.344 8.094 -15.289 1 85.75 299 ALA A N 1
ATOM 2344 C CA . ALA A 1 299 ? 30.047 7.355 -16.344 1 85.75 299 ALA A CA 1
ATOM 2345 C C . ALA A 1 299 ? 31 6.324 -15.758 1 85.75 299 ALA A C 1
ATOM 2347 O O . ALA A 1 299 ? 31.031 5.176 -16.203 1 85.75 299 ALA A O 1
ATOM 2348 N N . ILE A 1 300 ? 31.734 6.676 -14.773 1 77.81 300 ILE A N 1
ATOM 2349 C CA . ILE A 1 300 ? 32.719 5.812 -14.117 1 77.81 300 ILE A CA 1
ATOM 2350 C C . ILE A 1 300 ? 31.984 4.672 -13.398 1 77.81 300 ILE A C 1
ATOM 2352 O O . ILE A 1 300 ? 32.406 3.518 -13.477 1 77.81 300 ILE A O 1
ATOM 2356 N N . LEU A 1 301 ? 30.922 4.969 -12.812 1 79.56 301 LEU A N 1
ATOM 2357 C CA . LEU A 1 301 ? 30.188 4.008 -12 1 79.56 301 LEU A CA 1
ATOM 2358 C C . LEU A 1 301 ? 29.578 2.916 -12.875 1 79.56 301 LEU A C 1
ATOM 2360 O O . LEU A 1 301 ? 29.406 1.782 -12.422 1 79.56 301 LEU A O 1
ATOM 2364 N N . ILE A 1 302 ? 29.406 3.336 -14.086 1 84.88 302 ILE A N 1
ATOM 2365 C CA . ILE A 1 302 ? 28.781 2.33 -14.945 1 84.88 302 ILE A CA 1
ATOM 2366 C C . ILE A 1 302 ? 29.828 1.759 -15.906 1 84.88 302 ILE A C 1
ATOM 2368 O O . ILE A 1 302 ? 29.469 1.096 -16.891 1 84.88 302 ILE A O 1
ATOM 2372 N N . GLY A 1 303 ? 31.125 2.082 -15.641 1 80.69 303 GLY A N 1
ATOM 2373 C CA . GLY A 1 303 ? 32.25 1.349 -16.234 1 80.69 303 GLY A CA 1
ATOM 2374 C C . GLY A 1 303 ? 32.719 1.942 -17.547 1 80.69 303 GLY A C 1
ATOM 2375 O O . GLY A 1 303 ? 33.344 1.249 -18.359 1 80.69 303 GLY A O 1
ATOM 2376 N N . TYR A 1 304 ? 32.375 3.172 -17.797 1 84.31 304 TYR A N 1
ATOM 2377 C CA . TYR A 1 304 ? 32.938 3.803 -18.984 1 84.31 304 TYR A CA 1
ATOM 2378 C C . TYR A 1 304 ? 34.25 4.523 -18.672 1 84.31 304 TYR A C 1
ATOM 2380 O O . TYR A 1 304 ? 34.375 5.137 -17.609 1 84.31 304 TYR A O 1
ATOM 2388 N N . GLU A 1 305 ? 35.188 4.324 -19.578 1 76.81 305 GLU A N 1
ATOM 2389 C CA . GLU A 1 305 ? 36.5 4.922 -19.375 1 76.81 305 GLU A CA 1
ATOM 2390 C C . GLU A 1 305 ? 36.469 6.418 -19.672 1 76.81 305 GLU A C 1
ATOM 2392 O O . GLU A 1 305 ? 37.281 7.18 -19.109 1 76.81 305 GLU A O 1
ATOM 2397 N N . ASP A 1 306 ? 35.594 6.82 -20.562 1 79.88 306 ASP A N 1
ATOM 2398 C CA . ASP A 1 306 ? 35.531 8.234 -20.922 1 79.88 306 ASP A CA 1
ATOM 2399 C C . ASP A 1 306 ? 34.094 8.711 -21.031 1 79.88 306 ASP A C 1
ATOM 2401 O O . ASP A 1 306 ? 33.219 7.945 -21.422 1 79.88 306 ASP A O 1
ATOM 2405 N N . GLN A 1 307 ? 33.875 9.945 -20.672 1 84.06 307 GLN A N 1
ATOM 2406 C CA . GLN A 1 307 ? 32.562 10.578 -20.656 1 84.06 307 GLN A CA 1
ATOM 2407 C C . GLN A 1 307 ? 31.938 10.602 -22.062 1 84.06 307 GLN A C 1
ATOM 2409 O O . GLN A 1 307 ? 30.719 10.445 -22.203 1 84.06 307 GLN A O 1
ATOM 2414 N N . ASN A 1 308 ? 32.812 10.75 -23.016 1 85.69 308 ASN A N 1
ATOM 2415 C CA . ASN A 1 308 ? 32.312 10.828 -24.391 1 85.69 308 ASN A CA 1
ATOM 2416 C C . ASN A 1 308 ? 31.672 9.523 -24.828 1 85.69 308 ASN A C 1
ATOM 2418 O O . ASN A 1 308 ? 30.641 9.523 -25.5 1 85.69 308 ASN A O 1
ATOM 2422 N N . SER A 1 309 ? 32.375 8.445 -24.438 1 87 309 SER A N 1
ATOM 2423 C CA . SER A 1 309 ? 31.828 7.133 -24.781 1 87 309 SER A CA 1
ATOM 2424 C C . SER A 1 309 ? 30.484 6.891 -24.094 1 87 309 SER A C 1
ATOM 2426 O O . SER A 1 309 ? 29.578 6.301 -24.672 1 87 309 SER A O 1
ATOM 2428 N N . PHE A 1 310 ? 30.438 7.352 -22.875 1 91.5 310 PHE A N 1
ATOM 2429 C CA . PHE A 1 310 ? 29.172 7.238 -22.141 1 91.5 310 PHE A CA 1
ATOM 2430 C C . PHE A 1 310 ? 28.094 8.078 -22.797 1 91.5 310 PHE A C 1
ATOM 2432 O O . PHE A 1 310 ? 26.953 7.609 -22.969 1 91.5 310 PHE A O 1
ATOM 2439 N N . TYR A 1 311 ? 28.359 9.258 -23.156 1 87.69 311 TYR A N 1
ATOM 2440 C CA . TYR A 1 311 ? 27.406 10.164 -23.797 1 87.69 311 TYR A CA 1
ATOM 2441 C C . TYR A 1 311 ? 26.828 9.547 -25.062 1 87.69 311 TYR A C 1
ATOM 2443 O O . TYR A 1 311 ? 25.625 9.578 -25.281 1 87.69 311 TYR A O 1
ATOM 2451 N N . ARG A 1 312 ? 27.688 9.031 -25.859 1 88.12 312 ARG A N 1
ATOM 2452 C CA . ARG A 1 312 ? 27.266 8.406 -27.109 1 88.12 312 ARG A CA 1
ATOM 2453 C C . ARG A 1 312 ? 26.344 7.223 -26.844 1 88.12 312 ARG A C 1
ATOM 2455 O O . ARG A 1 312 ? 25.297 7.078 -27.5 1 88.12 312 ARG A O 1
ATOM 2462 N N . ALA A 1 313 ? 26.688 6.426 -25.938 1 89.25 313 ALA A N 1
ATOM 2463 C CA . ALA A 1 313 ? 25.891 5.238 -25.609 1 89.25 313 ALA A CA 1
ATOM 2464 C C . ALA A 1 313 ? 24.516 5.629 -25.062 1 89.25 313 ALA A C 1
ATOM 2466 O O . ALA A 1 313 ? 23.5 5.062 -25.469 1 89.25 313 ALA A O 1
ATOM 2467 N N . PHE A 1 314 ? 24.516 6.566 -24.141 1 91.81 314 PHE A N 1
ATOM 2468 C CA . PHE A 1 314 ? 23.266 6.98 -23.516 1 91.81 314 PHE A CA 1
ATOM 2469 C C . PHE A 1 314 ? 22.312 7.574 -24.547 1 91.81 314 PHE A C 1
ATOM 2471 O O . PHE A 1 314 ? 21.109 7.332 -24.5 1 91.81 314 PHE A O 1
ATOM 2478 N N . ARG A 1 315 ? 22.859 8.297 -25.422 1 88.31 315 ARG A N 1
ATOM 2479 C CA . ARG A 1 315 ? 22.047 8.836 -26.516 1 88.31 315 ARG A CA 1
ATOM 2480 C C . ARG A 1 315 ? 21.438 7.711 -27.359 1 88.31 315 ARG A C 1
ATOM 2482 O O . ARG A 1 315 ? 20.297 7.824 -27.812 1 88.31 315 ARG A O 1
ATOM 2489 N N . LEU A 1 316 ? 22.109 6.766 -27.562 1 87.56 316 LEU A N 1
ATOM 2490 C CA . LEU A 1 316 ? 21.594 5.613 -28.297 1 87.56 316 LEU A CA 1
ATOM 2491 C C . LEU A 1 316 ? 20.484 4.93 -27.531 1 87.56 316 LEU A C 1
ATOM 2493 O O . LEU A 1 316 ? 19.5 4.469 -28.109 1 87.56 316 LEU A O 1
ATOM 2497 N N . TRP A 1 317 ? 20.641 4.887 -26.172 1 86.56 317 TRP A N 1
ATOM 2498 C CA . TRP A 1 317 ? 19.672 4.195 -25.328 1 86.56 317 TRP A CA 1
ATOM 2499 C C . TRP A 1 317 ? 18.391 5.008 -25.188 1 86.56 317 TRP A C 1
ATOM 2501 O O . TRP A 1 317 ? 17.297 4.461 -25.266 1 86.56 317 TRP A O 1
ATOM 2511 N N . GLU A 1 318 ? 18.5 6.324 -24.969 1 87.44 318 GLU A N 1
ATOM 2512 C CA . GLU A 1 318 ? 17.391 7.145 -24.516 1 87.44 318 GLU A CA 1
ATOM 2513 C C . GLU A 1 318 ? 17 8.18 -25.562 1 87.44 318 GLU A C 1
ATOM 2515 O O . GLU A 1 318 ? 15.984 8.859 -25.438 1 87.44 318 GLU A O 1
ATOM 2520 N N . GLY A 1 319 ? 17.812 8.281 -26.578 1 84.62 319 GLY A N 1
ATOM 2521 C CA . GLY A 1 319 ? 17.547 9.219 -27.656 1 84.62 319 GLY A CA 1
ATOM 2522 C C . GLY A 1 319 ? 17.938 10.641 -27.312 1 84.62 319 GLY A C 1
ATOM 2523 O O . GLY A 1 319 ? 17.672 11.562 -28.094 1 84.62 319 GLY A O 1
ATOM 2524 N N . GLU A 1 320 ? 18.422 10.836 -26.109 1 85.94 320 GLU A N 1
ATOM 2525 C CA . GLU A 1 320 ? 18.875 12.148 -25.672 1 85.94 320 GLU A CA 1
ATOM 2526 C C . GLU A 1 320 ? 20.125 12.031 -24.797 1 85.94 320 GLU A C 1
ATOM 2528 O O . GLU A 1 320 ? 20.516 10.938 -24.406 1 85.94 320 GLU A O 1
ATOM 2533 N N . THR A 1 321 ? 20.719 13.266 -24.484 1 88.44 321 THR A N 1
ATOM 2534 C CA . THR A 1 321 ? 21.922 13.273 -23.656 1 88.44 321 THR A CA 1
ATOM 2535 C C . THR A 1 321 ? 21.578 13.055 -22.188 1 88.44 321 THR A C 1
ATOM 2537 O O . THR A 1 321 ? 20.453 13.312 -21.766 1 88.44 321 THR A O 1
ATOM 2540 N N . PRO A 1 322 ? 22.547 12.508 -21.453 1 88.44 322 PRO A N 1
ATOM 2541 C CA . PRO A 1 322 ? 22.312 12.32 -20.016 1 88.44 322 PRO A CA 1
ATOM 2542 C C . PRO A 1 322 ? 21.859 13.594 -19.312 1 88.44 322 PRO A C 1
ATOM 2544 O O . PRO A 1 322 ? 20.969 13.547 -18.453 1 88.44 322 PRO A O 1
ATOM 2547 N N . SER A 1 323 ? 22.406 14.688 -19.703 1 85.12 323 SER A N 1
ATOM 2548 C CA . SER A 1 323 ? 22.047 15.961 -19.094 1 85.12 323 SER A CA 1
ATOM 2549 C C . SER A 1 323 ? 20.594 16.328 -19.375 1 85.12 323 SER A C 1
ATOM 2551 O O . SER A 1 323 ? 19.875 16.766 -18.469 1 85.12 323 SER A O 1
ATOM 2553 N N . ASN A 1 324 ? 20.203 16.109 -20.562 1 83.81 324 ASN A N 1
ATOM 2554 C CA . ASN A 1 324 ? 18.828 16.406 -20.938 1 83.81 324 ASN A CA 1
ATOM 2555 C C . ASN A 1 324 ? 17.844 15.484 -20.234 1 83.81 324 ASN A C 1
ATOM 2557 O O . ASN A 1 324 ? 16.781 15.93 -19.781 1 83.81 324 ASN A O 1
ATOM 2561 N N . TRP A 1 325 ? 18.203 14.297 -20.25 1 85.31 325 TRP A N 1
ATOM 2562 C CA . TRP A 1 325 ? 17.359 13.297 -19.609 1 85.31 325 TRP A CA 1
ATOM 2563 C C . TRP A 1 325 ? 17.141 13.633 -18.125 1 85.31 325 TRP A C 1
ATOM 2565 O O . TRP A 1 325 ? 16.016 13.539 -17.625 1 85.31 325 TRP A O 1
ATOM 2575 N N . ARG A 1 326 ? 18.156 13.992 -17.453 1 81.38 326 ARG A N 1
ATOM 2576 C CA . ARG A 1 326 ? 18.109 14.367 -16.047 1 81.38 326 ARG A CA 1
ATOM 2577 C C . ARG A 1 326 ? 17.203 15.57 -15.828 1 81.38 326 ARG A C 1
ATOM 2579 O O . ARG A 1 326 ? 16.422 15.602 -14.875 1 81.38 326 ARG A O 1
ATOM 2586 N N . LYS A 1 327 ? 17.312 16.469 -16.625 1 73 327 LYS A N 1
ATOM 2587 C CA . LYS A 1 327 ? 16.484 17.656 -16.531 1 73 327 LYS A CA 1
ATOM 2588 C C . LYS A 1 327 ? 15 17.328 -16.672 1 73 327 LYS A C 1
ATOM 2590 O O . LYS A 1 327 ? 14.164 17.859 -15.938 1 73 327 LYS A O 1
ATOM 2595 N N . LYS A 1 328 ? 14.789 16.422 -17.547 1 69.94 328 LYS A N 1
ATOM 2596 C CA . LYS A 1 328 ? 13.406 16.016 -17.812 1 69.94 328 LYS A CA 1
ATOM 2597 C C . LYS A 1 328 ? 12.836 15.219 -16.641 1 69.94 328 LYS A C 1
ATOM 2599 O O . LYS A 1 328 ? 11.672 15.398 -16.281 1 69.94 328 LYS A O 1
ATOM 2604 N N . THR A 1 329 ? 13.594 14.266 -16.234 1 60.66 329 THR A N 1
ATOM 2605 C CA . THR A 1 329 ? 13.148 13.406 -15.141 1 60.66 329 THR A CA 1
ATOM 2606 C C . THR A 1 329 ? 12.93 14.211 -13.867 1 60.66 329 THR A C 1
ATOM 2608 O O . THR A 1 329 ? 12.016 13.93 -13.094 1 60.66 329 THR A O 1
ATOM 2611 N N . ARG A 1 330 ? 13.797 15.133 -13.617 1 56 330 ARG A N 1
ATOM 2612 C CA . ARG A 1 330 ? 13.617 16.047 -12.5 1 56 330 ARG A CA 1
ATOM 2613 C C . ARG A 1 330 ? 12.305 16.812 -12.625 1 56 330 ARG A C 1
ATOM 2615 O O . ARG A 1 330 ? 11.625 17.062 -11.633 1 56 330 ARG A O 1
ATOM 2622 N N . LEU A 1 331 ? 12.133 17.156 -13.867 1 48.62 331 LEU A N 1
ATOM 2623 C CA . LEU A 1 331 ? 10.898 17.875 -14.133 1 48.62 331 LEU A CA 1
ATOM 2624 C C . LEU A 1 331 ? 9.68 16.969 -13.953 1 48.62 331 LEU A C 1
ATOM 2626 O O . LEU A 1 331 ? 8.633 17.422 -13.477 1 48.62 331 LEU A O 1
ATOM 2630 N N . ASN A 1 332 ? 9.875 15.844 -14.438 1 43.72 332 ASN A N 1
ATOM 2631 C CA . ASN A 1 332 ? 8.734 14.945 -14.32 1 43.72 332 ASN A CA 1
ATOM 2632 C C . ASN A 1 332 ? 8.547 14.461 -12.883 1 43.72 332 ASN A C 1
ATOM 2634 O O . ASN A 1 332 ? 7.453 14.031 -12.508 1 43.72 332 ASN A O 1
ATOM 2638 N N . GLY A 1 333 ? 9.508 14.242 -12.297 1 36.91 333 GLY A N 1
ATOM 2639 C CA . GLY A 1 333 ? 9.352 13.992 -10.867 1 36.91 333 GLY A CA 1
ATOM 2640 C C . GLY A 1 333 ? 8.797 15.188 -10.117 1 36.91 333 GLY A C 1
ATOM 2641 O O . GLY A 1 333 ? 8.281 15.047 -9.008 1 36.91 333 GLY A O 1
ATOM 2642 N N . PHE A 1 334 ? 9.164 16.391 -10.508 1 31.58 334 PHE A N 1
ATOM 2643 C CA . PHE A 1 334 ? 8.562 17.625 -10.023 1 31.58 334 PHE A CA 1
ATOM 2644 C C . PHE A 1 334 ? 7.227 17.891 -10.711 1 31.58 334 PHE A C 1
ATOM 2646 O O . PHE A 1 334 ? 6.457 18.75 -10.281 1 31.58 334 PHE A O 1
ATOM 2653 N N . ASN A 1 335 ? 6.969 17.375 -11.773 1 26.58 335 ASN A N 1
ATOM 2654 C CA . ASN A 1 335 ? 5.645 17.656 -12.32 1 26.58 335 ASN A CA 1
ATOM 2655 C C . ASN A 1 335 ? 4.609 16.656 -11.789 1 26.58 335 ASN A C 1
ATOM 2657 O O . ASN A 1 335 ? 4.859 15.461 -11.734 1 26.58 335 ASN A O 1
ATOM 2661 N N . MET B 1 1 ? 5.098 34.281 2.146 1 30.19 1 MET B N 1
ATOM 2662 C CA . MET B 1 1 ? 4.258 33.25 2.756 1 30.19 1 MET B CA 1
ATOM 2663 C C . MET B 1 1 ? 4.621 31.859 2.229 1 30.19 1 MET B C 1
ATOM 2665 O O . MET B 1 1 ? 4.625 31.641 1.018 1 30.19 1 MET B O 1
ATOM 2669 N N . SER B 1 2 ? 5.559 31.266 2.682 1 38.25 2 SER B N 1
ATOM 2670 C CA . SER B 1 2 ? 6.16 30.016 2.23 1 38.25 2 SER B CA 1
ATOM 2671 C C . SER B 1 2 ? 5.102 29.031 1.781 1 38.25 2 SER B C 1
ATOM 2673 O O . SER B 1 2 ? 4.176 28.719 2.535 1 38.25 2 SER B O 1
ATOM 2675 N N . HIS B 1 3 ? 4.562 29.25 0.509 1 47.66 3 HIS B N 1
ATOM 2676 C CA . HIS B 1 3 ? 3.457 28.547 -0.125 1 47.66 3 HIS B CA 1
ATOM 2677 C C . HIS B 1 3 ? 3.668 27.031 -0.076 1 47.66 3 HIS B C 1
ATOM 2679 O O . HIS B 1 3 ? 4.281 26.453 -0.979 1 47.66 3 HIS B O 1
ATOM 2685 N N . THR B 1 4 ? 3.588 26.484 1.194 1 59.22 4 THR B N 1
ATOM 2686 C CA . THR B 1 4 ? 3.764 25.062 1.388 1 59.22 4 THR B CA 1
ATOM 2687 C C . THR B 1 4 ? 2.748 24.266 0.562 1 59.22 4 THR B C 1
ATOM 2689 O O . THR B 1 4 ? 1.549 24.547 0.617 1 59.22 4 THR B O 1
ATOM 2692 N N . ARG B 1 5 ? 3.17 23.781 -0.569 1 68.88 5 ARG B N 1
ATOM 2693 C CA . ARG B 1 5 ? 2.371 22.938 -1.453 1 68.88 5 ARG B CA 1
ATOM 2694 C C . ARG B 1 5 ? 2.025 21.609 -0.781 1 68.88 5 ARG B C 1
ATOM 2696 O O . ARG B 1 5 ? 2.867 21.016 -0.109 1 68.88 5 ARG B O 1
ATOM 2703 N N . ILE B 1 6 ? 0.666 21.344 -0.652 1 76.69 6 ILE B N 1
ATOM 2704 C CA . ILE B 1 6 ? 0.117 20.156 -0.007 1 76.69 6 ILE B CA 1
ATOM 2705 C C . ILE B 1 6 ? -0.444 19.203 -1.063 1 76.69 6 ILE B C 1
ATOM 2707 O O . ILE B 1 6 ? -1.201 19.625 -1.942 1 76.69 6 ILE B O 1
ATOM 2711 N N . LYS B 1 7 ? 0.005 18.141 -1.023 1 78.75 7 LYS B N 1
ATOM 2712 C CA . LYS B 1 7 ? -0.597 17.141 -1.895 1 78.75 7 LYS B CA 1
ATOM 2713 C C . LYS B 1 7 ? -1.952 16.688 -1.358 1 78.75 7 LYS B C 1
ATOM 2715 O O . LYS B 1 7 ? -2.037 16.125 -0.261 1 78.75 7 LYS B O 1
ATOM 2720 N N . PHE B 1 8 ? -2.965 16.922 -2.107 1 82.25 8 PHE B N 1
ATOM 2721 C CA . PHE B 1 8 ? -4.312 16.516 -1.715 1 82.25 8 PHE B CA 1
ATOM 2722 C C . PHE B 1 8 ? -4.629 15.109 -2.217 1 82.25 8 PHE B C 1
ATOM 2724 O O . PHE B 1 8 ? -4.504 14.836 -3.41 1 82.25 8 PHE B O 1
ATOM 2731 N N . PRO B 1 9 ? -5.066 14.25 -1.335 1 80.56 9 PRO B N 1
ATOM 2732 C CA . PRO B 1 9 ? -5.238 12.852 -1.74 1 80.56 9 PRO B CA 1
ATOM 2733 C C . PRO B 1 9 ? -6.344 12.672 -2.777 1 80.56 9 PRO B C 1
ATOM 2735 O O . PRO B 1 9 ? -7.477 13.109 -2.561 1 80.56 9 PRO B O 1
ATOM 2738 N N . ALA B 1 10 ? -6.047 11.977 -3.793 1 79 10 ALA B N 1
ATOM 2739 C CA . ALA B 1 10 ? -6.992 11.742 -4.883 1 79 10 ALA B CA 1
ATOM 2740 C C . ALA B 1 10 ? -8.172 10.898 -4.41 1 79 10 ALA B C 1
ATOM 2742 O O . ALA B 1 10 ? -9.297 11.07 -4.887 1 79 10 ALA B O 1
ATOM 2743 N N . GLY B 1 11 ? -7.871 10.008 -3.492 1 84.38 11 GLY B N 1
ATOM 2744 C CA . GLY B 1 11 ? -8.922 9.148 -2.971 1 84.38 11 GLY B CA 1
ATOM 2745 C C . GLY B 1 11 ? -10.023 9.914 -2.264 1 84.38 11 GLY B C 1
ATOM 2746 O O . GLY B 1 11 ? -11.141 9.414 -2.123 1 84.38 11 GLY B O 1
ATOM 2747 N N . PHE B 1 12 ? -9.719 11.156 -1.879 1 87.31 12 PHE B N 1
ATOM 2748 C CA . PHE B 1 12 ? -10.688 11.977 -1.171 1 87.31 12 PHE B CA 1
ATOM 2749 C C . PHE B 1 12 ? -11.93 12.211 -2.029 1 87.31 12 PHE B C 1
ATOM 2751 O O . PHE B 1 12 ? -13.055 12.047 -1.557 1 87.31 12 PHE B O 1
ATOM 2758 N N . TRP B 1 13 ? -11.742 12.484 -3.262 1 87.25 13 TRP B N 1
ATOM 2759 C CA . TRP B 1 13 ? -12.836 12.812 -4.164 1 87.25 13 TRP B CA 1
ATOM 2760 C C . TRP B 1 13 ? -13.688 11.578 -4.449 1 87.25 13 TRP B C 1
ATOM 2762 O O . TRP B 1 13 ? -14.922 11.656 -4.484 1 87.25 13 TRP B O 1
ATOM 2772 N N . ALA B 1 14 ? -13 10.461 -4.59 1 85 14 ALA B N 1
ATOM 2773 C CA . ALA B 1 14 ? -13.719 9.203 -4.789 1 85 14 ALA B CA 1
ATOM 2774 C C . ALA B 1 14 ? -14.523 8.828 -3.551 1 85 14 ALA B C 1
ATOM 2776 O O . ALA B 1 14 ? -15.648 8.328 -3.662 1 85 14 ALA B O 1
ATOM 2777 N N . GLY B 1 15 ? -13.961 9.062 -2.424 1 84.44 15 GLY B N 1
ATOM 2778 C CA . GLY B 1 15 ? -14.664 8.812 -1.177 1 84.44 15 GLY B CA 1
ATOM 2779 C C . GLY B 1 15 ? -15.906 9.672 -1.009 1 84.44 15 GLY B C 1
ATOM 2780 O O . GLY B 1 15 ? -16.953 9.188 -0.577 1 84.44 15 GLY B O 1
ATOM 2781 N N . LEU B 1 16 ? -15.797 10.93 -1.394 1 87.94 16 LEU B N 1
ATOM 2782 C CA . LEU B 1 16 ? -16.938 11.828 -1.313 1 87.94 16 LEU B CA 1
ATOM 2783 C C . LEU B 1 16 ? -18.062 11.359 -2.229 1 87.94 16 LEU B C 1
ATOM 2785 O O . LEU B 1 16 ? -19.234 11.375 -1.84 1 87.94 16 LEU B O 1
ATOM 2789 N N . ARG B 1 17 ? -17.641 10.922 -3.348 1 86.19 17 ARG B N 1
ATOM 2790 C CA . ARG B 1 17 ? -18.625 10.445 -4.312 1 86.19 17 ARG B CA 1
ATOM 2791 C C . ARG B 1 17 ? -19.406 9.258 -3.756 1 86.19 17 ARG B C 1
ATOM 2793 O O . ARG B 1 17 ? -20.609 9.148 -3.969 1 86.19 17 ARG B O 1
ATOM 2800 N N . GLN B 1 18 ? -18.797 8.414 -3.139 1 84.25 18 GLN B N 1
ATOM 2801 C CA . GLN B 1 18 ? -19.422 7.234 -2.555 1 84.25 18 GLN B CA 1
ATOM 2802 C C . GLN B 1 18 ? -20.422 7.633 -1.463 1 84.25 18 GLN B C 1
ATOM 2804 O O . GLN B 1 18 ? -21.359 6.898 -1.183 1 84.25 18 GLN B O 1
ATOM 2809 N N . LEU B 1 19 ? -20.172 8.805 -0.897 1 85.75 19 LEU B N 1
ATOM 2810 C CA . LEU B 1 19 ? -21.047 9.305 0.159 1 85.75 19 LEU B CA 1
ATOM 2811 C C . LEU B 1 19 ? -22.156 10.172 -0.421 1 85.75 19 LEU B C 1
ATOM 2813 O O . LEU B 1 19 ? -22.922 10.781 0.325 1 85.75 19 LEU B O 1
ATOM 2817 N N . GLY B 1 20 ? -22.188 10.25 -1.747 1 86.69 20 GLY B N 1
ATOM 2818 C CA . GLY B 1 20 ? -23.234 11 -2.428 1 86.69 20 GLY B CA 1
ATOM 2819 C C . GLY B 1 20 ? -22.922 12.477 -2.568 1 86.69 20 GLY B C 1
ATOM 2820 O O . GLY B 1 20 ? -23.812 13.281 -2.85 1 86.69 20 GLY B O 1
ATOM 2821 N N . ILE B 1 21 ? -21.703 12.852 -2.303 1 89.19 21 ILE B N 1
ATOM 2822 C CA . ILE B 1 21 ? -21.281 14.242 -2.43 1 89.19 21 ILE B CA 1
ATOM 2823 C C . ILE B 1 21 ? -20.531 14.438 -3.748 1 89.19 21 ILE B C 1
ATOM 2825 O O . ILE B 1 21 ? -19.547 13.742 -4.023 1 89.19 21 ILE B O 1
ATOM 2829 N N . ASN B 1 22 ? -20.969 15.383 -4.52 1 90.31 22 ASN B N 1
ATOM 2830 C CA . ASN B 1 22 ? -20.375 15.656 -5.82 1 90.31 22 ASN B CA 1
ATOM 2831 C C . ASN B 1 22 ? -19.094 16.484 -5.688 1 90.31 22 ASN B C 1
ATOM 2833 O O . ASN B 1 22 ? -19.156 17.656 -5.293 1 90.31 22 ASN B O 1
ATOM 2837 N N . ALA B 1 23 ? -18.031 15.961 -6.148 1 88.25 23 ALA B N 1
ATOM 2838 C CA . ALA B 1 23 ? -16.734 16.609 -6 1 88.25 23 ALA B CA 1
ATOM 2839 C C . ALA B 1 23 ? -16.703 17.953 -6.719 1 88.25 23 ALA B C 1
ATOM 2841 O O . ALA B 1 23 ? -16.234 18.953 -6.164 1 88.25 23 ALA B O 1
ATOM 2842 N N . PRO B 1 24 ? -17.234 18.062 -7.887 1 89.62 24 PRO B N 1
ATOM 2843 C CA . PRO B 1 24 ? -17.25 19.359 -8.57 1 89.62 24 PRO B CA 1
ATOM 2844 C C . PRO B 1 24 ? -17.984 20.438 -7.781 1 89.62 24 PRO B C 1
ATOM 2846 O O . PRO B 1 24 ? -17.609 21.609 -7.824 1 89.62 24 PRO B O 1
ATOM 2849 N N . ASP B 1 25 ? -19.047 20.062 -7.066 1 93.06 25 ASP B N 1
ATOM 2850 C CA . ASP B 1 25 ? -19.766 21.031 -6.246 1 93.06 25 ASP B CA 1
ATOM 2851 C C . ASP B 1 25 ? -18.891 21.562 -5.117 1 93.06 25 ASP B C 1
ATOM 2853 O O . ASP B 1 25 ? -18.938 22.766 -4.801 1 93.06 25 ASP B O 1
ATOM 2857 N N . VAL B 1 26 ? -18.125 20.688 -4.547 1 92.94 26 VAL B N 1
ATOM 2858 C CA . VAL B 1 26 ? -17.219 21.094 -3.479 1 92.94 26 VAL B CA 1
ATOM 2859 C C . VAL B 1 26 ? -16.172 22.062 -4.023 1 92.94 26 VAL B C 1
ATOM 2861 O O . VAL B 1 26 ? -15.914 23.109 -3.424 1 92.94 26 VAL B O 1
ATOM 2864 N N . LEU B 1 27 ? -15.688 21.75 -5.176 1 92.25 27 LEU B N 1
ATOM 2865 C CA . LEU B 1 27 ? -14.648 22.594 -5.77 1 92.25 27 LEU B CA 1
ATOM 2866 C C . LEU B 1 27 ? -15.211 23.938 -6.207 1 92.25 27 LEU B C 1
ATOM 2868 O O . LEU B 1 27 ? -14.555 24.969 -6.051 1 92.25 27 LEU B O 1
ATOM 2872 N N . ARG B 1 28 ? -16.375 23.922 -6.734 1 92.56 28 ARG B N 1
ATOM 2873 C CA . ARG B 1 28 ? -17.031 25.172 -7.105 1 92.56 28 ARG B CA 1
ATOM 2874 C C . ARG B 1 28 ? -17.25 26.062 -5.891 1 92.56 28 ARG B C 1
ATOM 2876 O O . ARG B 1 28 ? -16.969 27.266 -5.934 1 92.56 28 ARG B O 1
ATOM 2883 N N . LYS B 1 29 ? -17.719 25.453 -4.867 1 93.56 29 LYS B N 1
ATOM 2884 C CA . LYS B 1 29 ? -17.938 26.188 -3.629 1 93.56 29 LYS B CA 1
ATOM 2885 C C . LYS B 1 29 ? -16.641 26.719 -3.053 1 93.56 29 LYS B C 1
ATOM 2887 O O . LYS B 1 29 ? -16.609 27.797 -2.453 1 93.56 29 LYS B O 1
ATOM 2892 N N . ALA B 1 30 ? -15.578 25.969 -3.225 1 92.88 30 ALA B N 1
ATOM 2893 C CA . ALA B 1 30 ? -14.258 26.375 -2.748 1 92.88 30 ALA B CA 1
ATOM 2894 C C . ALA B 1 30 ? -13.602 27.359 -3.713 1 92.88 30 ALA B C 1
ATOM 2896 O O . ALA B 1 30 ? -12.516 27.875 -3.439 1 92.88 30 ALA B O 1
ATOM 2897 N N . ARG B 1 31 ? -14.211 27.609 -4.871 1 93.19 31 ARG B N 1
ATOM 2898 C CA . ARG B 1 31 ? -13.703 28.484 -5.914 1 93.19 31 ARG B CA 1
ATOM 2899 C C . ARG B 1 31 ? -12.359 28 -6.445 1 93.19 31 ARG B C 1
ATOM 2901 O O . ARG B 1 31 ? -11.414 28.781 -6.57 1 93.19 31 ARG B O 1
ATOM 2908 N N . LEU B 1 32 ? -12.305 26.734 -6.574 1 91.44 32 LEU B N 1
ATOM 2909 C CA . LEU B 1 32 ? -11.102 26.094 -7.117 1 91.44 32 LEU B CA 1
ATOM 2910 C C . LEU B 1 32 ? -11.398 25.438 -8.453 1 91.44 32 LEU B C 1
ATOM 2912 O O . LEU B 1 32 ? -12.523 24.984 -8.695 1 91.44 32 LEU B O 1
ATOM 2916 N N . PRO B 1 33 ? -10.43 25.406 -9.281 1 87.88 33 PRO B N 1
ATOM 2917 C CA . PRO B 1 33 ? -10.625 24.734 -10.57 1 87.88 33 PRO B CA 1
ATOM 2918 C C . PRO B 1 33 ? -10.742 23.219 -10.43 1 87.88 33 PRO B C 1
ATOM 2920 O O . PRO B 1 33 ? -10.188 22.641 -9.5 1 87.88 33 PRO B O 1
ATOM 2923 N N . LEU B 1 34 ? -11.391 22.609 -11.383 1 86.06 34 LEU B N 1
ATOM 2924 C CA . LEU B 1 34 ? -11.609 21.172 -11.367 1 86.06 34 LEU B CA 1
ATOM 2925 C C . LEU B 1 34 ? -10.289 20.422 -11.531 1 86.06 34 LEU B C 1
ATOM 2927 O O . LEU B 1 34 ? -10.211 19.234 -11.227 1 86.06 34 LEU B O 1
ATOM 2931 N N . THR B 1 35 ? -9.266 21.047 -11.906 1 81.5 35 THR B N 1
ATOM 2932 C CA . THR B 1 35 ? -7.969 20.438 -12.148 1 81.5 35 THR B CA 1
ATOM 2933 C C . THR B 1 35 ? -7.344 19.953 -10.844 1 81.5 35 THR B C 1
ATOM 2935 O O . THR B 1 35 ? -6.43 19.125 -10.852 1 81.5 35 THR B O 1
ATOM 2938 N N . VAL B 1 36 ? -7.863 20.438 -9.75 1 81.88 36 VAL B N 1
ATOM 2939 C CA . VAL B 1 36 ? -7.359 20.031 -8.438 1 81.88 36 VAL B CA 1
ATOM 2940 C C . VAL B 1 36 ? -7.59 18.547 -8.227 1 81.88 36 VAL B C 1
ATOM 2942 O O . VAL B 1 36 ? -6.836 17.891 -7.504 1 81.88 36 VAL B O 1
ATOM 2945 N N . MET B 1 37 ? -8.547 18.016 -8.906 1 79.94 37 MET B N 1
ATOM 2946 C CA . MET B 1 37 ? -8.875 16.609 -8.75 1 79.94 37 MET B CA 1
ATOM 2947 C C . MET B 1 37 ? -7.824 15.727 -9.414 1 79.94 37 MET B C 1
ATOM 2949 O O . MET B 1 37 ? -7.613 14.586 -9 1 79.94 37 MET B O 1
ATOM 2953 N N . THR B 1 38 ? -7.184 16.328 -10.383 1 75.75 38 THR B N 1
ATOM 2954 C CA . THR B 1 38 ? -6.215 15.531 -11.133 1 75.75 38 THR B CA 1
ATOM 2955 C C . THR B 1 38 ? -4.789 15.945 -10.781 1 75.75 38 THR B C 1
ATOM 2957 O O . THR B 1 38 ? -3.852 15.164 -10.961 1 75.75 38 THR B O 1
ATOM 2960 N N . GLU B 1 39 ? -4.676 17.234 -10.367 1 73.25 39 GLU B N 1
ATOM 2961 C CA . GLU B 1 39 ? -3.406 17.75 -9.867 1 73.25 39 GLU B CA 1
ATOM 2962 C C . GLU B 1 39 ? -3.479 18.062 -8.375 1 73.25 39 GLU B C 1
ATOM 2964 O O . GLU B 1 39 ? -3.631 19.219 -7.988 1 73.25 39 GLU B O 1
ATOM 2969 N N . PRO B 1 40 ? -3.164 17.109 -7.672 1 76.94 40 PRO B N 1
ATOM 2970 C CA . PRO B 1 40 ? -3.559 17.172 -6.262 1 76.94 40 PRO B CA 1
ATOM 2971 C C . PRO B 1 40 ? -2.58 17.969 -5.41 1 76.94 40 PRO B C 1
ATOM 2973 O O . PRO B 1 40 ? -2.123 17.484 -4.371 1 76.94 40 PRO B O 1
ATOM 2976 N N . VAL B 1 41 ? -2.135 19.062 -5.906 1 79.5 41 VAL B N 1
ATOM 2977 C CA . VAL B 1 41 ? -1.305 19.953 -5.094 1 79.5 41 VAL B CA 1
ATOM 2978 C C . VAL B 1 41 ? -2.037 21.266 -4.844 1 79.5 41 VAL B C 1
ATOM 2980 O O . VAL B 1 41 ? -2.461 21.938 -5.789 1 79.5 41 VAL B O 1
ATOM 2983 N N . VAL B 1 42 ? -2.213 21.516 -3.617 1 83.56 42 VAL B N 1
ATOM 2984 C CA . VAL B 1 42 ? -2.949 22.734 -3.248 1 83.56 42 VAL B CA 1
ATOM 2985 C C . VAL B 1 42 ? -2.172 23.5 -2.186 1 83.56 42 VAL B C 1
ATOM 2987 O O . VAL B 1 42 ? -1.281 22.953 -1.535 1 83.56 42 VAL B O 1
ATOM 2990 N N . THR B 1 43 ? -2.463 24.75 -2.066 1 80.81 43 THR B N 1
ATOM 2991 C CA . THR B 1 43 ? -1.935 25.531 -0.962 1 80.81 43 THR B CA 1
ATOM 2992 C C . THR B 1 43 ? -2.701 25.25 0.325 1 80.81 43 THR B C 1
ATOM 2994 O O . THR B 1 43 ? -3.77 24.641 0.295 1 80.81 43 THR B O 1
ATOM 2997 N N . ALA B 1 44 ? -2.158 25.703 1.396 1 80.94 44 ALA B N 1
ATOM 2998 C CA . ALA B 1 44 ? -2.846 25.547 2.676 1 80.94 44 ALA B CA 1
ATOM 2999 C C . ALA B 1 44 ? -4.219 26.203 2.648 1 80.94 44 ALA B C 1
ATOM 3001 O O . ALA B 1 44 ? -5.191 25.656 3.166 1 80.94 44 ALA B O 1
ATOM 3002 N N . ALA B 1 45 ? -4.234 27.406 2.059 1 82.94 45 ALA B N 1
ATOM 3003 C CA . ALA B 1 45 ? -5.488 28.141 1.956 1 82.94 45 ALA B CA 1
ATOM 3004 C C . ALA B 1 45 ? -6.52 27.375 1.138 1 82.94 45 ALA B C 1
ATOM 3006 O O . ALA B 1 45 ? -7.699 27.328 1.495 1 82.94 45 ALA B O 1
ATOM 3007 N N . GLN B 1 46 ? -6.074 26.812 0.075 1 84.88 46 GLN B N 1
ATOM 3008 C CA . GLN B 1 46 ? -6.953 26.016 -0.786 1 84.88 46 GLN B CA 1
ATOM 3009 C C . GLN B 1 46 ? -7.414 24.75 -0.084 1 84.88 46 GLN B C 1
ATOM 3011 O O . GLN B 1 46 ? -8.555 24.312 -0.255 1 84.88 46 GLN B O 1
ATOM 3016 N N . TYR B 1 47 ? -6.504 24.188 0.654 1 88.19 47 TYR B N 1
ATOM 3017 C CA . TYR B 1 47 ? -6.828 23.016 1.449 1 88.19 47 TYR B CA 1
ATOM 3018 C C . TYR B 1 47 ? -7.98 23.297 2.408 1 88.19 47 TYR B C 1
ATOM 3020 O O . TYR B 1 47 ? -8.961 22.562 2.453 1 88.19 47 TYR B O 1
ATOM 3028 N N . PHE B 1 48 ? -7.945 24.375 3.084 1 88.12 48 PHE B N 1
ATOM 3029 C CA . PHE B 1 48 ? -8.977 24.766 4.035 1 88.12 48 PHE B CA 1
ATOM 3030 C C . PHE B 1 48 ? -10.266 25.141 3.314 1 88.12 48 PHE B C 1
ATOM 3032 O O . PHE B 1 48 ? -11.367 24.891 3.814 1 88.12 48 PHE B O 1
ATOM 3039 N N . ALA B 1 49 ? -10.07 25.703 2.18 1 90.25 49 ALA B N 1
ATOM 3040 C CA . ALA B 1 49 ? -11.242 26.094 1.399 1 90.25 49 ALA B CA 1
ATOM 3041 C C . ALA B 1 49 ? -12.062 24.875 0.987 1 90.25 49 ALA B C 1
ATOM 3043 O O . ALA B 1 49 ? -13.297 24.938 0.958 1 90.25 49 ALA B O 1
ATOM 3044 N N . ILE B 1 50 ? -11.398 23.812 0.653 1 91.31 50 ILE B N 1
ATOM 3045 C CA . ILE B 1 50 ? -12.07 22.578 0.268 1 91.31 50 ILE B CA 1
ATOM 3046 C C . ILE B 1 50 ? -12.867 22.031 1.449 1 91.31 50 ILE B C 1
ATOM 3048 O O . ILE B 1 50 ? -14.047 21.688 1.304 1 91.31 50 ILE B O 1
ATOM 3052 N N . TRP B 1 51 ? -12.281 22.062 2.576 1 91.19 51 TRP B N 1
ATOM 3053 C CA . TRP B 1 51 ? -12.953 21.531 3.764 1 91.19 51 TRP B CA 1
ATOM 3054 C C . TRP B 1 51 ? -14.102 22.438 4.188 1 91.19 51 TRP B C 1
ATOM 3056 O O . TRP B 1 51 ? -15.141 21.969 4.641 1 91.19 51 TRP B O 1
ATOM 3066 N N . GLN B 1 52 ? -13.875 23.734 4.043 1 91.94 52 GLN B N 1
ATOM 3067 C CA . GLN B 1 52 ? -14.953 24.672 4.324 1 91.94 52 GLN B CA 1
ATOM 3068 C C . GLN B 1 52 ? -16.125 24.469 3.363 1 91.94 52 GLN B C 1
ATOM 3070 O O . GLN B 1 52 ? -17.281 24.531 3.77 1 91.94 52 GLN B O 1
ATOM 3075 N N . ALA B 1 53 ? -15.758 24.234 2.172 1 93.5 53 ALA B N 1
ATOM 3076 C CA . ALA B 1 53 ? -16.781 23.984 1.166 1 93.5 53 ALA B CA 1
ATOM 3077 C C . ALA B 1 53 ? -17.594 22.734 1.515 1 93.5 53 ALA B C 1
ATOM 3079 O O . ALA B 1 53 ? -18.812 22.734 1.406 1 93.5 53 ALA B O 1
ATOM 3080 N N . TYR B 1 54 ? -16.906 21.703 1.909 1 92.81 54 TYR B N 1
ATOM 3081 C CA . TYR B 1 54 ? -17.594 20.5 2.363 1 92.81 54 TYR B CA 1
ATOM 3082 C C . TYR B 1 54 ? -18.516 20.797 3.535 1 92.81 54 TYR B C 1
ATOM 3084 O O . TYR B 1 54 ? -19.656 20.344 3.566 1 92.81 54 TYR B O 1
ATOM 3092 N N . SER B 1 55 ? -18 21.578 4.449 1 91.38 55 SER B N 1
ATOM 3093 C CA . SER B 1 55 ? -18.781 21.969 5.613 1 91.38 55 SER B CA 1
ATOM 3094 C C . SER B 1 55 ? -20.062 22.703 5.203 1 91.38 55 SER B C 1
ATOM 3096 O O . SER B 1 55 ? -21.125 22.469 5.781 1 91.38 55 SER B O 1
ATOM 3098 N N . ASP B 1 56 ? -19.922 23.5 4.227 1 91.31 56 ASP B N 1
ATOM 3099 C CA . ASP B 1 56 ? -21.031 24.312 3.771 1 91.31 56 ASP B CA 1
ATOM 3100 C C . ASP B 1 56 ? -22.078 23.469 3.039 1 91.31 56 ASP B C 1
ATOM 3102 O O . ASP B 1 56 ? -23.25 23.828 2.998 1 91.31 56 ASP B O 1
ATOM 3106 N N . LEU B 1 57 ? -21.656 22.406 2.465 1 90 57 LEU B N 1
ATOM 3107 C CA . LEU B 1 57 ? -22.531 21.578 1.656 1 90 57 LEU B CA 1
ATOM 3108 C C . LEU B 1 57 ? -23.328 20.609 2.533 1 90 57 LEU B C 1
ATOM 3110 O O . LEU B 1 57 ? -24.391 20.141 2.143 1 90 57 LEU B O 1
ATOM 3114 N N . VAL B 1 58 ? -22.734 20.375 3.633 1 86.38 58 VAL B N 1
ATOM 3115 C CA . VAL B 1 58 ? -23.422 19.453 4.523 1 86.38 58 VAL B CA 1
ATOM 3116 C C . VAL B 1 58 ? -24.359 20.234 5.449 1 86.38 58 VAL B C 1
ATOM 3118 O O . VAL B 1 58 ? -24.078 21.375 5.789 1 86.38 58 VAL B O 1
ATOM 3121 N N . ASP B 1 59 ? -25.484 19.781 5.746 1 78.88 59 ASP B N 1
ATOM 3122 C CA . ASP B 1 59 ? -26.531 20.453 6.512 1 78.88 59 ASP B CA 1
ATOM 3123 C C . ASP B 1 59 ? -26.047 20.766 7.926 1 78.88 59 ASP B C 1
ATOM 3125 O O . ASP B 1 59 ? -26.391 21.812 8.484 1 78.88 59 ASP B O 1
ATOM 3129 N N . ASP B 1 60 ? -25.375 19.922 8.547 1 90.44 60 ASP B N 1
ATOM 3130 C CA . ASP B 1 60 ? -24.922 19.984 9.93 1 90.44 60 ASP B CA 1
ATOM 3131 C C . ASP B 1 60 ? -23.484 19.453 10.062 1 90.44 60 ASP B C 1
ATOM 3133 O O . ASP B 1 60 ? -23.156 18.422 9.477 1 90.44 60 ASP B O 1
ATOM 3137 N N . VAL B 1 61 ? -22.656 20.281 10.781 1 91.38 61 VAL B N 1
ATOM 3138 C CA . VAL B 1 61 ? -21.25 19.953 10.953 1 91.38 61 VAL B CA 1
ATOM 3139 C C . VAL B 1 61 ? -21.109 18.562 11.555 1 91.38 61 VAL B C 1
ATOM 3141 O O . VAL B 1 61 ? -20.281 17.766 11.109 1 91.38 61 VAL B O 1
ATOM 3144 N N . SER B 1 62 ? -21.953 18.281 12.539 1 93.69 62 SER B N 1
ATOM 3145 C CA . SER B 1 62 ? -21.891 16.984 13.203 1 93.69 62 SER B CA 1
ATOM 3146 C C . SER B 1 62 ? -22.219 15.859 12.242 1 93.69 62 SER B C 1
ATOM 3148 O O . SER B 1 62 ? -21.562 14.82 12.242 1 93.69 62 SER B O 1
ATOM 3150 N N . LYS B 1 63 ? -23.188 16.078 11.43 1 92.44 63 LYS B N 1
ATOM 3151 C CA . LYS B 1 63 ? -23.578 15.078 10.445 1 92.44 63 LYS B CA 1
ATOM 3152 C C . LYS B 1 63 ? -22.469 14.859 9.414 1 92.44 63 LYS B C 1
ATOM 3154 O O . LYS B 1 63 ? -22.219 13.719 9.008 1 92.44 63 LYS B O 1
ATOM 3159 N N . GLY B 1 64 ? -21.891 15.93 8.984 1 92.5 64 GLY B N 1
ATOM 3160 C CA . GLY B 1 64 ? -20.781 15.836 8.039 1 92.5 64 GLY B CA 1
ATOM 3161 C C . GLY B 1 64 ? -19.594 15.078 8.586 1 92.5 64 GLY B C 1
ATOM 3162 O O . GLY B 1 64 ? -18.984 14.273 7.879 1 92.5 64 GLY B O 1
ATOM 3163 N N . ILE B 1 65 ? -19.297 15.289 9.844 1 94.25 65 ILE B N 1
ATOM 3164 C CA . ILE B 1 65 ? -18.188 14.617 10.516 1 94.25 65 ILE B CA 1
ATOM 3165 C C . ILE B 1 65 ? -18.453 13.109 10.562 1 94.25 65 ILE B C 1
ATOM 3167 O O . ILE B 1 65 ? -17.609 12.312 10.109 1 94.25 65 ILE B O 1
ATOM 3171 N N . ILE B 1 66 ? -19.641 12.758 11 1 94.44 66 ILE B N 1
ATOM 3172 C CA . ILE B 1 66 ? -19.984 11.359 11.227 1 94.44 66 ILE B CA 1
ATOM 3173 C C . ILE B 1 66 ? -20.062 10.633 9.883 1 94.44 66 ILE B C 1
ATOM 3175 O O . ILE B 1 66 ? -19.531 9.531 9.734 1 94.44 66 ILE B O 1
ATOM 3179 N N . LYS B 1 67 ? -20.641 11.297 8.953 1 93.12 67 LYS B N 1
ATOM 3180 C CA . LYS B 1 67 ? -20.844 10.703 7.633 1 93.12 67 LYS B CA 1
ATOM 3181 C C . LYS B 1 67 ? -19.5 10.383 6.977 1 93.12 67 LYS B C 1
ATOM 3183 O O . LYS B 1 67 ? -19.297 9.281 6.465 1 93.12 67 LYS B O 1
ATOM 3188 N N . LEU B 1 68 ? -18.594 11.273 7 1 92.94 68 LEU B N 1
ATOM 3189 C CA . LEU B 1 68 ? -17.281 11.07 6.371 1 92.94 68 LEU B CA 1
ATOM 3190 C C . LEU B 1 68 ? -16.453 10.055 7.148 1 92.94 68 LEU B C 1
ATOM 3192 O O . LEU B 1 68 ? -15.82 9.18 6.555 1 92.94 68 LEU B O 1
ATOM 3196 N N . ALA B 1 69 ? -16.453 10.148 8.453 1 93 69 ALA B N 1
ATOM 3197 C CA . ALA B 1 69 ? -15.633 9.266 9.281 1 93 69 ALA B CA 1
ATOM 3198 C C . ALA B 1 69 ? -16.094 7.812 9.156 1 93 69 ALA B C 1
ATOM 3200 O O . ALA B 1 69 ? -15.273 6.895 9.133 1 93 69 ALA B O 1
ATOM 3201 N N . THR B 1 70 ? -17.375 7.551 8.984 1 92.5 70 THR B N 1
ATOM 3202 C CA . THR B 1 70 ? -17.906 6.191 8.984 1 92.5 70 THR B CA 1
ATOM 3203 C C . THR B 1 70 ? -18.062 5.672 7.555 1 92.5 70 THR B C 1
ATOM 3205 O O . THR B 1 70 ? -18 4.461 7.324 1 92.5 70 THR B O 1
ATOM 3208 N N . GLY B 1 71 ? -18.203 6.578 6.672 1 90.44 71 GLY B N 1
ATOM 3209 C CA . GLY B 1 71 ? -18.562 6.148 5.328 1 90.44 71 GLY B CA 1
ATOM 3210 C C . GLY B 1 71 ? -17.359 6.055 4.402 1 90.44 71 GLY B C 1
ATOM 3211 O O . GLY B 1 71 ? -17.438 5.457 3.326 1 90.44 71 GLY B O 1
ATOM 3212 N N . PHE B 1 72 ? -16.234 6.629 4.773 1 90.25 72 PHE B N 1
ATOM 3213 C CA . PHE B 1 72 ? -15.062 6.648 3.92 1 90.25 72 PHE B CA 1
ATOM 3214 C C . PHE B 1 72 ? -14.383 5.281 3.898 1 90.25 72 PHE B C 1
ATOM 3216 O O . PHE B 1 72 ? -13.852 4.828 4.914 1 90.25 72 PHE B O 1
ATOM 3223 N N . GLU B 1 73 ? -14.32 4.641 2.775 1 90.81 73 GLU B N 1
ATOM 3224 C CA . GLU B 1 73 ? -13.836 3.268 2.646 1 90.81 73 GLU B CA 1
ATOM 3225 C C . GLU B 1 73 ? -12.312 3.213 2.67 1 90.81 73 GLU B C 1
ATOM 3227 O O . GLU B 1 73 ? -11.648 4.055 2.062 1 90.81 73 GLU B O 1
ATOM 3232 N N . PRO B 1 74 ? -11.758 2.201 3.299 1 91.81 74 PRO B N 1
ATOM 3233 C CA . PRO B 1 74 ? -10.305 2.059 3.414 1 91.81 74 PRO B CA 1
ATOM 3234 C C . PRO B 1 74 ? -9.609 1.968 2.057 1 91.81 74 PRO B C 1
ATOM 3236 O O . PRO B 1 74 ? -8.445 2.352 1.929 1 91.81 74 PRO B O 1
ATOM 3239 N N . ALA B 1 75 ? -10.297 1.515 1.073 1 90 75 ALA B N 1
ATOM 3240 C CA . ALA B 1 75 ? -9.719 1.369 -0.26 1 90 75 ALA B CA 1
ATOM 3241 C C . ALA B 1 75 ? -9.258 2.719 -0.809 1 90 75 ALA B C 1
ATOM 3243 O O . ALA B 1 75 ? -8.406 2.777 -1.694 1 90 75 ALA B O 1
ATOM 3244 N N . HIS B 1 76 ? -9.75 3.828 -0.241 1 90.94 76 HIS B N 1
ATOM 3245 C CA . HIS B 1 76 ? -9.453 5.152 -0.766 1 90.94 76 HIS B CA 1
ATOM 3246 C C . HIS B 1 76 ? -8.477 5.895 0.139 1 90.94 76 HIS B C 1
ATOM 3248 O O . HIS B 1 76 ? -8.133 7.055 -0.12 1 90.94 76 HIS B O 1
ATOM 3254 N N . TYR B 1 77 ? -8.047 5.25 1.205 1 93.75 77 TYR B N 1
ATOM 3255 C CA . TYR B 1 77 ? -7.062 5.883 2.076 1 93.75 77 TYR B CA 1
ATOM 3256 C C . TYR B 1 77 ? -5.773 6.176 1.32 1 93.75 77 TYR B C 1
ATOM 3258 O O . TYR B 1 77 ? -5.316 5.359 0.518 1 93.75 77 TYR B O 1
ATOM 3266 N N . PRO B 1 78 ? -5.215 7.344 1.535 1 92.62 78 PRO B N 1
ATOM 3267 C CA . PRO B 1 78 ? -3.863 7.547 1.012 1 92.62 78 PRO B CA 1
ATOM 3268 C C . PRO B 1 78 ? -2.83 6.641 1.68 1 92.62 78 PRO B C 1
ATOM 3270 O O . PRO B 1 78 ? -3.072 6.121 2.771 1 92.62 78 PRO B O 1
ATOM 3273 N N . PRO B 1 79 ? -1.67 6.441 1.076 1 93.44 79 PRO B N 1
ATOM 3274 C CA . PRO B 1 79 ? -0.657 5.512 1.58 1 93.44 79 PRO B CA 1
ATOM 3275 C C . PRO B 1 79 ? -0.286 5.773 3.037 1 93.44 79 PRO B C 1
ATOM 3277 O O . PRO B 1 79 ? -0.089 4.832 3.809 1 93.44 79 PRO B O 1
ATOM 3280 N N . ALA B 1 80 ? -0.184 7.047 3.422 1 92.69 80 ALA B N 1
ATOM 3281 C CA . ALA B 1 80 ? 0.159 7.383 4.801 1 92.69 80 ALA B CA 1
ATOM 3282 C C . ALA B 1 80 ? -0.882 6.836 5.773 1 92.69 80 ALA B C 1
ATOM 3284 O O . ALA B 1 80 ? -0.534 6.324 6.84 1 92.69 80 ALA B O 1
ATOM 3285 N N . VAL B 1 81 ? -2.158 6.91 5.387 1 95.06 81 VAL B N 1
ATOM 3286 C CA . VAL B 1 81 ? -3.248 6.418 6.219 1 95.06 81 VAL B CA 1
ATOM 3287 C C . VAL B 1 81 ? -3.311 4.895 6.141 1 95.06 81 VAL B C 1
ATOM 3289 O O . VAL B 1 81 ? -3.598 4.223 7.137 1 95.06 81 VAL B O 1
ATOM 3292 N N . LEU B 1 82 ? -3.029 4.336 4.973 1 96.19 82 LEU B N 1
ATOM 3293 C CA . LEU B 1 82 ? -2.975 2.885 4.836 1 96.19 82 LEU B CA 1
ATOM 3294 C C . LEU B 1 82 ? -1.906 2.297 5.75 1 96.19 82 LEU B C 1
ATOM 3296 O O . LEU B 1 82 ? -2.104 1.229 6.34 1 96.19 82 LEU B O 1
ATOM 3300 N N . ALA B 1 83 ? -0.779 2.977 5.871 1 96.38 83 ALA B N 1
ATOM 3301 C CA . ALA B 1 83 ? 0.281 2.521 6.766 1 96.38 83 ALA B CA 1
ATOM 3302 C C . ALA B 1 83 ? -0.211 2.459 8.211 1 96.38 83 ALA B C 1
ATOM 3304 O O . ALA B 1 83 ? 0.191 1.576 8.969 1 96.38 83 ALA B O 1
ATOM 3305 N N . ALA B 1 84 ? -1.059 3.414 8.539 1 96.88 84 ALA B N 1
ATOM 3306 C CA . ALA B 1 84 ? -1.64 3.416 9.883 1 96.88 84 ALA B CA 1
ATOM 3307 C C . ALA B 1 84 ? -2.699 2.326 10.023 1 96.88 84 A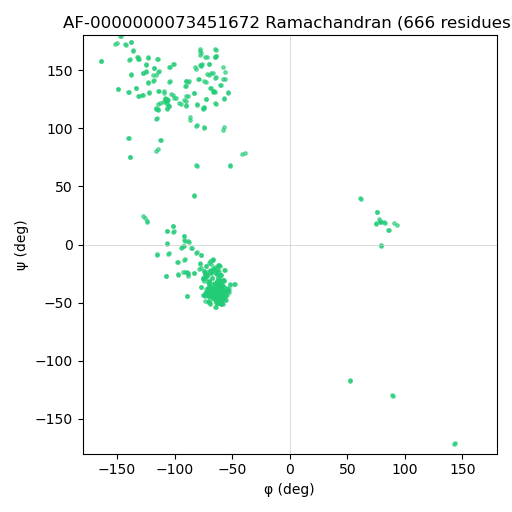LA B C 1
ATOM 3309 O O . ALA B 1 84 ? -2.701 1.575 11 1 96.88 84 ALA B O 1
ATOM 3310 N N . TYR B 1 85 ? -3.553 2.168 9.047 1 97.25 85 TYR B N 1
ATOM 3311 C CA . TYR B 1 85 ? -4.668 1.226 9.055 1 97.25 85 TYR B CA 1
ATOM 3312 C C . TYR B 1 85 ? -4.164 -0.211 9.141 1 97.25 85 TYR B C 1
ATOM 3314 O O . TYR B 1 85 ? -4.824 -1.071 9.727 1 97.25 85 TYR B O 1
ATOM 3322 N N . HIS B 1 86 ? -3.002 -0.466 8.578 1 96.94 86 HIS B N 1
ATOM 3323 C CA . HIS B 1 86 ? -2.471 -1.824 8.523 1 96.94 86 HIS B CA 1
ATOM 3324 C C . HIS B 1 86 ? -1.399 -2.035 9.594 1 96.94 86 HIS B C 1
ATOM 3326 O O . HIS B 1 86 ? -0.637 -3.002 9.531 1 96.94 86 HIS B O 1
ATOM 3332 N N . ALA B 1 87 ? -1.341 -1.124 10.586 1 96.69 87 ALA B N 1
ATOM 3333 C CA . ALA B 1 87 ? -0.39 -1.256 11.688 1 96.69 87 ALA B CA 1
ATOM 3334 C C . ALA B 1 87 ? -0.689 -2.496 12.523 1 96.69 87 ALA B C 1
ATOM 3336 O O . ALA B 1 87 ? -1.739 -3.123 12.359 1 96.69 87 ALA B O 1
ATOM 3337 N N . ARG B 1 88 ? 0.233 -2.854 13.383 1 94.62 88 ARG B N 1
ATOM 3338 C CA . ARG B 1 88 ? 0.109 -4.055 14.203 1 94.62 88 ARG B CA 1
ATOM 3339 C C . ARG B 1 88 ? -0.988 -3.896 15.25 1 94.62 88 ARG B C 1
ATOM 3341 O O . ARG B 1 88 ? -1.711 -4.848 15.547 1 94.62 88 ARG B O 1
ATOM 3348 N N . ASP B 1 89 ? -1.006 -2.736 15.82 1 96.81 89 ASP B N 1
ATOM 3349 C CA . ASP B 1 89 ? -1.997 -2.432 16.844 1 96.81 89 ASP B CA 1
ATOM 3350 C C . ASP B 1 89 ? -2.398 -0.959 16.797 1 96.81 89 ASP B C 1
ATOM 3352 O O . ASP B 1 89 ? -1.923 -0.205 15.953 1 96.81 89 ASP B O 1
ATOM 3356 N N . TYR B 1 90 ? -3.324 -0.586 17.703 1 98.19 90 TYR B N 1
ATOM 3357 C CA . TYR B 1 90 ? -3.875 0.764 17.703 1 98.19 90 TYR B CA 1
ATOM 3358 C C . TYR B 1 90 ? -2.801 1.792 18.031 1 98.19 90 TYR B C 1
ATOM 3360 O O . TYR B 1 90 ? -2.764 2.873 17.453 1 98.19 90 TYR B O 1
ATOM 3368 N N . ARG B 1 91 ? -1.896 1.5 18.938 1 96.69 91 ARG B N 1
ATOM 3369 C CA . ARG B 1 91 ? -0.78 2.369 19.297 1 96.69 91 ARG B CA 1
ATOM 3370 C C . ARG B 1 91 ? 0.094 2.67 18.078 1 96.69 91 ARG B C 1
ATOM 3372 O O . ARG B 1 91 ? 0.422 3.828 17.812 1 96.69 91 ARG B O 1
ATOM 3379 N N . GLY B 1 92 ? 0.453 1.604 17.406 1 96.69 92 GLY B N 1
ATOM 3380 C CA . GLY B 1 92 ? 1.236 1.772 16.188 1 96.69 92 GLY B CA 1
ATOM 3381 C C . GLY B 1 92 ? 0.537 2.615 15.141 1 96.69 92 GLY B C 1
ATOM 3382 O O . GLY B 1 92 ? 1.178 3.402 14.445 1 96.69 92 GLY B O 1
ATOM 3383 N N . ALA B 1 93 ? -0.75 2.414 15.016 1 97.94 93 ALA B N 1
ATOM 3384 C CA . ALA B 1 93 ? -1.545 3.186 14.062 1 97.94 93 ALA B CA 1
ATOM 3385 C C . ALA B 1 93 ? -1.506 4.676 14.391 1 97.94 93 ALA B C 1
ATOM 3387 O O . ALA B 1 93 ? -1.284 5.508 13.508 1 97.94 93 ALA B O 1
ATOM 3388 N N . LEU B 1 94 ? -1.685 5.008 15.648 1 97.12 94 LEU B N 1
ATOM 3389 C CA . LEU B 1 94 ? -1.691 6.402 16.078 1 97.12 94 LEU B CA 1
ATOM 3390 C C . LEU B 1 94 ? -0.315 7.035 15.891 1 97.12 94 LEU B C 1
ATOM 3392 O O . LEU B 1 94 ? -0.207 8.188 15.461 1 97.12 94 LEU B O 1
ATOM 3396 N N . LYS B 1 95 ? 0.714 6.328 16.172 1 95.31 95 LYS B N 1
ATOM 3397 C CA . LYS B 1 95 ? 2.074 6.824 15.984 1 95.31 95 LYS B CA 1
ATOM 3398 C C . LYS B 1 95 ? 2.354 7.125 14.516 1 95.31 95 LYS B C 1
ATOM 3400 O O . LYS B 1 95 ? 2.977 8.141 14.188 1 95.31 95 LYS B O 1
ATOM 3405 N N . ARG B 1 96 ? 1.928 6.23 13.68 1 95.31 96 ARG B N 1
ATOM 3406 C CA . ARG B 1 96 ? 2.107 6.434 12.25 1 95.31 96 ARG B CA 1
ATOM 3407 C C . ARG B 1 96 ? 1.311 7.637 11.758 1 95.31 96 ARG B C 1
ATOM 3409 O O . ARG B 1 96 ? 1.785 8.406 10.922 1 95.31 96 ARG B O 1
ATOM 3416 N N . MET B 1 97 ? 0.116 7.805 12.289 1 95.06 9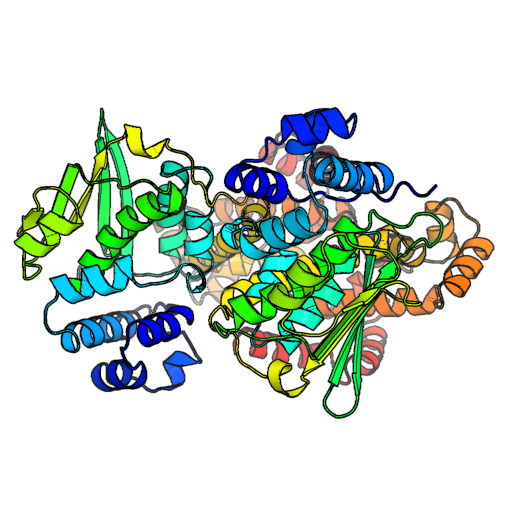7 MET B N 1
ATOM 3417 C CA . MET B 1 97 ? -0.684 8.977 11.945 1 95.06 97 MET B CA 1
ATOM 3418 C C . MET B 1 97 ? 0.032 10.258 12.344 1 95.06 97 MET B C 1
ATOM 3420 O O . MET B 1 97 ? 0.088 11.211 11.562 1 95.06 97 MET B O 1
ATOM 3424 N N . ALA B 1 98 ? 0.509 10.273 13.539 1 91.75 98 ALA B N 1
ATOM 3425 C CA . ALA B 1 98 ? 1.2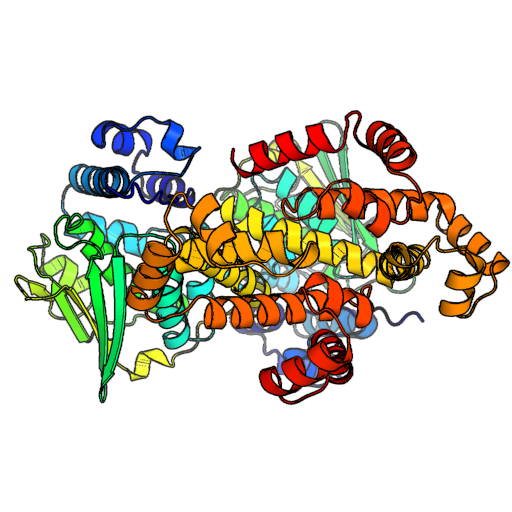29 11.453 14.016 1 91.75 98 ALA B CA 1
ATOM 3426 C C . ALA B 1 98 ? 2.482 11.711 13.18 1 91.75 98 ALA B C 1
ATOM 3428 O O . ALA B 1 98 ? 2.801 12.852 12.852 1 91.75 98 ALA B O 1
ATOM 3429 N N . ARG B 1 99 ? 3.117 10.695 12.836 1 88.94 99 ARG B N 1
ATOM 3430 C CA . ARG B 1 99 ? 4.375 10.797 12.102 1 88.94 99 ARG B CA 1
ATOM 3431 C C . ARG B 1 99 ? 4.145 11.289 10.68 1 88.94 99 ARG B C 1
ATOM 3433 O O . ARG B 1 99 ? 4.789 12.242 10.234 1 88.94 99 ARG B O 1
ATOM 3440 N N . TYR B 1 100 ? 3.186 10.664 9.992 1 89.56 100 TYR B N 1
ATOM 3441 C CA . TYR B 1 100 ? 3.043 10.922 8.57 1 89.56 100 TYR B CA 1
ATOM 3442 C C . TYR B 1 100 ? 2.07 12.07 8.312 1 89.56 100 TYR B C 1
ATOM 3444 O O . TYR B 1 100 ? 1.955 12.562 7.188 1 89.56 100 TYR B O 1
ATOM 3452 N N . LYS B 1 101 ? 1.341 12.461 9.312 1 84.44 101 LYS B N 1
ATOM 3453 C CA . LYS B 1 101 ? 0.521 13.664 9.188 1 84.44 101 LYS B CA 1
ATOM 3454 C C . LYS B 1 101 ? 1.374 14.875 8.82 1 84.44 101 LYS B C 1
ATOM 3456 O O . LYS B 1 101 ? 0.872 15.844 8.242 1 84.44 101 LYS B O 1
ATOM 3461 N N . GLN B 1 102 ? 2.598 14.797 9.094 1 74.56 102 GLN B N 1
ATOM 3462 C CA . GLN B 1 102 ? 3.539 15.875 8.781 1 74.56 102 GLN B CA 1
ATOM 3463 C C . GLN B 1 102 ? 3.688 16.062 7.273 1 74.56 102 GLN B C 1
ATOM 3465 O O . GLN B 1 102 ? 4.168 17.094 6.812 1 74.56 102 GLN B O 1
ATOM 3470 N N . LEU B 1 103 ? 3.332 14.984 6.582 1 73.56 103 LEU B N 1
ATOM 3471 C CA . LEU B 1 103 ? 3.398 15.062 5.129 1 73.56 103 LEU B CA 1
ATOM 3472 C C . LEU B 1 103 ? 2.285 15.953 4.582 1 73.56 103 LEU B C 1
ATOM 3474 O O . LEU B 1 103 ? 2.363 16.422 3.443 1 73.56 103 LEU B O 1
ATOM 3478 N N . CYS B 1 104 ? 1.264 16.031 5.324 1 69 104 CYS B N 1
ATOM 3479 C CA . CYS B 1 104 ? 0.147 16.875 4.926 1 69 104 CYS B CA 1
ATOM 3480 C C . CYS B 1 104 ? -0.03 18.031 5.895 1 69 104 CYS B C 1
ATOM 3482 O O . CYS B 1 104 ? -0.713 17.906 6.914 1 69 104 CYS B O 1
ATOM 3484 N N . PRO B 1 105 ? 0.865 19.094 5.586 1 61.38 105 PRO B N 1
ATOM 3485 C CA . PRO B 1 105 ? 0.632 20.25 6.441 1 61.38 105 PRO B CA 1
ATOM 3486 C C . PRO B 1 105 ? -0.8 20.781 6.348 1 61.38 105 PRO B C 1
ATOM 3488 O O . PRO B 1 105 ? -1.577 20.312 5.508 1 61.38 105 PRO B O 1
ATOM 3491 N N . PRO B 1 106 ? -1.399 21.469 7.445 1 65.62 106 PRO B N 1
ATOM 3492 C CA . PRO B 1 106 ? -0.967 22.391 8.492 1 65.62 106 PRO B CA 1
ATOM 3493 C C . PRO B 1 106 ? -1.332 21.906 9.898 1 65.62 106 PRO B C 1
ATOM 3495 O O . PRO B 1 106 ? -1.669 22.719 10.766 1 65.62 106 PRO B O 1
ATOM 3498 N N . GLU B 1 107 ? -1.524 20.562 10.016 1 77.62 107 GLU B N 1
ATOM 3499 C CA . GLU B 1 107 ? -1.889 20.078 11.336 1 77.62 107 GLU B CA 1
ATOM 3500 C C . GLU B 1 107 ? -0.838 19.094 11.867 1 77.62 107 GLU B C 1
ATOM 3502 O O . GLU B 1 107 ? -0.134 18.453 11.094 1 77.62 107 GLU B O 1
ATOM 3507 N N . SER B 1 108 ? -0.649 19.156 13.211 1 83.81 108 SER B N 1
ATOM 3508 C CA . SER B 1 108 ? 0.176 18.141 13.875 1 83.81 108 SER B CA 1
ATOM 3509 C C . SER B 1 108 ? -0.587 17.469 15.008 1 83.81 108 SER B C 1
ATOM 3511 O O . SER B 1 108 ? -1.519 18.047 15.57 1 83.81 108 SER B O 1
ATOM 3513 N N . LEU B 1 109 ? -0.268 16.234 15.219 1 90.12 109 LEU B N 1
ATOM 3514 C CA . LEU B 1 109 ? -0.858 15.453 16.297 1 90.12 109 LEU B CA 1
ATOM 3515 C C . LEU B 1 109 ? 0.156 15.203 17.406 1 90.12 109 LEU B C 1
ATOM 3517 O O . LEU B 1 109 ? 1.267 14.734 17.141 1 90.12 109 LEU B O 1
ATOM 3521 N N . ARG B 1 110 ? -0.144 15.586 18.594 1 90.12 110 ARG B N 1
ATOM 3522 C CA . ARG B 1 110 ? 0.664 15.289 19.766 1 90.12 110 ARG B CA 1
ATOM 3523 C C . ARG B 1 110 ? 0.018 14.203 20.609 1 90.12 110 ARG B C 1
ATOM 3525 O O . ARG B 1 110 ? -1.098 14.367 21.109 1 90.12 110 ARG B O 1
ATOM 3532 N N . ILE B 1 111 ? 0.698 13.094 20.781 1 93.94 111 ILE B N 1
ATOM 3533 C CA . ILE B 1 111 ? 0.176 11.953 21.531 1 93.94 111 ILE B CA 1
ATOM 3534 C C . ILE B 1 111 ? 0.894 11.836 22.875 1 93.94 111 ILE B C 1
ATOM 3536 O O . ILE B 1 111 ? 2.125 11.781 22.922 1 93.94 111 ILE B O 1
ATOM 3540 N N . THR B 1 112 ? 0.185 11.828 23.922 1 93.44 112 THR B N 1
ATOM 3541 C CA . THR B 1 112 ? 0.722 11.672 25.281 1 93.44 112 THR B CA 1
ATOM 3542 C C . THR B 1 112 ? -0.006 10.562 26.031 1 93.44 112 THR B C 1
ATOM 3544 O O . THR B 1 112 ? -1.235 10.484 25.984 1 93.44 112 THR B O 1
ATOM 3547 N N . GLU B 1 113 ? 0.734 9.688 26.578 1 92.56 113 GLU B N 1
ATOM 3548 C CA . GLU B 1 113 ? 0.169 8.609 27.375 1 92.56 113 GLU B CA 1
ATOM 3549 C C . GLU B 1 113 ? 0.437 8.844 28.859 1 92.56 113 GLU B C 1
ATOM 3551 O O . GLU B 1 113 ? 1.578 9.086 29.266 1 92.56 113 GLU B O 1
ATOM 3556 N N . GLU B 1 114 ? -0.579 9.016 29.625 1 87.81 114 GLU B N 1
ATOM 3557 C CA . GLU B 1 114 ? -0.483 9.18 31.078 1 87.81 114 GLU B CA 1
ATOM 3558 C C . GLU B 1 114 ? -1.465 8.266 31.797 1 87.81 114 GLU B C 1
ATOM 3560 O O . GLU B 1 114 ? -2.67 8.305 31.547 1 87.81 114 GLU B O 1
ATOM 3565 N N . ASP B 1 115 ? -0.938 7.496 32.75 1 89.31 115 ASP B N 1
ATOM 3566 C CA . ASP B 1 115 ? -1.742 6.586 33.562 1 89.31 115 ASP B CA 1
ATOM 3567 C C . ASP B 1 115 ? -2.584 5.668 32.688 1 89.31 115 ASP B C 1
ATOM 3569 O O . ASP B 1 115 ? -2.047 4.945 31.828 1 89.31 115 ASP B O 1
ATOM 3573 N N . GLU B 1 116 ? -3.963 5.766 32.781 1 93.5 116 GLU B N 1
ATOM 3574 C CA . GLU B 1 116 ? -4.855 4.863 32.062 1 93.5 116 GLU B CA 1
ATOM 3575 C C . GLU B 1 116 ? -5.422 5.535 30.797 1 93.5 116 GLU B C 1
ATOM 3577 O O . GLU B 1 116 ? -6.324 4.996 30.156 1 93.5 116 GLU B O 1
ATOM 3582 N N . HIS B 1 117 ? -4.809 6.711 30.5 1 94.75 117 HIS B N 1
ATOM 3583 C CA . HIS B 1 117 ? -5.395 7.457 29.391 1 94.75 117 HIS B CA 1
ATOM 3584 C C . HIS B 1 117 ? -4.34 7.816 28.344 1 94.75 117 HIS B C 1
ATOM 3586 O O . HIS B 1 117 ? -3.152 7.902 28.672 1 94.75 117 HIS B O 1
ATOM 3592 N N . CYS B 1 118 ? -4.77 7.859 27.109 1 96.62 118 CYS B N 1
ATOM 3593 C CA . CYS B 1 118 ? -3.996 8.391 26 1 96.62 118 CYS B CA 1
ATOM 3594 C C . CYS B 1 118 ? -4.668 9.625 25.406 1 96.62 118 CYS B C 1
ATOM 3596 O O . CYS B 1 118 ? -5.805 9.555 24.938 1 96.62 118 CYS B O 1
ATOM 3598 N N . ALA B 1 119 ? -3.967 10.742 25.484 1 96.56 119 ALA B N 1
ATOM 3599 C CA . ALA B 1 119 ? -4.504 11.984 24.953 1 96.56 119 ALA B CA 1
ATOM 3600 C C . ALA B 1 119 ? -3.861 12.32 23.609 1 96.56 119 ALA B C 1
ATOM 3602 O O . ALA B 1 119 ? -2.639 12.258 23.453 1 96.56 119 ALA B O 1
ATOM 3603 N N . ILE B 1 120 ? -4.711 12.602 22.609 1 96.56 120 ILE B N 1
ATOM 3604 C CA . ILE B 1 120 ? -4.266 13.055 21.297 1 96.56 120 ILE B CA 1
ATOM 3605 C C . ILE B 1 120 ? -4.738 14.484 21.047 1 96.56 120 ILE B C 1
ATOM 3607 O O . ILE B 1 120 ? -5.941 14.742 20.969 1 96.56 120 ILE B O 1
ATOM 3611 N N . GLU B 1 121 ? -3.818 15.359 20.922 1 93.88 121 GLU B N 1
ATOM 3612 C CA . GLU B 1 121 ? -4.141 16.766 20.719 1 93.88 121 GLU B CA 1
ATOM 3613 C C . GLU B 1 121 ? -3.811 17.219 19.297 1 93.88 121 GLU B C 1
ATOM 3615 O O . GLU B 1 121 ? -2.762 16.859 18.75 1 93.88 121 GLU B O 1
ATOM 3620 N N . LEU B 1 122 ? -4.781 17.859 18.703 1 91.06 122 LEU B N 1
ATOM 3621 C CA . LEU B 1 122 ? -4.574 18.438 17.375 1 91.06 122 LEU B CA 1
ATOM 3622 C C . LEU B 1 122 ? -4.07 19.875 17.469 1 91.06 122 LEU B C 1
ATOM 3624 O O . LEU B 1 122 ? -4.691 20.719 18.141 1 91.06 122 LEU B O 1
ATOM 3628 N N . GLU B 1 123 ? -2.914 20.141 16.844 1 81 123 GLU B N 1
ATOM 3629 C CA . GLU B 1 123 ? -2.305 21.469 16.859 1 81 123 GLU B CA 1
ATOM 3630 C C . GLU B 1 123 ? -2.094 21.984 15.438 1 81 123 GLU B C 1
ATOM 3632 O O . GLU B 1 123 ? -1.761 21.234 14.531 1 81 123 GLU B O 1
ATOM 3637 N N . TRP B 1 124 ? -2.379 23.25 15.281 1 76.12 124 TRP B N 1
ATOM 3638 C CA . TRP B 1 124 ? -2.152 23.875 13.977 1 76.12 124 TRP B CA 1
ATOM 3639 C C . TRP B 1 124 ? -0.723 24.391 13.867 1 76.12 124 TRP B C 1
ATOM 3641 O O . TRP B 1 124 ? -0.159 24.891 14.852 1 76.12 124 TRP B O 1
ATOM 3651 N N . LEU B 1 125 ? -0.125 24.25 12.766 1 65.44 125 LEU B N 1
ATOM 3652 C CA . LEU B 1 125 ? 1.226 24.75 12.547 1 65.44 125 LEU B CA 1
ATOM 3653 C C . LEU B 1 125 ? 1.239 26.281 12.539 1 65.44 125 LEU B C 1
ATOM 3655 O O . LEU B 1 125 ? 2.205 26.891 12.992 1 65.44 125 LEU B O 1
ATOM 3659 N N . ASP B 1 126 ? 0.244 26.781 11.938 1 61.09 126 ASP B N 1
ATOM 3660 C CA . ASP B 1 126 ? 0.066 28.234 11.969 1 61.09 126 ASP B CA 1
ATOM 3661 C C . ASP B 1 126 ? -1.214 28.625 12.703 1 61.09 126 ASP B C 1
ATOM 3663 O O . ASP B 1 126 ? -2.316 28.328 12.242 1 61.09 126 ASP B O 1
ATOM 3667 N N . ASP B 1 127 ? -1.001 29.141 13.836 1 58.62 127 ASP B N 1
ATOM 3668 C CA . ASP B 1 127 ? -2.111 29.516 14.711 1 58.62 127 ASP B CA 1
ATOM 3669 C C . ASP B 1 127 ? -2.984 30.594 14.07 1 58.62 127 ASP B C 1
ATOM 3671 O O . ASP B 1 127 ? -4.141 30.766 14.453 1 58.62 127 ASP B O 1
ATOM 3675 N N . LYS B 1 128 ? -2.426 31.344 13.109 1 58.78 128 LYS B N 1
ATOM 3676 C CA . LYS B 1 128 ? -3.133 32.469 12.508 1 58.78 128 LYS B CA 1
ATOM 3677 C C . LYS B 1 128 ? -4.184 31.984 11.508 1 58.78 128 LYS B C 1
ATOM 3679 O O . LYS B 1 128 ? -5.066 32.75 11.109 1 58.78 128 LYS B O 1
ATOM 3684 N N . LEU B 1 129 ? -4.156 30.703 11.227 1 62.72 129 LEU B N 1
ATOM 3685 C CA . LEU B 1 129 ? -5.102 30.188 10.242 1 62.72 129 LEU B CA 1
ATOM 3686 C C . LEU B 1 129 ? -5.672 28.844 10.695 1 62.72 129 LEU B C 1
ATOM 3688 O O . LEU B 1 129 ? -5.32 27.797 10.141 1 62.72 129 LEU B O 1
ATOM 3692 N N . PRO B 1 130 ? -6.578 29.047 11.664 1 67 130 PRO B N 1
ATOM 3693 C CA . PRO B 1 130 ? -7.172 27.781 12.078 1 67 130 PRO B CA 1
ATOM 3694 C C . PRO B 1 130 ? -8.062 27.172 10.992 1 67 130 PRO B C 1
ATOM 3696 O O . PRO B 1 130 ? -8.719 27.891 10.25 1 67 130 PRO B O 1
ATOM 3699 N N . GLY B 1 131 ? -7.879 25.906 10.789 1 78.44 131 GLY B N 1
ATOM 3700 C CA . GLY B 1 131 ? -8.727 25.203 9.844 1 78.44 131 GLY B CA 1
ATOM 3701 C C . GLY B 1 131 ? -10.188 25.172 10.258 1 78.44 131 GLY B C 1
ATOM 3702 O O . GLY B 1 131 ? -10.523 25.516 11.391 1 78.44 131 GLY B O 1
ATOM 3703 N N . PRO B 1 132 ? -11.102 24.891 9.367 1 87.88 132 PRO B N 1
ATOM 3704 C CA . PRO B 1 132 ? -12.531 24.797 9.68 1 87.88 132 PRO B CA 1
ATOM 3705 C C . PRO B 1 132 ? -12.82 23.75 10.766 1 87.88 132 PRO B C 1
ATOM 3707 O O . PRO B 1 132 ? -12.164 22.703 10.82 1 87.88 132 PRO B O 1
ATOM 3710 N N . PRO B 1 133 ? -13.797 24.078 11.664 1 89.56 133 PRO B N 1
ATOM 3711 C CA . PRO B 1 133 ? -14.164 23.156 12.75 1 89.56 133 PRO B CA 1
ATOM 3712 C C . PRO B 1 133 ? -14.477 21.75 12.258 1 89.56 133 PRO B C 1
ATOM 3714 O O . PRO B 1 133 ? -14.125 20.766 12.922 1 89.56 133 PRO B O 1
ATOM 3717 N N . LEU B 1 134 ? -15.031 21.672 11.133 1 93 134 LEU B N 1
ATOM 3718 C CA . LEU B 1 134 ? -15.375 20.375 10.578 1 93 134 LEU B CA 1
ATOM 3719 C C . LEU B 1 134 ? -14.133 19.516 10.383 1 93 134 LEU B C 1
ATOM 3721 O O . LEU B 1 134 ? -14.148 18.312 10.664 1 93 134 LEU B O 1
ATOM 3725 N N . LEU B 1 135 ? -13.078 20.109 9.891 1 91.94 135 LEU B N 1
ATOM 3726 C CA . LEU B 1 135 ? -11.828 19.391 9.688 1 91.94 135 LEU B CA 1
ATOM 3727 C C . LEU B 1 135 ? -11.289 18.844 11.008 1 91.94 135 LEU B C 1
ATOM 3729 O O . LEU B 1 135 ? -10.812 17.703 11.062 1 91.94 135 LEU B O 1
ATOM 3733 N N . ILE B 1 136 ? -11.367 19.609 12.039 1 92.06 136 ILE B N 1
ATOM 3734 C CA . ILE B 1 136 ? -10.938 19.203 13.367 1 92.06 136 ILE B CA 1
ATOM 3735 C C . ILE B 1 136 ? -11.766 18 13.836 1 92.06 136 ILE B C 1
ATOM 3737 O O . ILE B 1 136 ? -11.211 17 14.297 1 92.06 136 ILE B O 1
ATOM 3741 N N . GLY B 1 137 ? -13.07 18.188 13.695 1 94.25 137 GLY B N 1
ATOM 3742 C CA . GLY B 1 137 ? -13.969 17.109 14.078 1 94.25 137 GLY B CA 1
ATOM 3743 C C . GLY B 1 137 ? -13.711 15.812 13.328 1 94.25 137 GLY B C 1
ATOM 3744 O O . GLY B 1 137 ? -13.648 14.742 13.93 1 94.25 137 GLY B O 1
ATOM 3745 N N . ILE B 1 138 ? -13.516 15.891 12.047 1 94.31 138 ILE B N 1
ATOM 3746 C CA . ILE B 1 138 ? -13.266 14.727 11.203 1 94.31 138 ILE B CA 1
ATOM 3747 C C . ILE B 1 138 ? -11.945 14.07 11.602 1 94.31 138 ILE B C 1
ATOM 3749 O O . ILE B 1 138 ? -11.844 12.844 11.641 1 94.31 138 ILE B O 1
ATOM 3753 N N . THR B 1 139 ? -10.953 14.875 11.859 1 93.88 139 THR B N 1
ATOM 3754 C CA . THR B 1 139 ? -9.641 14.344 12.219 1 93.88 139 THR B CA 1
ATOM 3755 C C . THR B 1 139 ? -9.719 13.516 13.492 1 93.88 139 THR B C 1
ATOM 3757 O O . THR B 1 139 ? -9.25 12.375 13.531 1 93.88 139 THR B O 1
ATOM 3760 N N . LEU B 1 140 ? -10.359 14.055 14.531 1 96.06 140 LEU B N 1
ATOM 3761 C CA . LEU B 1 140 ? -10.469 13.328 15.797 1 96.06 140 LEU B CA 1
ATOM 3762 C C . LEU B 1 140 ? -11.375 12.109 15.648 1 96.06 140 LEU B C 1
ATOM 3764 O O . LEU B 1 140 ? -11.07 11.039 16.172 1 96.06 140 LEU B O 1
ATOM 3768 N N . ALA B 1 141 ? -12.484 12.297 14.914 1 97 141 ALA B N 1
ATOM 3769 C CA . ALA B 1 141 ? -13.375 11.172 14.656 1 97 141 ALA B CA 1
ATOM 3770 C C . ALA B 1 141 ? -12.656 10.062 13.898 1 97 141 ALA B C 1
ATOM 3772 O O . ALA B 1 141 ? -12.836 8.875 14.203 1 97 141 ALA B O 1
ATOM 3773 N N . PHE B 1 142 ? -11.867 10.477 13 1 96.12 142 PHE B N 1
ATOM 3774 C CA . PHE B 1 142 ? -11.148 9.508 12.18 1 96.12 142 PHE B CA 1
ATOM 3775 C C . PHE B 1 142 ? -10.156 8.719 13.016 1 96.12 142 PHE B C 1
ATOM 3777 O O . PHE B 1 142 ? -9.977 7.516 12.812 1 96.12 142 PHE B O 1
ATOM 3784 N N . LEU B 1 143 ? -9.461 9.328 13.906 1 97.25 143 LEU B N 1
ATOM 3785 C CA . LEU B 1 143 ? -8.508 8.633 14.773 1 97.25 143 LEU B CA 1
ATOM 3786 C C . LEU B 1 143 ? -9.211 7.559 15.594 1 97.25 143 LEU B C 1
ATOM 3788 O O . LEU B 1 143 ? -8.664 6.473 15.805 1 97.25 143 LEU B O 1
ATOM 3792 N N . LEU B 1 144 ? -10.398 7.844 16.016 1 97.88 144 LEU B N 1
ATOM 3793 C CA . LEU B 1 144 ? -11.188 6.844 16.734 1 97.88 144 LEU B CA 1
ATOM 3794 C C . LEU B 1 144 ? -11.633 5.734 15.781 1 97.88 144 LEU B C 1
ATOM 3796 O O . LEU B 1 144 ? -11.562 4.551 16.125 1 97.88 144 LEU B O 1
ATOM 3800 N N . GLU B 1 145 ? -12.102 6.109 14.578 1 96.88 145 GLU B N 1
ATOM 3801 C CA . GLU B 1 145 ? -12.562 5.141 13.586 1 96.88 145 GLU B CA 1
ATOM 3802 C C . GLU B 1 145 ? -11.43 4.207 13.172 1 96.88 145 GLU B C 1
ATOM 3804 O O . GLU B 1 145 ? -11.664 3.033 12.875 1 96.88 145 GLU B O 1
ATOM 3809 N N . LEU B 1 146 ? -10.266 4.773 13.109 1 96.69 146 LEU B N 1
ATOM 3810 C CA . LEU B 1 146 ? -9.102 3.955 12.797 1 96.69 146 LEU B CA 1
ATOM 3811 C C . LEU B 1 146 ? -8.953 2.812 13.797 1 96.69 146 LEU B C 1
ATOM 3813 O O . LEU B 1 146 ? -8.68 1.674 13.406 1 96.69 146 LEU B O 1
ATOM 3817 N N . GLY B 1 147 ? -9.125 3.133 15.07 1 97.81 147 GLY B N 1
ATOM 3818 C CA . GLY B 1 147 ? -9.109 2.096 16.094 1 97.81 147 GLY B CA 1
ATOM 3819 C C . GLY B 1 147 ? -10.234 1.092 15.938 1 97.81 147 GLY B C 1
ATOM 3820 O O . GLY B 1 147 ? -10.016 -0.117 16.047 1 97.81 147 GLY B O 1
ATOM 3821 N N . ARG B 1 148 ? -11.453 1.584 15.672 1 97.81 148 ARG B N 1
ATOM 3822 C CA . ARG B 1 148 ? -12.625 0.725 15.516 1 97.81 148 ARG B CA 1
ATOM 3823 C C . ARG B 1 148 ? -12.453 -0.23 14.336 1 97.81 148 ARG B C 1
ATOM 3825 O O . ARG B 1 148 ? -12.578 -1.446 14.492 1 97.81 148 ARG B O 1
ATOM 3832 N N . ARG B 1 149 ? -12.078 0.287 13.211 1 96.06 149 ARG B N 1
ATOM 3833 C CA . ARG B 1 149 ? -11.938 -0.511 11.992 1 96.06 149 ARG B CA 1
ATOM 3834 C C . ARG B 1 149 ? -10.727 -1.432 12.086 1 96.06 149 ARG B C 1
ATOM 3836 O O . ARG B 1 149 ? -10.781 -2.59 11.664 1 96.06 149 ARG B O 1
ATOM 3843 N N . GLY B 1 150 ? -9.672 -0.887 12.586 1 96.38 150 GLY B N 1
ATOM 3844 C CA . GLY B 1 150 ? -8.461 -1.688 12.711 1 96.38 150 GLY B CA 1
ATOM 3845 C C . GLY B 1 150 ? -8.625 -2.877 13.641 1 96.38 150 GLY B C 1
ATOM 3846 O O . GLY B 1 150 ? -8.156 -3.975 13.336 1 96.38 150 GLY B O 1
ATOM 3847 N N . THR B 1 151 ? -9.297 -2.689 14.742 1 96.25 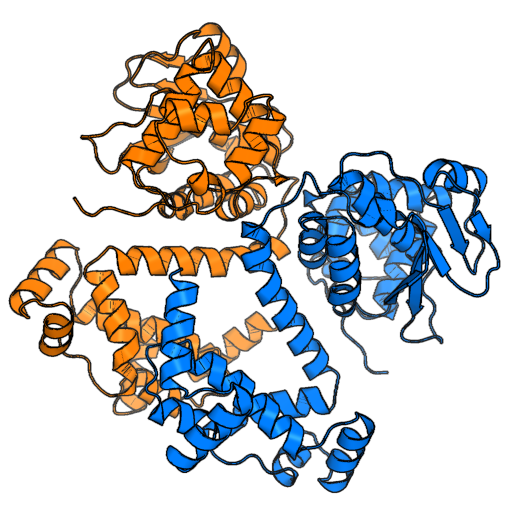151 THR B N 1
ATOM 3848 C CA . THR B 1 151 ? -9.453 -3.746 15.734 1 96.25 151 THR B CA 1
ATOM 3849 C C . THR B 1 151 ? -10.688 -4.594 15.43 1 96.25 151 THR B C 1
ATOM 3851 O O . THR B 1 151 ? -10.812 -5.715 15.93 1 96.25 151 THR B O 1
ATOM 3854 N N . GLY B 1 152 ? -11.633 -4.055 14.742 1 94.5 152 GLY B N 1
ATOM 3855 C CA . GLY B 1 152 ? -12.914 -4.699 14.539 1 94.5 152 GLY B CA 1
ATOM 3856 C C . GLY B 1 152 ? -13.812 -4.652 15.766 1 94.5 152 GLY B C 1
ATOM 3857 O O . GLY B 1 152 ? -14.719 -5.477 15.906 1 94.5 152 GLY B O 1
ATOM 3858 N N . GLN B 1 153 ? -13.508 -3.756 16.688 1 96 153 GLN B N 1
ATOM 3859 C CA . GLN B 1 153 ? -14.25 -3.629 17.938 1 96 153 GLN B CA 1
ATOM 3860 C C . GLN B 1 153 ? -14.906 -2.254 18.047 1 96 153 GLN B C 1
ATOM 3862 O O . GLN B 1 153 ? -14.406 -1.276 17.484 1 96 153 GLN B O 1
ATOM 3867 N N . PRO B 1 154 ? -16 -2.148 18.75 1 95.81 154 PRO B N 1
ATOM 3868 C CA . PRO B 1 154 ? -16.688 -0.865 18.922 1 95.81 154 PRO B CA 1
ATOM 3869 C C . PRO B 1 154 ? -16.047 -0.003 20.016 1 95.81 154 PRO B C 1
ATOM 3871 O O . PRO B 1 154 ? -16.688 0.282 21.031 1 95.81 154 PRO B O 1
ATOM 3874 N N . LEU B 1 155 ? -14.898 0.478 19.812 1 97.06 155 LEU B N 1
ATOM 3875 C CA . LEU B 1 155 ? -14.164 1.28 20.797 1 97.06 155 LEU B CA 1
ATOM 3876 C C . LEU B 1 155 ? -14.844 2.629 21 1 97.06 155 LEU B C 1
ATOM 3878 O O . LEU B 1 155 ? -15.469 3.166 20.094 1 97.06 155 LEU B O 1
ATOM 3882 N N . THR B 1 156 ? -14.766 3.154 22.172 1 96.88 156 THR B N 1
ATOM 3883 C CA . THR B 1 156 ? -15.281 4.477 22.5 1 96.88 156 THR B CA 1
ATOM 3884 C C . THR B 1 156 ? -14.18 5.352 23.109 1 96.88 156 THR B C 1
ATOM 3886 O O . THR B 1 156 ? -13.188 4.84 23.625 1 96.88 156 THR B O 1
ATOM 3889 N N . ALA B 1 157 ? -14.359 6.598 22.969 1 96.94 157 ALA B N 1
ATOM 3890 C CA . ALA B 1 157 ? -13.445 7.539 23.609 1 96.94 157 ALA B CA 1
ATOM 3891 C C . ALA B 1 157 ? -13.812 7.762 25.078 1 96.94 157 ALA B C 1
ATOM 3893 O O . ALA B 1 157 ? -14.969 7.559 25.469 1 96.94 157 ALA B O 1
ATOM 3894 N N . LYS B 1 158 ? -12.852 8.094 25.844 1 96.88 158 LYS B N 1
ATOM 3895 C CA . LYS B 1 158 ? -13.109 8.516 27.219 1 96.88 158 LYS B CA 1
ATOM 3896 C C . LYS B 1 158 ? -13.711 9.922 27.25 1 96.88 158 LYS B C 1
ATOM 3898 O O . LYS B 1 158 ? -14.633 10.188 28.031 1 96.88 158 LYS B O 1
ATOM 3903 N N . SER B 1 159 ? -13.164 10.766 26.422 1 96.5 159 SER B N 1
ATOM 3904 C CA . SER B 1 159 ? -13.68 12.133 26.297 1 96.5 159 SER B CA 1
ATOM 3905 C C . SER B 1 159 ? -13.172 12.797 25.031 1 96.5 159 SER B C 1
ATOM 3907 O O . SER B 1 159 ? -12.172 12.375 24.453 1 96.5 159 SER B O 1
ATOM 3909 N N . VAL B 1 160 ? -13.883 13.797 24.578 1 97.44 160 VAL B N 1
ATOM 3910 C CA . VAL B 1 160 ? -13.492 14.625 23.438 1 97.44 160 VAL B CA 1
ATOM 3911 C C . VAL B 1 160 ? -13.68 16.109 23.797 1 97.44 160 VAL B C 1
ATOM 3913 O O . VAL B 1 160 ? -14.664 16.469 24.438 1 97.44 160 VAL B O 1
ATOM 3916 N N . GLU B 1 161 ? -12.734 16.922 23.484 1 96.81 161 GLU B N 1
ATOM 3917 C CA . GLU B 1 161 ? -12.789 18.359 23.703 1 96.81 161 GLU B CA 1
ATOM 3918 C C . GLU B 1 161 ? -12.594 19.109 22.391 1 96.81 161 GLU B C 1
ATOM 3920 O O . GLU B 1 161 ? -11.688 18.797 21.609 1 96.81 161 GLU B O 1
ATOM 3925 N N . PHE B 1 162 ? -13.469 20.047 22.141 1 95.06 162 PHE B N 1
ATOM 3926 C CA . PHE B 1 162 ? -13.359 20.938 20.984 1 95.06 162 PHE B CA 1
ATOM 3927 C C . PHE B 1 162 ? -13.219 22.375 21.422 1 95.06 162 PHE B C 1
ATOM 3929 O O . PHE B 1 162 ? -13.883 22.812 22.375 1 95.06 162 PHE B O 1
ATOM 3936 N N . ALA B 1 163 ? -12.414 23.109 20.75 1 91.44 163 ALA B N 1
ATOM 3937 C CA . ALA B 1 163 ? -12.266 24.547 21.031 1 91.44 163 ALA B CA 1
ATOM 3938 C C . ALA B 1 163 ? -13.469 25.328 20.531 1 91.44 163 ALA B C 1
ATOM 3940 O O . ALA B 1 163 ? -13.789 26.391 21.062 1 91.44 163 ALA B O 1
ATOM 3941 N N . HIS B 1 164 ? -14.195 24.781 19.516 1 88.94 164 HIS B N 1
ATOM 3942 C CA . HIS B 1 164 ? -15.305 25.469 18.875 1 88.94 164 HIS B CA 1
ATOM 3943 C C . HIS B 1 164 ? -16.578 24.641 18.953 1 88.94 164 HIS B C 1
ATOM 3945 O O . HIS B 1 164 ? -16.531 23.422 19.141 1 88.94 164 HIS B O 1
ATOM 3951 N N . PRO B 1 165 ? -17.703 25.297 18.766 1 88.81 165 PRO B N 1
ATOM 3952 C CA . PRO B 1 165 ? -18.969 24.562 18.688 1 88.81 165 PRO B CA 1
ATOM 3953 C C . PRO B 1 165 ? -19.031 23.641 17.469 1 88.81 165 PRO B C 1
ATOM 3955 O O . PRO B 1 165 ? -18.562 24.016 16.391 1 88.81 165 PRO B O 1
ATOM 3958 N N . MET B 1 166 ? -19.625 22.5 17.594 1 90.25 166 MET B N 1
ATOM 3959 C CA . MET B 1 166 ? -19.578 21.484 16.547 1 90.25 166 MET B CA 1
ATOM 3960 C C . MET B 1 166 ? -20.984 21.078 16.109 1 90.25 166 MET B C 1
ATOM 3962 O O . MET B 1 166 ? -21.188 19.953 15.648 1 90.25 166 MET B O 1
ATOM 3966 N N . GLY B 1 167 ? -21.953 21.797 16.328 1 89.44 167 GLY B N 1
ATOM 3967 C CA . GLY B 1 167 ? -23.297 21.453 15.883 1 89.44 167 GLY B CA 1
ATOM 3968 C C . GLY B 1 167 ? -24.062 20.625 16.891 1 89.44 167 GLY B C 1
ATOM 3969 O O . GLY B 1 167 ? -24.125 20.969 18.078 1 89.44 167 GLY B O 1
ATOM 3970 N N . ASP B 1 168 ? -24.641 19.5 16.406 1 92.62 168 ASP B N 1
ATOM 3971 C CA . ASP B 1 168 ? -25.453 18.625 17.25 1 92.62 168 ASP B CA 1
ATOM 3972 C C . ASP B 1 168 ? -24.578 17.812 18.203 1 92.62 168 ASP B C 1
ATOM 3974 O O . ASP B 1 168 ? -24.156 16.703 17.875 1 92.62 168 ASP B O 1
ATOM 3978 N N . MET B 1 169 ? -24.547 18.266 19.391 1 91.94 169 MET B N 1
ATOM 3979 C CA . MET B 1 169 ? -23.656 17.688 20.406 1 91.94 169 MET B CA 1
ATOM 3980 C C . MET B 1 169 ? -24.156 16.297 20.812 1 91.94 169 MET B C 1
ATOM 3982 O O . MET B 1 169 ? -23.359 15.414 21.125 1 91.94 169 MET B O 1
ATOM 3986 N N . GLN B 1 170 ? -25.391 16.141 20.781 1 93.81 170 GLN B N 1
ATOM 3987 C CA . GLN B 1 170 ? -25.953 14.844 21.156 1 93.81 170 GLN B CA 1
ATOM 3988 C C . GLN B 1 170 ? -25.578 13.766 20.141 1 93.81 170 GLN B C 1
ATOM 3990 O O . GLN B 1 170 ? -25.25 12.641 20.516 1 93.81 170 GLN B O 1
ATOM 3995 N N . ALA B 1 171 ? -25.656 14.141 18.938 1 94.88 171 ALA B N 1
ATOM 3996 C CA . ALA B 1 171 ? -25.281 13.203 17.875 1 94.88 171 ALA B CA 1
ATOM 3997 C C . ALA B 1 171 ? -23.797 12.828 17.984 1 94.88 171 ALA B C 1
ATOM 3999 O O . ALA B 1 171 ? -23.438 11.664 17.797 1 94.88 171 ALA B O 1
ATOM 4000 N N . LEU B 1 172 ? -22.969 13.781 18.25 1 96.12 172 LEU B N 1
ATOM 4001 C CA . LEU B 1 172 ? -21.531 13.539 18.359 1 96.12 172 LEU B CA 1
ATOM 4002 C C . LEU B 1 172 ? -21.219 12.695 19.594 1 96.12 172 LEU B C 1
ATOM 4004 O O . LEU B 1 172 ? -20.359 11.812 19.547 1 96.12 172 LEU B O 1
ATOM 4008 N N . GLU B 1 173 ? -21.938 13.016 20.672 1 97 173 GLU B N 1
ATOM 4009 C CA . GLU B 1 173 ? -21.734 12.227 21.891 1 97 173 GLU B CA 1
ATOM 4010 C C . GLU B 1 173 ? -22.141 10.766 21.672 1 97 173 GLU B C 1
ATOM 4012 O O . GLU B 1 173 ? -21.469 9.852 22.156 1 97 173 GLU B O 1
ATOM 4017 N N . ALA B 1 174 ? -23.188 10.547 20.984 1 96.12 174 ALA B N 1
ATOM 4018 C CA . ALA B 1 174 ? -23.625 9.195 20.641 1 96.12 174 ALA B CA 1
ATOM 4019 C C . ALA B 1 174 ? -22.594 8.492 19.766 1 96.12 174 ALA B C 1
ATOM 4021 O O . ALA B 1 174 ? -22.312 7.309 19.953 1 96.12 174 ALA B O 1
ATOM 4022 N N . TYR B 1 175 ? -22.047 9.203 18.891 1 96.5 175 TYR B N 1
ATOM 4023 C CA . TYR B 1 175 ? -21.062 8.648 17.953 1 96.5 175 TYR B CA 1
ATOM 4024 C C . TYR B 1 175 ? -19.766 8.289 18.672 1 96.5 175 TYR B C 1
ATOM 4026 O O . TYR B 1 175 ? -19.266 7.172 18.531 1 96.5 175 TYR B O 1
ATOM 4034 N N . PHE B 1 176 ? -19.203 9.242 19.469 1 96.88 176 PHE B N 1
ATOM 4035 C CA . PHE B 1 176 ? -17.922 9.031 20.141 1 96.88 176 PHE B CA 1
ATOM 4036 C C . PHE B 1 176 ? -18.078 8.094 21.328 1 96.88 176 PHE B C 1
ATOM 4038 O O . PHE B 1 176 ? -17.109 7.5 21.797 1 96.88 176 PHE B O 1
ATOM 4045 N N . GLY B 1 177 ? -19.359 8.016 21.859 1 95.19 177 GLY B N 1
ATOM 4046 C CA . GLY B 1 177 ? -19.641 7.16 23 1 95.19 177 GLY B CA 1
ATOM 4047 C C . GLY B 1 177 ? -19.172 7.762 24.312 1 95.19 177 GLY B C 1
ATOM 4048 O O . GLY B 1 177 ? -18.844 7.031 25.25 1 95.19 177 GLY B O 1
ATOM 4049 N N . CYS B 1 178 ? -19.016 9.062 24.328 1 95.31 178 CYS B N 1
ATOM 4050 C CA . CYS B 1 178 ? -18.547 9.758 25.531 1 95.31 178 CYS B CA 1
ATOM 4051 C C . CYS B 1 178 ? -19.078 11.188 25.578 1 95.31 178 CYS B C 1
ATOM 4053 O O . CYS B 1 178 ? -19.75 11.625 24.641 1 95.31 178 CYS B O 1
ATOM 4055 N N . ARG B 1 179 ? -18.844 11.852 26.688 1 91.38 179 ARG B N 1
ATOM 4056 C CA . ARG B 1 179 ? -19.188 13.266 26.812 1 91.38 179 ARG B CA 1
ATOM 4057 C C . ARG B 1 179 ? -18.234 14.141 26 1 91.38 179 ARG B C 1
ATOM 4059 O O . ARG B 1 179 ? -17.031 13.875 25.953 1 91.38 179 ARG B O 1
ATOM 4066 N N . ILE B 1 180 ? -18.797 15.117 25.375 1 95.75 180 ILE B N 1
ATOM 4067 C CA . ILE B 1 180 ? -18.016 16.062 24.578 1 95.75 180 ILE B CA 1
ATOM 4068 C C . ILE B 1 180 ? -18.062 17.438 25.219 1 95.75 180 ILE B C 1
ATOM 4070 O O . ILE B 1 180 ? -19.141 17.891 25.641 1 95.75 180 ILE B O 1
ATOM 4074 N N . ARG B 1 181 ? -16.969 18.062 25.359 1 94.81 181 ARG B N 1
ATOM 4075 C CA . ARG B 1 181 ? -16.891 19.438 25.859 1 94.81 181 ARG B CA 1
ATOM 4076 C C . ARG B 1 181 ? -16.562 20.406 24.734 1 94.81 181 ARG B C 1
ATOM 4078 O O . ARG B 1 181 ? -15.57 20.219 24.031 1 94.81 181 ARG B O 1
ATOM 4085 N N . SER B 1 182 ? -17.359 21.391 24.562 1 91.69 182 SER B N 1
ATOM 4086 C CA . SER B 1 182 ? -17.094 22.469 23.609 1 91.69 182 SER B CA 1
ATOM 4087 C C . SER B 1 182 ? -16.562 23.703 24.312 1 91.69 182 SER B C 1
ATOM 4089 O O . SER B 1 182 ? -16.766 23.875 25.516 1 91.69 182 SER B O 1
ATOM 4091 N N . GLY B 1 183 ? -15.828 24.531 23.578 1 90.69 183 GLY B N 1
ATOM 4092 C CA . GLY B 1 183 ? -15.25 25.734 24.188 1 90.69 183 GLY B CA 1
ATOM 4093 C C . GLY B 1 183 ? -14 25.453 24.984 1 90.69 183 GLY B C 1
ATOM 4094 O O . GLY B 1 183 ? -13.648 26.203 25.891 1 90.69 183 GLY B O 1
ATOM 4095 N N . ALA B 1 184 ? -13.422 24.406 24.75 1 91.62 184 ALA B N 1
ATOM 4096 C CA . ALA B 1 184 ? -12.18 24.016 25.422 1 91.62 184 ALA B CA 1
ATOM 4097 C C . ALA B 1 184 ? -10.984 24.766 24.828 1 91.62 184 ALA B C 1
ATOM 4099 O O . ALA B 1 184 ? -11.102 25.406 23.781 1 91.62 184 ALA B O 1
ATOM 4100 N N . ALA B 1 185 ? -9.875 24.781 25.531 1 88.88 185 ALA B N 1
ATOM 4101 C CA . ALA B 1 185 ? -8.664 25.484 25.125 1 88.88 185 ALA B CA 1
ATOM 4102 C C . ALA B 1 185 ? -7.988 24.781 23.953 1 88.88 185 ALA B C 1
ATOM 4104 O O . ALA B 1 185 ? -7.254 25.406 23.172 1 88.88 185 ALA B O 1
ATOM 4105 N N . ARG B 1 186 ? -8.281 23.484 23.922 1 90.25 186 ARG B N 1
ATOM 4106 C CA . ARG B 1 186 ? -7.621 22.688 22.906 1 90.25 186 ARG B CA 1
ATOM 4107 C C . ARG B 1 186 ? -8.586 21.672 22.297 1 90.25 186 ARG B C 1
ATOM 4109 O O . ARG B 1 186 ? -9.648 21.391 22.859 1 90.25 186 ARG B O 1
ATOM 4116 N N . ASN B 1 187 ? -8.234 21.234 21.125 1 94.19 187 ASN B N 1
ATOM 4117 C CA . ASN B 1 187 ? -8.906 20.094 20.5 1 94.19 187 ASN B CA 1
ATOM 4118 C C . ASN B 1 187 ? -8.234 18.781 20.875 1 94.19 187 ASN B C 1
ATOM 4120 O O . ASN B 1 187 ? -7.07 18.547 20.531 1 94.19 187 ASN B O 1
ATOM 4124 N N . ARG B 1 188 ? -9.023 17.906 21.531 1 96.19 188 ARG B N 1
ATOM 4125 C CA . ARG B 1 188 ? -8.359 16.766 22.125 1 96.19 188 ARG B CA 1
ATOM 4126 C C . ARG B 1 188 ? -9.281 15.539 22.141 1 96.19 188 ARG B C 1
ATOM 4128 O O . ARG B 1 188 ? -10.469 15.656 22.438 1 96.19 188 ARG B O 1
ATOM 4135 N N . LEU B 1 189 ? -8.727 14.391 21.734 1 97.44 189 LEU B N 1
ATOM 4136 C CA . LEU B 1 189 ? -9.336 13.07 21.875 1 97.44 189 LEU B CA 1
ATOM 4137 C C . LEU B 1 189 ? -8.641 12.266 22.969 1 97.44 189 LEU B C 1
ATOM 4139 O O . LEU B 1 189 ? -7.422 12.078 22.922 1 97.44 189 LEU B O 1
ATOM 4143 N N . THR B 1 190 ? -9.352 11.852 23.969 1 97.75 190 THR B N 1
ATOM 4144 C CA . THR B 1 190 ? -8.789 11.023 25.031 1 97.75 190 THR B CA 1
ATOM 4145 C C . THR B 1 190 ? -9.312 9.594 24.922 1 97.75 190 THR B C 1
ATOM 4147 O O . THR B 1 190 ? -10.523 9.367 24.906 1 97.75 190 THR B O 1
ATOM 4150 N N . LEU B 1 191 ? -8.406 8.648 24.875 1 97.69 191 LEU B N 1
ATOM 4151 C CA . LEU B 1 191 ? -8.727 7.23 24.734 1 97.69 191 LEU B CA 1
ATOM 4152 C C . LEU B 1 191 ? -8.305 6.453 25.984 1 97.69 191 LEU B C 1
ATOM 4154 O O . LEU B 1 191 ? -7.531 6.957 26.797 1 97.69 191 LEU B O 1
ATOM 4158 N N . ASN B 1 192 ? -8.914 5.309 26.125 1 96.81 192 ASN B N 1
ATOM 4159 C CA . ASN B 1 192 ? -8.414 4.375 27.125 1 96.81 192 ASN B CA 1
ATOM 4160 C C . ASN B 1 192 ? -7.09 3.746 26.688 1 96.81 192 ASN B C 1
ATOM 4162 O O . ASN B 1 192 ? -7.004 3.143 25.609 1 96.81 192 ASN B O 1
ATOM 4166 N N . ARG B 1 193 ? -6.102 3.869 27.531 1 95.88 193 ARG B N 1
ATOM 4167 C CA . ARG B 1 193 ? -4.766 3.406 27.188 1 95.88 193 ARG B CA 1
ATOM 4168 C C . ARG B 1 193 ? -4.766 1.91 26.875 1 95.88 193 ARG B C 1
ATOM 4170 O O . ARG B 1 193 ? -4.012 1.443 26.031 1 95.88 193 ARG B O 1
ATOM 4177 N N . GLY B 1 194 ? -5.566 1.162 27.547 1 95.75 194 GLY B N 1
ATOM 4178 C CA . GLY B 1 194 ? -5.66 -0.272 27.328 1 95.75 194 GLY B CA 1
ATOM 4179 C C . GLY B 1 194 ? -6.09 -0.631 25.922 1 95.75 194 GLY B C 1
ATOM 4180 O O . GLY B 1 194 ? -5.734 -1.696 25.406 1 95.75 194 GLY B O 1
ATOM 4181 N N . ASP B 1 195 ? -6.871 0.197 25.297 1 97.12 195 ASP B N 1
ATOM 4182 C CA . ASP B 1 195 ? -7.348 -0.058 23.953 1 97.12 195 ASP B CA 1
ATOM 4183 C C . ASP B 1 195 ? -6.207 0.044 22.938 1 97.12 195 ASP B C 1
ATOM 4185 O O . ASP B 1 195 ? -6.285 -0.52 21.844 1 97.12 195 ASP B O 1
ATOM 4189 N N . LEU B 1 196 ? -5.145 0.741 23.281 1 97.31 196 LEU B N 1
ATOM 4190 C CA . LEU B 1 196 ? -4.059 1.012 22.344 1 97.31 196 LEU B CA 1
ATOM 4191 C C . LEU B 1 196 ? -3.299 -0.268 22.016 1 97.31 196 LEU B C 1
ATOM 4193 O O . LEU B 1 196 ? -2.686 -0.368 20.938 1 97.31 196 LEU B O 1
ATOM 4197 N N . ASP B 1 197 ? -3.352 -1.229 22.828 1 96.44 197 ASP B N 1
ATOM 4198 C CA . ASP B 1 197 ? -2.57 -2.447 22.641 1 96.44 197 ASP B CA 1
ATOM 4199 C C . ASP B 1 197 ? -3.385 -3.512 21.906 1 96.44 197 ASP B C 1
ATOM 4201 O O . ASP B 1 197 ? -2.889 -4.609 21.641 1 96.44 197 ASP B O 1
ATOM 4205 N N . ARG B 1 198 ? -4.605 -3.219 21.609 1 97.06 198 ARG B N 1
ATOM 4206 C CA . ARG B 1 198 ? -5.434 -4.16 20.859 1 97.06 198 ARG B CA 1
ATOM 4207 C C . ARG B 1 198 ? -4.895 -4.355 19.453 1 97.06 198 ARG B C 1
ATOM 4209 O O . ARG B 1 198 ? -4.598 -3.381 18.75 1 97.06 198 ARG B O 1
ATOM 4216 N N . PRO B 1 199 ? -4.754 -5.59 19 1 95.38 199 PRO B N 1
ATOM 4217 C CA . PRO B 1 199 ? -4.211 -5.859 17.672 1 95.38 199 PRO B CA 1
ATOM 4218 C C . PRO B 1 199 ? -5.184 -5.484 16.547 1 95.38 199 PRO B C 1
ATOM 4220 O O . PRO B 1 199 ? -6.398 -5.605 16.719 1 95.38 199 PRO B O 1
ATOM 4223 N N . PHE B 1 200 ? -4.625 -5.062 15.5 1 96.06 200 PHE B N 1
ATOM 4224 C CA . PHE B 1 200 ? -5.43 -4.777 14.32 1 96.06 200 PHE B CA 1
ATOM 4225 C C . PHE B 1 200 ? -5.691 -6.051 13.523 1 96.06 200 PHE B C 1
ATOM 4227 O O . PHE B 1 200 ? -4.762 -6.805 13.219 1 96.06 200 PHE B O 1
ATOM 4234 N N . VAL B 1 201 ? -6.934 -6.277 13.188 1 92.5 201 VAL B N 1
ATOM 4235 C CA . VAL B 1 201 ? -7.309 -7.395 12.328 1 92.5 201 VAL B CA 1
ATOM 4236 C C . VAL B 1 201 ? -6.875 -7.113 10.891 1 92.5 201 VAL B C 1
ATOM 4238 O O . VAL B 1 201 ? -6.77 -8.031 10.078 1 92.5 201 VAL B O 1
ATOM 4241 N N . SER B 1 202 ? -6.609 -5.84 10.578 1 93.31 202 SER B N 1
ATOM 4242 C CA . SER B 1 202 ? -6.199 -5.422 9.234 1 93.31 202 SER B CA 1
ATOM 4243 C C . SER B 1 202 ? -4.68 -5.426 9.102 1 93.31 202 SER B C 1
ATOM 4245 O O . SER B 1 202 ? -4.145 -4.969 8.086 1 93.31 202 SER B O 1
ATOM 4247 N N . TYR B 1 203 ? -3.992 -5.934 10.109 1 93.62 203 TYR B N 1
ATOM 4248 C CA . TYR B 1 203 ? -2.535 -5.918 10.102 1 93.62 203 TYR B CA 1
ATOM 4249 C C . TYR B 1 203 ? -1.991 -6.555 8.828 1 93.62 203 TYR B C 1
ATOM 4251 O O . TYR B 1 203 ? -2.418 -7.648 8.438 1 93.62 203 TYR B O 1
ATOM 4259 N N . ASN B 1 204 ? -1.047 -5.902 8.125 1 93.5 204 ASN B N 1
ATOM 4260 C CA . ASN B 1 204 ? -0.4 -6.383 6.906 1 93.5 204 ASN B CA 1
ATOM 4261 C C . ASN B 1 204 ? 1.088 -6.043 6.891 1 93.5 204 ASN B C 1
ATOM 4263 O O . ASN B 1 204 ? 1.483 -4.988 6.398 1 93.5 204 ASN B O 1
ATOM 4267 N N . ALA B 1 205 ? 1.867 -6.949 7.387 1 90.38 205 ALA B N 1
ATOM 4268 C CA . ALA B 1 205 ? 3.303 -6.734 7.555 1 90.38 205 ALA B CA 1
ATOM 4269 C C . ALA B 1 205 ? 3.984 -6.496 6.211 1 90.38 205 ALA B C 1
ATOM 4271 O O . ALA B 1 205 ? 4.883 -5.66 6.102 1 90.38 205 ALA B O 1
ATOM 4272 N N . GLU B 1 206 ? 3.633 -7.195 5.211 1 89.5 206 GLU B N 1
ATOM 4273 C CA . GLU B 1 206 ? 4.273 -7.098 3.904 1 89.5 206 GLU B CA 1
ATOM 4274 C C . GLU B 1 206 ? 4.023 -5.73 3.271 1 89.5 206 GLU B C 1
ATOM 4276 O O . GLU B 1 206 ? 4.93 -5.148 2.668 1 89.5 206 GLU B O 1
ATOM 4281 N N . LEU B 1 207 ? 2.826 -5.281 3.361 1 93.88 207 LEU B N 1
ATOM 4282 C CA . LEU B 1 207 ? 2.51 -3.957 2.84 1 93.88 207 LEU B CA 1
ATOM 4283 C C . LEU B 1 207 ? 3.301 -2.881 3.576 1 93.88 207 LEU B C 1
ATOM 4285 O O . LEU B 1 207 ? 3.834 -1.96 2.951 1 93.88 207 LEU B O 1
ATOM 4289 N N . LEU B 1 208 ? 3.393 -3.023 4.891 1 93.69 208 LEU B N 1
ATOM 4290 C CA . LEU B 1 208 ? 4.109 -2.051 5.703 1 93.69 208 LEU B CA 1
ATOM 4291 C C . LEU B 1 208 ? 5.59 -2.02 5.336 1 93.69 208 LEU B C 1
ATOM 4293 O O . LEU B 1 208 ? 6.219 -0.96 5.367 1 93.69 208 LEU B O 1
ATOM 4297 N N . GLU B 1 209 ? 6.137 -3.131 4.977 1 90.75 209 GLU B N 1
ATOM 4298 C CA . GLU B 1 209 ? 7.539 -3.227 4.578 1 90.75 209 GLU B CA 1
ATOM 4299 C C . GLU B 1 209 ? 7.816 -2.393 3.332 1 90.75 209 GLU B C 1
ATOM 4301 O O . GLU B 1 209 ? 8.93 -1.899 3.143 1 90.75 209 GLU B O 1
ATOM 4306 N N . ILE B 1 210 ? 6.832 -2.256 2.564 1 91.25 210 ILE B N 1
ATOM 4307 C CA . ILE B 1 210 ? 6.988 -1.481 1.338 1 91.25 210 ILE B CA 1
ATOM 4308 C C . ILE B 1 210 ? 6.684 -0.011 1.613 1 91.25 210 ILE B C 1
ATOM 4310 O O . ILE B 1 210 ? 7.457 0.871 1.227 1 91.25 210 ILE B O 1
ATOM 4314 N N . LEU B 1 211 ? 5.645 0.3 2.33 1 94.38 211 LEU B N 1
ATOM 4315 C CA . LEU B 1 211 ? 5.16 1.664 2.512 1 94.38 211 LEU B CA 1
ATOM 4316 C C . LEU B 1 211 ? 6.09 2.457 3.422 1 94.38 211 LEU B C 1
ATOM 4318 O O . LEU B 1 211 ? 6.355 3.635 3.17 1 94.38 211 LEU B O 1
ATOM 4322 N N . THR B 1 212 ? 6.547 1.824 4.449 1 91.88 212 THR B N 1
ATOM 4323 C CA . THR B 1 212 ? 7.258 2.52 5.52 1 91.88 212 THR B CA 1
ATOM 4324 C C . THR B 1 212 ? 8.508 3.209 4.977 1 91.88 212 THR B C 1
ATOM 4326 O O . THR B 1 212 ? 8.68 4.418 5.141 1 91.88 212 THR B O 1
ATOM 4329 N N . PRO B 1 213 ? 9.352 2.504 4.258 1 87.38 213 PRO B N 1
ATOM 4330 C CA . PRO B 1 213 ? 10.547 3.189 3.758 1 87.38 213 PRO B CA 1
ATOM 4331 C C . PRO B 1 213 ? 10.211 4.324 2.791 1 87.38 213 PRO B C 1
ATOM 4333 O O . PRO B 1 213 ? 10.875 5.363 2.803 1 87.38 213 PRO B O 1
ATOM 4336 N N . VAL B 1 214 ? 9.25 4.129 1.996 1 85.56 214 VAL B N 1
ATOM 4337 C CA . VAL B 1 214 ? 8.883 5.137 1.009 1 85.56 214 VAL B CA 1
ATOM 4338 C C . VAL B 1 214 ? 8.336 6.375 1.716 1 85.56 214 VAL B C 1
ATOM 4340 O O . VAL B 1 214 ? 8.695 7.5 1.372 1 85.56 214 VAL B O 1
ATOM 4343 N N . LEU B 1 215 ? 7.492 6.191 2.658 1 90.62 215 LEU B N 1
ATOM 4344 C CA . LEU B 1 215 ? 6.902 7.297 3.406 1 90.62 215 LEU B CA 1
ATOM 4345 C C . LEU B 1 215 ? 7.961 8.008 4.242 1 90.62 215 LEU B C 1
ATOM 4347 O O . LEU B 1 215 ? 7.953 9.242 4.34 1 90.62 215 LEU B O 1
ATOM 4351 N N . ASP B 1 216 ? 8.82 7.23 4.828 1 85.44 216 ASP B N 1
ATOM 4352 C CA . ASP B 1 216 ? 9.914 7.816 5.598 1 85.44 216 ASP B CA 1
ATOM 4353 C C . ASP B 1 216 ? 10.805 8.68 4.711 1 85.44 216 ASP B C 1
ATOM 4355 O O . ASP B 1 216 ? 11.219 9.773 5.113 1 85.44 216 ASP B O 1
ATOM 4359 N N . GLN B 1 217 ? 11.047 8.195 3.564 1 79.25 217 GLN B N 1
ATOM 4360 C CA . GLN B 1 217 ? 11.852 8.969 2.617 1 79.25 217 GLN B CA 1
ATOM 4361 C C . GLN B 1 217 ? 11.133 10.258 2.217 1 79.25 217 GLN B C 1
ATOM 4363 O O . GLN B 1 217 ? 11.758 11.312 2.121 1 79.25 217 GLN B O 1
ATOM 4368 N N . SER B 1 218 ? 9.875 10.148 1.946 1 81.31 218 SER B N 1
ATOM 4369 C CA . SER B 1 218 ? 9.086 11.32 1.596 1 81.31 218 SER B CA 1
ATOM 4370 C C . SER B 1 218 ? 9.109 12.359 2.715 1 81.31 218 SER B C 1
ATOM 4372 O O . SER B 1 218 ? 9.195 13.562 2.453 1 81.31 218 SER B O 1
ATOM 4374 N N . LEU B 1 219 ? 8.93 11.93 3.893 1 80.44 219 LEU B N 1
ATOM 4375 C CA . LEU B 1 219 ? 8.984 12.805 5.055 1 80.44 219 LEU B CA 1
ATOM 4376 C C . LEU B 1 219 ? 10.344 13.5 5.148 1 80.44 219 LEU B C 1
ATOM 4378 O O . LEU B 1 219 ? 10.406 14.703 5.41 1 80.44 219 LEU B O 1
ATOM 4382 N N . ASN B 1 220 ? 11.297 12.703 4.949 1 72.5 220 ASN B N 1
ATOM 4383 C CA . ASN B 1 220 ? 12.648 13.25 4.984 1 72.5 220 ASN B CA 1
ATOM 4384 C C . ASN B 1 220 ? 12.867 14.281 3.881 1 72.5 220 ASN B C 1
ATOM 4386 O O . ASN B 1 220 ? 13.469 15.336 4.117 1 72.5 220 ASN B O 1
ATOM 4390 N N . ASP B 1 221 ? 12.391 13.969 2.738 1 69.38 221 ASP B N 1
ATOM 4391 C CA . ASP B 1 221 ? 12.508 14.883 1.611 1 69.38 221 ASP B CA 1
ATOM 4392 C C . ASP B 1 221 ? 11.789 16.203 1.896 1 69.38 221 ASP B C 1
ATOM 4394 O O . ASP B 1 221 ? 12.289 17.281 1.559 1 69.38 221 ASP B O 1
ATOM 4398 N N . GLN B 1 222 ? 10.656 16.156 2.396 1 71.69 222 GLN B N 1
ATOM 4399 C CA . GLN B 1 222 ? 9.875 17.344 2.721 1 71.69 222 GLN B CA 1
ATOM 4400 C C . GLN B 1 222 ? 10.562 18.172 3.797 1 71.69 222 GLN B C 1
ATOM 4402 O O . GLN B 1 222 ? 10.602 19.406 3.707 1 71.69 222 GLN B O 1
ATOM 4407 N N . GLN B 1 223 ? 10.93 17.516 4.789 1 65.31 223 GLN B N 1
ATOM 4408 C CA . GLN B 1 223 ? 11.633 18.219 5.859 1 65.31 223 GLN B CA 1
ATOM 4409 C C . GLN B 1 223 ? 12.891 18.906 5.34 1 65.31 223 GLN B C 1
ATOM 4411 O O . GLN B 1 223 ? 13.211 20.016 5.758 1 65.31 223 GLN B O 1
ATOM 4416 N N . ASN B 1 224 ? 13.445 18.203 4.438 1 58 224 ASN B N 1
ATOM 4417 C CA . ASN B 1 224 ? 14.648 18.766 3.832 1 58 224 ASN B CA 1
ATOM 4418 C C . ASN B 1 224 ? 14.312 19.953 2.932 1 58 224 ASN B C 1
ATOM 4420 O O . ASN B 1 224 ? 15.078 20.922 2.871 1 58 224 ASN B O 1
ATOM 4424 N N . SER B 1 225 ? 13.234 19.75 2.305 1 57.72 225 SER B N 1
ATOM 4425 C CA . SER B 1 225 ? 12.852 20.828 1.397 1 57.72 225 SER B CA 1
ATOM 4426 C C . SER B 1 225 ? 12.414 22.062 2.166 1 57.72 225 SER B C 1
ATOM 4428 O O . SER B 1 225 ? 12.57 23.188 1.683 1 57.72 225 SER B O 1
ATOM 4430 N N . LEU B 1 226 ? 11.844 21.906 3.271 1 56.56 226 LEU B N 1
ATOM 4431 C CA . LEU B 1 226 ? 11.266 23.031 3.996 1 56.56 226 LEU B CA 1
ATOM 4432 C C . LEU B 1 226 ? 12.297 23.688 4.91 1 56.56 226 LEU B C 1
ATOM 4434 O O . LEU B 1 226 ? 12.195 24.875 5.227 1 56.56 226 LEU B O 1
ATOM 4438 N N . SER B 1 227 ? 13.227 23.094 5.367 1 63.94 227 SER B N 1
ATOM 4439 C CA . SER B 1 227 ? 14.164 23.641 6.34 1 63.94 227 SER B CA 1
ATOM 4440 C C . SER B 1 227 ? 15.5 23.984 5.684 1 63.94 227 SER B C 1
ATOM 4442 O O . SER B 1 227 ? 15.828 23.453 4.621 1 63.94 227 SER B O 1
ATOM 4444 N N . ILE B 1 228 ? 15.992 25.109 6.137 1 73.19 228 ILE B N 1
ATOM 4445 C CA . ILE B 1 228 ? 17.344 25.422 5.715 1 73.19 228 ILE B CA 1
ATOM 4446 C C . ILE B 1 228 ? 18.25 24.203 5.922 1 73.19 228 ILE B C 1
ATOM 4448 O O . ILE B 1 228 ? 19.109 23.906 5.082 1 73.19 228 ILE B O 1
ATOM 4452 N N . SER B 1 229 ? 17.844 23.562 6.98 1 79.38 229 SER B N 1
ATOM 4453 C CA . SER B 1 229 ? 18.625 22.375 7.254 1 79.38 229 SER B CA 1
ATOM 4454 C C . SER B 1 229 ? 18.406 21.312 6.176 1 79.38 229 SER B C 1
ATOM 4456 O O . SER B 1 229 ? 19.359 20.641 5.75 1 79.38 229 SER B O 1
ATOM 4458 N N . GLY B 1 230 ? 17.219 21.25 5.816 1 75 230 GLY B N 1
ATOM 4459 C CA . GLY B 1 230 ? 16.906 20.312 4.75 1 75 230 GLY B CA 1
ATOM 4460 C C . GLY B 1 230 ? 17.578 20.672 3.436 1 75 230 GLY B C 1
ATOM 4461 O O . GLY B 1 230 ? 18.125 19.797 2.752 1 75 230 GLY B O 1
ATOM 4462 N N . ALA B 1 231 ? 17.484 21.953 3.109 1 72.31 231 ALA B N 1
ATOM 4463 C CA . ALA B 1 231 ? 18.141 22.422 1.896 1 72.31 231 ALA B CA 1
ATOM 4464 C C . ALA B 1 231 ? 19.656 22.172 1.959 1 72.31 231 ALA B C 1
ATOM 4466 O O . ALA B 1 231 ? 20.266 21.766 0.97 1 72.31 231 ALA B O 1
ATOM 4467 N N . VAL B 1 232 ? 20.156 22.391 3.104 1 82.69 232 VAL B N 1
ATOM 4468 C CA . VAL B 1 232 ? 21.594 22.188 3.309 1 82.69 232 VAL B CA 1
ATOM 4469 C C . VAL B 1 232 ? 21.938 20.719 3.141 1 82.69 232 VAL B C 1
ATOM 4471 O O . VAL B 1 232 ? 22.891 20.375 2.438 1 82.69 232 VAL B O 1
ATOM 4474 N N . LYS B 1 233 ? 21.062 19.875 3.721 1 80.62 233 LYS B N 1
ATOM 4475 C CA . LYS B 1 233 ? 21.312 18.438 3.613 1 80.62 233 LYS B CA 1
ATOM 4476 C C . LYS B 1 233 ? 21.234 17.984 2.162 1 80.62 233 LYS B C 1
ATOM 4478 O O . LYS B 1 233 ? 22.047 17.172 1.721 1 80.62 233 LYS B O 1
ATOM 4483 N N . TRP B 1 234 ? 20.312 18.5 1.59 1 73.19 234 TRP B N 1
ATOM 4484 C CA . TRP B 1 234 ? 20.125 18.156 0.184 1 73.19 234 TRP B CA 1
ATOM 4485 C C . TRP B 1 234 ? 21.359 18.531 -0.636 1 73.19 234 TRP B C 1
ATOM 4487 O O . TRP B 1 234 ? 21.828 17.734 -1.454 1 73.19 234 TRP B O 1
ATOM 4497 N N . ILE B 1 235 ? 21.844 19.703 -0.425 1 73.25 235 ILE B N 1
ATOM 4498 C CA . ILE B 1 235 ? 23.031 20.172 -1.13 1 73.25 235 ILE B CA 1
ATOM 4499 C C . ILE B 1 235 ? 24.234 19.344 -0.725 1 73.25 235 ILE B C 1
ATOM 4501 O O . ILE B 1 235 ? 25.047 18.938 -1.573 1 73.25 235 ILE B O 1
ATOM 4505 N N . MET B 1 236 ? 24.312 18.984 0.554 1 81.88 236 MET B N 1
ATOM 4506 C CA . MET B 1 236 ? 25.438 18.219 1.069 1 81.88 236 MET B CA 1
ATOM 4507 C C . MET B 1 236 ? 25.484 16.828 0.416 1 81.88 236 MET B C 1
ATOM 4509 O O . MET B 1 236 ? 26.562 16.375 0.02 1 81.88 236 MET B O 1
ATOM 4513 N N . LYS B 1 237 ? 24.312 16.219 0.325 1 75.81 237 LYS B N 1
ATOM 4514 C CA . LYS B 1 237 ? 24.25 14.875 -0.234 1 75.81 237 LYS B CA 1
ATOM 4515 C C . LYS B 1 237 ? 24.734 14.852 -1.677 1 75.81 237 LYS B C 1
ATOM 4517 O O . LYS B 1 237 ? 25.359 13.883 -2.109 1 75.81 237 LYS B O 1
ATOM 4522 N N . ARG B 1 238 ? 24.641 15.938 -2.25 1 65.56 238 ARG B N 1
ATOM 4523 C CA . A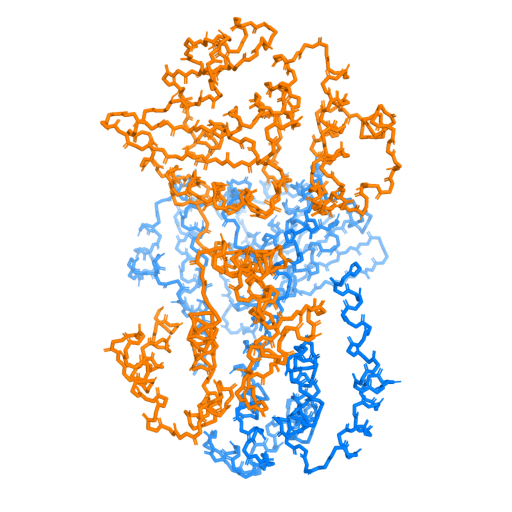RG B 1 238 ? 24.984 16 -3.664 1 65.56 238 ARG B CA 1
ATOM 4524 C C . ARG B 1 238 ? 26.453 16.391 -3.842 1 65.56 238 ARG B C 1
ATOM 4526 O O . ARG B 1 238 ? 27.062 16.062 -4.863 1 65.56 238 ARG B O 1
ATOM 4533 N N . THR B 1 239 ? 26.938 16.984 -2.939 1 69.81 239 THR B N 1
ATOM 4534 C CA . THR B 1 239 ? 28.266 17.562 -3.117 1 69.81 239 THR B CA 1
ATOM 4535 C C . THR B 1 239 ? 29.328 16.75 -2.393 1 69.81 239 THR B C 1
ATOM 4537 O O . THR B 1 239 ? 30.516 16.922 -2.631 1 69.81 239 THR B O 1
ATOM 4540 N N . LEU B 1 240 ? 28.938 15.797 -1.63 1 76.25 240 LEU B N 1
ATOM 4541 C CA . LEU B 1 240 ? 29.844 15.047 -0.781 1 76.25 240 LEU B CA 1
ATOM 4542 C C . LEU B 1 240 ? 30.828 14.242 -1.622 1 76.25 240 LEU B C 1
ATOM 4544 O O . LEU B 1 240 ? 32.031 14.227 -1.335 1 76.25 240 LEU B O 1
ATOM 4548 N N . PRO B 1 241 ? 30.359 13.5 -2.68 1 65 241 PRO B N 1
ATOM 4549 C CA . PRO B 1 241 ? 31.328 12.703 -3.443 1 65 241 PRO B CA 1
ATOM 4550 C C . PRO B 1 241 ? 32.469 13.547 -4.035 1 65 241 PRO B C 1
ATOM 4552 O O . PRO B 1 241 ? 33.562 13.039 -4.262 1 65 241 PRO B O 1
ATOM 4555 N N . GLY B 1 242 ? 32.344 14.75 -4.395 1 58.66 242 GLY B N 1
ATOM 4556 C CA . GLY B 1 242 ? 33.312 15.625 -5.02 1 58.66 242 GLY B CA 1
ATOM 4557 C C . GLY B 1 242 ? 34.219 16.328 -4.023 1 58.66 242 GLY B C 1
ATOM 4558 O O . GLY B 1 242 ? 35.125 17.047 -4.41 1 58.66 242 GLY B O 1
ATOM 4559 N N . GLY B 1 243 ? 34.031 16.141 -2.762 1 66.19 243 GLY B N 1
ATOM 4560 C CA . GLY B 1 243 ? 34.875 16.828 -1.782 1 66.19 243 GLY B CA 1
ATOM 4561 C C . GLY B 1 243 ? 34.094 17.25 -0.544 1 66.19 243 GLY B C 1
ATOM 4562 O O . GLY B 1 243 ? 33 16.75 -0.284 1 66.19 243 GLY B O 1
ATOM 4563 N N . HIS B 1 244 ? 34.719 18.062 0.377 1 67.62 244 HIS B N 1
ATOM 4564 C CA . HIS B 1 244 ? 34.188 18.562 1.646 1 67.62 244 HIS B CA 1
ATOM 4565 C C . HIS B 1 244 ? 33.281 19.766 1.435 1 67.62 244 HIS B C 1
ATOM 4567 O O . HIS B 1 244 ? 33.75 20.828 1.02 1 67.62 244 HIS B O 1
ATOM 4573 N N . PRO B 1 245 ? 31.938 19.484 1.517 1 74.44 245 PRO B N 1
ATOM 4574 C CA . PRO B 1 245 ? 31.109 20.703 1.469 1 74.44 245 PRO B CA 1
ATOM 4575 C C . PRO B 1 245 ? 31.453 21.703 2.57 1 74.44 245 PRO B C 1
ATOM 4577 O O . PRO B 1 245 ? 31.703 21.297 3.711 1 74.44 245 PRO B O 1
ATOM 4580 N N . ASP B 1 246 ? 31.75 22.984 2.158 1 84.19 246 ASP B N 1
ATOM 4581 C CA . ASP B 1 246 ? 31.938 24.031 3.158 1 84.19 246 ASP B CA 1
ATOM 4582 C C . ASP B 1 246 ? 30.734 24.969 3.213 1 84.19 246 ASP B C 1
ATOM 4584 O O . ASP B 1 246 ? 29.969 25.062 2.25 1 84.19 246 ASP B O 1
ATOM 4588 N N . ILE B 1 247 ? 30.625 25.5 4.395 1 88.62 247 ILE B N 1
ATOM 4589 C CA . ILE B 1 247 ? 29.422 26.297 4.691 1 88.62 247 ILE B CA 1
ATOM 4590 C C . ILE B 1 247 ? 29.312 27.438 3.691 1 88.62 247 ILE B C 1
ATOM 4592 O O . ILE B 1 247 ? 28.203 27.828 3.307 1 88.62 247 ILE B O 1
ATOM 4596 N N . GLN B 1 248 ? 30.484 27.922 3.209 1 87.56 248 GLN B N 1
ATOM 4597 C CA . GLN B 1 248 ? 30.469 29.047 2.283 1 87.56 248 GLN B CA 1
ATOM 4598 C C . GLN B 1 248 ? 29.891 28.641 0.93 1 87.56 248 GLN B C 1
ATOM 4600 O O . GLN B 1 248 ? 29.078 29.359 0.353 1 87.56 248 GLN B O 1
ATOM 4605 N N . THR B 1 249 ? 30.266 27.547 0.508 1 84 249 THR B N 1
ATOM 4606 C CA . THR B 1 249 ? 29.8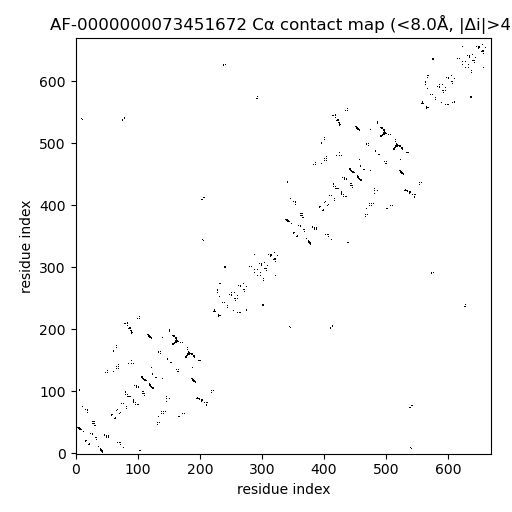12 27.047 -0.783 1 84 249 THR B CA 1
ATOM 4607 C C . THR B 1 249 ? 28.328 26.703 -0.735 1 84 249 THR B C 1
ATOM 4609 O O . THR B 1 249 ? 27.578 27.031 -1.655 1 84 249 THR B O 1
ATOM 4612 N N . VAL B 1 250 ? 27.891 26.062 0.306 1 86.94 250 VAL B N 1
ATOM 4613 C CA . VAL B 1 250 ? 26.5 25.672 0.464 1 86.94 250 VAL B CA 1
ATOM 4614 C C . VAL B 1 250 ? 25.625 26.922 0.621 1 86.94 250 VAL B C 1
ATOM 4616 O O . VAL B 1 250 ? 24.547 27 0.037 1 86.94 250 VAL B O 1
ATOM 4619 N N . ALA B 1 251 ? 26.141 27.859 1.343 1 85.75 251 ALA B N 1
ATOM 4620 C CA . ALA B 1 251 ? 25.422 29.109 1.544 1 85.75 251 ALA B CA 1
ATOM 4621 C C . ALA B 1 251 ? 25.219 29.844 0.222 1 85.75 251 ALA B C 1
ATOM 4623 O O . ALA B 1 251 ? 24.125 30.344 -0.056 1 85.75 251 ALA B O 1
ATOM 4624 N N . SER B 1 252 ? 26.297 29.828 -0.535 1 80.38 252 SER B N 1
ATOM 4625 C CA . SER B 1 252 ? 26.234 30.484 -1.838 1 80.38 252 SER B CA 1
ATOM 4626 C C . SER B 1 252 ? 25.172 29.844 -2.725 1 80.38 252 SER B C 1
ATOM 4628 O O . SER B 1 252 ? 24.438 30.531 -3.428 1 80.38 252 SER B O 1
ATOM 4630 N N . GLU B 1 253 ? 25.078 28.594 -2.641 1 75.5 253 GLU B N 1
ATOM 4631 C CA . GLU B 1 253 ? 24.094 27.859 -3.428 1 75.5 253 GLU B CA 1
ATOM 4632 C C . GLU B 1 253 ? 22.672 28.172 -2.973 1 75.5 253 GLU B C 1
ATOM 4634 O O . GLU B 1 253 ? 21.734 28.125 -3.771 1 75.5 253 GLU B O 1
ATOM 4639 N N . LEU B 1 254 ? 22.594 28.484 -1.759 1 76.38 254 LEU B N 1
ATOM 4640 C CA . LEU B 1 254 ? 21.297 28.797 -1.182 1 76.38 254 LEU B CA 1
ATOM 4641 C C . LEU B 1 254 ? 21 30.281 -1.251 1 76.38 254 LEU B C 1
ATOM 4643 O O . LEU B 1 254 ? 19.969 30.75 -0.737 1 76.38 254 LEU B O 1
ATOM 4647 N N . GLY B 1 255 ? 22.031 31.016 -1.811 1 74.94 255 GLY B N 1
ATOM 4648 C CA . GLY B 1 255 ? 21.844 32.438 -2.018 1 74.94 255 GLY B CA 1
ATOM 4649 C C . GLY B 1 255 ? 21.938 33.25 -0.737 1 74.94 255 GLY B C 1
ATOM 4650 O O . GLY B 1 255 ? 21.25 34.25 -0.578 1 74.94 255 GLY B O 1
ATOM 4651 N N . MET B 1 256 ? 22.656 32.75 0.126 1 81.25 256 MET B N 1
ATOM 4652 C CA . MET B 1 256 ? 22.828 33.469 1.375 1 81.25 256 MET B CA 1
ATOM 4653 C C . MET B 1 256 ? 24.281 33.469 1.824 1 81.25 256 MET B C 1
ATOM 4655 O O . MET B 1 256 ? 25.125 32.812 1.203 1 81.25 256 MET B O 1
ATOM 4659 N N . SER B 1 257 ? 24.641 34.312 2.803 1 87.69 257 SER B N 1
ATOM 4660 C CA . SER B 1 257 ? 25.984 34.344 3.344 1 87.69 257 SER B CA 1
ATOM 4661 C C . SER B 1 257 ? 26.234 33.156 4.301 1 87.69 257 SER B C 1
ATOM 4663 O O . SER B 1 257 ? 25.281 32.594 4.848 1 87.69 257 SER B O 1
ATOM 4665 N N . GLY B 1 258 ? 27.5 32.812 4.418 1 90.31 258 GLY B N 1
ATOM 4666 C CA . GLY B 1 258 ? 27.844 31.781 5.391 1 90.31 258 GLY B CA 1
ATOM 4667 C C . GLY B 1 258 ? 27.344 32.094 6.789 1 90.31 258 GLY B C 1
ATOM 4668 O O . GLY B 1 258 ? 26.891 31.219 7.508 1 90.31 258 GLY B O 1
ATOM 4669 N N . ARG B 1 259 ? 27.438 33.375 7.07 1 90.56 259 ARG B N 1
ATOM 4670 C CA . ARG B 1 259 ? 27 33.812 8.383 1 90.56 259 ARG B CA 1
ATOM 4671 C C . ARG B 1 259 ? 25.484 33.625 8.539 1 90.56 259 ARG B C 1
ATOM 4673 O O . ARG B 1 259 ? 25.016 33.188 9.578 1 90.56 259 ARG B O 1
ATOM 4680 N N . THR B 1 260 ? 24.75 34.031 7.555 1 86.5 260 THR B N 1
ATOM 4681 C CA . THR B 1 260 ? 23.297 33.875 7.566 1 86.5 260 THR B CA 1
ATOM 4682 C C . THR B 1 260 ? 22.891 32.406 7.66 1 86.5 260 THR B C 1
ATOM 4684 O O . THR B 1 260 ? 22 32.062 8.422 1 86.5 260 THR B O 1
ATOM 4687 N N . LEU B 1 261 ? 23.547 31.625 6.906 1 91.25 261 LEU B N 1
ATOM 4688 C CA . LEU B 1 261 ? 23.266 30.188 6.945 1 91.25 261 LEU B CA 1
ATOM 4689 C C . LEU B 1 261 ? 23.516 29.625 8.336 1 91.25 261 LEU B C 1
ATOM 4691 O O . LEU B 1 261 ? 22.703 28.859 8.859 1 91.25 261 LEU B O 1
ATOM 4695 N N . GLN B 1 262 ? 24.641 30 8.852 1 90.56 262 GLN B N 1
ATOM 4696 C CA . GLN B 1 262 ? 24.984 29.547 10.195 1 90.56 262 GLN B CA 1
ATOM 4697 C C . GLN B 1 262 ? 23.906 29.938 11.203 1 90.56 262 GLN B C 1
ATOM 4699 O O . GLN B 1 262 ? 23.516 29.141 12.047 1 90.56 262 GLN B O 1
ATOM 4704 N N . ARG B 1 263 ? 23.484 31.109 11.102 1 87.69 263 ARG B N 1
ATOM 4705 C CA . ARG B 1 263 ? 22.453 31.609 12.008 1 87.69 263 ARG B CA 1
ATOM 4706 C C . ARG B 1 263 ? 21.156 30.844 11.836 1 87.69 263 ARG B C 1
ATOM 4708 O O . ARG B 1 263 ? 20.531 30.438 12.812 1 87.69 263 ARG B O 1
ATOM 4715 N N . ARG B 1 264 ? 20.781 30.688 10.664 1 85.62 264 ARG B N 1
ATOM 4716 C CA . ARG B 1 264 ? 19.516 30 10.367 1 85.62 264 ARG B CA 1
ATOM 4717 C C . ARG B 1 264 ? 19.547 28.562 10.852 1 85.62 264 ARG B C 1
ATOM 4719 O O . ARG B 1 264 ? 18.547 28.047 11.352 1 85.62 264 ARG B O 1
ATOM 4726 N N . LEU B 1 265 ? 20.688 27.969 10.625 1 89.19 265 LEU B N 1
ATOM 4727 C CA . LEU B 1 265 ? 20.844 26.594 11.117 1 89.19 265 LEU B CA 1
ATOM 4728 C C . LEU B 1 265 ? 20.766 26.562 12.641 1 89.19 265 LEU B C 1
ATOM 4730 O O . LEU B 1 265 ? 20.156 25.656 13.211 1 89.19 265 LEU B O 1
ATOM 4734 N N . THR B 1 266 ? 21.391 27.578 13.211 1 86.62 266 THR B N 1
ATOM 4735 C CA . THR B 1 266 ? 21.312 27.688 14.664 1 86.62 266 THR B CA 1
ATOM 4736 C C . THR B 1 266 ? 19.875 27.891 15.125 1 86.62 266 THR B C 1
ATOM 4738 O O . THR B 1 266 ? 19.438 27.297 16.109 1 86.62 266 THR B O 1
ATOM 4741 N N . ASP B 1 267 ? 19.219 28.656 14.414 1 81.88 267 ASP B N 1
ATOM 4742 C CA . ASP B 1 267 ? 17.812 28.906 14.703 1 81.88 267 ASP B CA 1
ATOM 4743 C C . ASP B 1 267 ? 17 27.609 14.609 1 81.88 267 ASP B C 1
ATOM 4745 O O . ASP B 1 267 ? 16 27.453 15.32 1 81.88 267 ASP B O 1
ATOM 4749 N N . GLU B 1 268 ? 17.5 26.828 13.75 1 81 268 GLU B N 1
ATOM 4750 C CA . GLU B 1 268 ? 16.812 25.562 13.57 1 81 268 GLU B CA 1
ATOM 4751 C C . GLU B 1 268 ? 17.328 24.5 14.531 1 81 268 GLU B C 1
ATOM 4753 O O . GLU B 1 268 ? 16.969 23.328 14.422 1 81 268 GLU B O 1
ATOM 4758 N N . GLY B 1 269 ? 18.203 24.844 15.375 1 82.81 269 GLY B N 1
ATOM 4759 C CA . GLY B 1 269 ? 18.703 23.969 16.422 1 82.81 269 GLY B CA 1
ATOM 4760 C C . GLY B 1 269 ? 19.781 23.016 15.945 1 82.81 269 GLY B C 1
ATOM 4761 O O . GLY B 1 269 ? 19.969 21.938 16.516 1 82.81 269 GLY B O 1
ATOM 4762 N N . THR B 1 270 ? 20.375 23.375 14.82 1 88.19 270 THR B N 1
ATOM 4763 C CA . THR B 1 270 ? 21.422 22.531 14.273 1 88.19 270 THR B CA 1
ATOM 4764 C C . THR B 1 270 ? 22.594 23.359 13.766 1 88.19 270 THR B C 1
ATOM 4766 O O . THR B 1 270 ? 22.656 24.562 14.023 1 88.19 270 THR B O 1
ATOM 4769 N N . SER B 1 271 ? 23.672 22.766 13.344 1 92 271 SER B N 1
ATOM 4770 C CA . SER B 1 271 ? 24.844 23.422 12.773 1 92 271 SER B CA 1
ATOM 4771 C C . SER B 1 271 ? 25.281 22.75 11.477 1 92 271 SER B C 1
ATOM 4773 O O . SER B 1 271 ? 24.859 21.625 11.188 1 92 271 SER B O 1
ATOM 4775 N N . PHE B 1 272 ? 26.031 23.484 10.758 1 91.19 272 PHE B N 1
ATOM 4776 C CA . PHE B 1 272 ? 26.562 22.938 9.508 1 91.19 272 PHE B CA 1
ATOM 4777 C C . PHE B 1 272 ? 27.328 21.641 9.766 1 91.19 272 PHE B C 1
ATOM 4779 O O . PHE B 1 272 ? 27.172 20.672 9.031 1 91.19 272 PHE B O 1
ATOM 4786 N N . LYS B 1 273 ? 28.047 21.641 10.82 1 88.94 273 LYS B N 1
ATOM 4787 C CA . LYS B 1 273 ? 28.844 20.469 11.172 1 88.94 273 LYS B CA 1
ATOM 4788 C C . LYS B 1 273 ? 27.969 19.281 11.531 1 88.94 273 LYS B C 1
ATOM 4790 O O . LYS B 1 273 ? 28.234 18.156 11.102 1 88.94 273 LYS B O 1
ATOM 4795 N N . GLN B 1 274 ? 26.922 19.547 12.297 1 90.25 274 GLN B N 1
ATOM 4796 C CA . GLN B 1 274 ? 26.016 18.5 12.711 1 90.25 274 GLN B CA 1
ATOM 4797 C C . GLN B 1 274 ? 25.297 17.891 11.508 1 90.25 274 GLN B C 1
ATOM 4799 O O . GLN B 1 274 ? 25.109 16.672 11.422 1 90.25 274 GLN B O 1
ATOM 4804 N N . LEU B 1 275 ? 24.875 18.781 10.648 1 88.44 275 LEU B N 1
ATOM 4805 C CA . LEU B 1 275 ? 24.172 18.328 9.445 1 88.44 275 LEU B CA 1
ATOM 4806 C C . LEU B 1 275 ? 25.094 17.484 8.578 1 88.44 275 LEU B C 1
ATOM 4808 O O . LEU B 1 275 ? 24.672 16.484 8 1 88.44 275 LEU B O 1
ATOM 4812 N N . LEU B 1 276 ? 26.406 17.891 8.539 1 89.12 276 LEU B N 1
ATOM 4813 C CA . LEU B 1 276 ? 27.375 17.156 7.754 1 89.12 276 LEU B CA 1
ATOM 4814 C C . LEU B 1 276 ? 27.562 15.742 8.32 1 89.12 276 LEU B C 1
ATOM 4816 O O . LEU B 1 276 ? 27.625 14.773 7.566 1 89.12 276 LEU B O 1
ATOM 4820 N N . ILE B 1 277 ? 27.594 15.625 9.578 1 87.06 277 ILE B N 1
ATOM 4821 C CA . ILE B 1 277 ? 27.734 14.336 10.242 1 87.06 277 ILE B CA 1
ATOM 4822 C C . ILE B 1 277 ? 26.516 13.461 9.93 1 87.06 277 ILE B C 1
ATOM 4824 O O . ILE B 1 277 ? 26.672 12.281 9.594 1 87.06 277 ILE B O 1
ATOM 4828 N N . GLN B 1 278 ? 25.375 14.07 10.055 1 86.62 278 GLN B N 1
ATOM 4829 C CA . GLN B 1 278 ? 24.141 13.344 9.812 1 86.62 278 GLN B CA 1
ATOM 4830 C C . GLN B 1 278 ? 24.078 12.82 8.375 1 86.62 278 GLN B C 1
ATOM 4832 O O . GLN B 1 278 ? 23.719 11.664 8.148 1 86.62 278 GLN B O 1
ATOM 4837 N N . VAL B 1 279 ? 24.375 13.688 7.445 1 86.44 279 VAL B N 1
ATOM 4838 C CA . VAL B 1 279 ? 24.312 13.328 6.031 1 86.44 279 VAL B CA 1
ATOM 4839 C C . VAL B 1 279 ? 25.328 12.211 5.738 1 86.44 279 VAL B C 1
ATOM 4841 O O . VAL B 1 279 ? 25 11.242 5.047 1 86.44 279 VAL B O 1
ATOM 4844 N N . ARG B 1 280 ? 26.531 12.352 6.25 1 87.25 280 ARG B N 1
ATOM 4845 C CA . ARG B 1 280 ? 27.562 11.336 6.055 1 87.25 280 ARG B CA 1
ATOM 4846 C C . ARG B 1 280 ? 27.125 9.992 6.621 1 87.25 280 ARG B C 1
ATOM 4848 O O . ARG B 1 280 ? 27.312 8.953 5.984 1 87.25 280 ARG B O 1
ATOM 4855 N N . HIS B 1 281 ? 26.547 10.094 7.75 1 86.88 281 HIS B N 1
ATOM 4856 C CA . HIS B 1 281 ? 26.078 8.883 8.414 1 86.88 281 HIS B CA 1
ATOM 4857 C C . HIS B 1 281 ? 24.984 8.195 7.594 1 86.88 281 HIS B C 1
ATOM 4859 O O . HIS B 1 281 ? 25.062 6.992 7.34 1 86.88 281 HIS B O 1
ATOM 4865 N N . GLU B 1 282 ? 24.016 8.969 7.293 1 82.75 282 GLU B N 1
ATOM 4866 C CA . GLU B 1 282 ? 22.906 8.445 6.516 1 82.75 282 GLU B CA 1
ATOM 4867 C C . GLU B 1 282 ? 23.375 7.84 5.199 1 82.75 282 GLU B C 1
ATOM 4869 O O . GLU B 1 282 ? 22.969 6.738 4.832 1 82.75 282 GLU B O 1
ATOM 4874 N N . GLN B 1 283 ? 24.234 8.492 4.52 1 82 283 GLN B N 1
ATOM 4875 C CA . GLN B 1 283 ? 24.75 8.023 3.234 1 82 283 GLN B CA 1
ATOM 4876 C C . GLN B 1 283 ? 25.641 6.797 3.41 1 82 283 GLN B C 1
ATOM 4878 O O . GLN B 1 283 ? 25.641 5.895 2.57 1 82 283 GLN B O 1
ATOM 4883 N N . ALA B 1 284 ? 26.344 6.793 4.43 1 86.62 284 ALA B N 1
ATOM 4884 C CA . ALA B 1 284 ? 27.203 5.637 4.715 1 86.62 284 ALA B CA 1
ATOM 4885 C C . ALA B 1 284 ? 26.359 4.363 4.84 1 86.62 284 ALA B C 1
ATOM 4887 O O . ALA B 1 284 ? 26.703 3.336 4.246 1 86.62 284 ALA B O 1
ATOM 4888 N N . ARG B 1 285 ? 25.297 4.527 5.543 1 83 285 ARG B N 1
ATOM 4889 C CA . ARG B 1 285 ? 24.422 3.373 5.746 1 83 285 ARG B CA 1
ATOM 4890 C C . ARG B 1 285 ? 23.844 2.893 4.422 1 83 285 ARG B C 1
ATOM 4892 O O . ARG B 1 285 ? 23.781 1.688 4.16 1 83 285 ARG B O 1
ATOM 4899 N N . GLU B 1 286 ? 23.438 3.809 3.73 1 76.62 286 GLU B N 1
ATOM 4900 C CA . GLU B 1 286 ? 22.844 3.494 2.438 1 76.62 286 GLU B CA 1
ATOM 4901 C C . GLU B 1 286 ? 23.844 2.809 1.516 1 76.62 286 GLU B C 1
ATOM 4903 O O . GLU B 1 286 ? 23.531 1.785 0.901 1 76.62 286 GLU B O 1
ATOM 4908 N N . TYR B 1 287 ? 25.062 3.346 1.442 1 78.81 287 TYR B N 1
ATOM 4909 C CA . TYR B 1 287 ? 26.078 2.836 0.535 1 78.81 287 TYR B CA 1
ATOM 4910 C C . TYR B 1 287 ? 26.641 1.505 1.029 1 78.81 287 TYR B C 1
ATOM 4912 O O . TYR B 1 287 ? 26.953 0.624 0.229 1 78.81 287 TYR B O 1
ATOM 4920 N N . LEU B 1 288 ? 26.625 1.353 2.285 1 82.44 288 LEU B N 1
ATOM 4921 C CA . LEU B 1 288 ? 27.156 0.119 2.857 1 82.44 288 LEU B CA 1
ATOM 4922 C C . LEU B 1 288 ? 26.188 -1.037 2.646 1 82.44 288 LEU B C 1
ATOM 4924 O O . LEU B 1 288 ? 26.594 -2.201 2.641 1 82.44 288 LEU B O 1
ATOM 4928 N N . ALA B 1 289 ? 24.906 -0.696 2.6 1 73.94 289 ALA B N 1
ATOM 4929 C CA . ALA B 1 289 ? 23.891 -1.722 2.355 1 73.94 289 ALA B CA 1
ATOM 4930 C C . ALA B 1 289 ? 24.016 -2.289 0.944 1 73.94 289 ALA B C 1
ATOM 4932 O O . ALA B 1 289 ? 23.516 -3.381 0.661 1 73.94 289 ALA B O 1
ATOM 4933 N N . ASP B 1 290 ? 24.656 -1.532 0.161 1 66.31 290 ASP B N 1
ATOM 4934 C CA . ASP B 1 290 ? 24.922 -1.976 -1.204 1 66.31 290 ASP B CA 1
ATOM 4935 C C . ASP B 1 290 ? 26.203 -2.797 -1.275 1 66.31 290 ASP B C 1
ATOM 4937 O O . ASP B 1 290 ? 27.297 -2.254 -1.143 1 66.31 290 ASP B O 1
ATOM 4941 N N . PRO B 1 291 ? 26.062 -4.016 -1.5 1 64.94 291 PRO B N 1
ATOM 4942 C CA . PRO B 1 291 ? 27.25 -4.875 -1.454 1 64.94 291 PRO B CA 1
ATOM 4943 C C . PRO B 1 291 ? 28.203 -4.613 -2.613 1 64.94 291 PRO B C 1
ATOM 4945 O O . PRO B 1 291 ? 29.375 -5.027 -2.562 1 64.94 291 PRO B O 1
ATOM 4948 N N . SER B 1 292 ? 27.844 -3.977 -3.555 1 64.5 292 SER B N 1
ATOM 4949 C CA . SER B 1 292 ? 28.688 -3.742 -4.727 1 64.5 292 SER B CA 1
ATOM 4950 C C . SER B 1 292 ? 29.719 -2.662 -4.453 1 64.5 292 SER B C 1
ATOM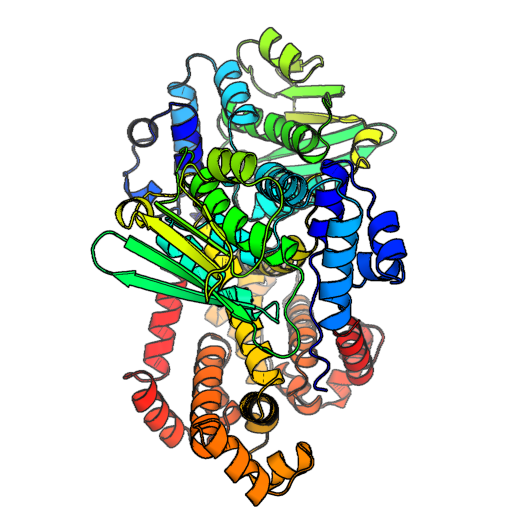 4952 O O . SER B 1 292 ? 30.719 -2.545 -5.18 1 64.5 292 SER B O 1
ATOM 4954 N N . LEU B 1 293 ? 29.547 -1.952 -3.486 1 74.19 293 LEU B N 1
ATOM 4955 C CA . LEU B 1 293 ? 30.453 -0.875 -3.133 1 74.19 293 LEU B CA 1
ATOM 4956 C C . LEU B 1 293 ? 31.469 -1.342 -2.088 1 74.19 293 LEU B C 1
ATOM 4958 O O . LEU B 1 293 ? 31.094 -1.918 -1.066 1 74.19 293 LEU B O 1
ATOM 4962 N N . ASP B 1 294 ? 32.781 -1.218 -2.49 1 80.62 294 ASP B N 1
ATOM 4963 C CA . ASP B 1 294 ? 33.75 -1.521 -1.444 1 80.62 294 ASP B CA 1
ATOM 4964 C C . ASP B 1 294 ? 33.812 -0.411 -0.397 1 80.62 294 ASP B C 1
ATOM 4966 O O . ASP B 1 294 ? 33.344 0.705 -0.647 1 80.62 294 ASP B O 1
ATOM 4970 N N . ILE B 1 295 ? 34.312 -0.734 0.683 1 84.12 295 ILE B N 1
ATOM 4971 C CA . ILE B 1 295 ? 34.281 0.161 1.834 1 84.12 295 ILE B CA 1
ATOM 4972 C C . ILE B 1 295 ? 35.094 1.421 1.527 1 84.12 295 ILE B C 1
ATOM 4974 O O . ILE B 1 295 ? 34.719 2.518 1.953 1 84.12 295 ILE B O 1
ATOM 4978 N N . LYS B 1 296 ? 36.188 1.235 0.766 1 81.94 296 LYS B N 1
ATOM 4979 C CA . LYS B 1 296 ? 37 2.381 0.382 1 81.94 296 LYS B CA 1
ATOM 4980 C C . LYS B 1 296 ? 36.219 3.355 -0.487 1 81.94 296 LYS B C 1
ATOM 4982 O O . LYS B 1 296 ? 36.312 4.574 -0.327 1 81.94 296 LYS B O 1
ATOM 4987 N N . GLU B 1 297 ? 35.5 2.814 -1.319 1 79.75 297 GLU B N 1
ATOM 4988 C CA . GLU B 1 297 ? 34.656 3.621 -2.197 1 79.75 297 GLU B CA 1
ATOM 4989 C C . GLU B 1 297 ? 33.594 4.359 -1.407 1 79.75 297 GLU B C 1
ATOM 4991 O O . GLU B 1 297 ? 33.281 5.52 -1.696 1 79.75 297 GLU B O 1
ATOM 4996 N N . VAL B 1 298 ? 33 3.65 -0.48 1 86 298 VAL B N 1
ATOM 4997 C CA . VAL B 1 298 ? 31.969 4.262 0.368 1 86 298 VAL B CA 1
ATOM 4998 C C . VAL B 1 298 ? 32.562 5.465 1.1 1 86 298 VAL B C 1
ATOM 5000 O O . VAL B 1 298 ? 31.922 6.523 1.18 1 86 298 VAL B O 1
ATOM 5003 N N . ALA B 1 299 ? 33.812 5.305 1.548 1 86.06 299 ALA B N 1
ATOM 5004 C CA . ALA B 1 299 ? 34.469 6.387 2.262 1 86.06 299 ALA B CA 1
ATOM 5005 C C . ALA B 1 299 ? 34.594 7.621 1.375 1 86.06 299 ALA B C 1
ATOM 5007 O O . ALA B 1 299 ? 34.312 8.742 1.808 1 86.06 299 ALA B O 1
ATOM 5008 N N . ILE B 1 300 ? 34.969 7.465 0.175 1 78.31 300 ILE B N 1
ATOM 5009 C CA . ILE B 1 300 ? 35.188 8.539 -0.789 1 78.31 300 ILE B CA 1
ATOM 5010 C C . ILE B 1 300 ? 33.844 9.195 -1.118 1 78.31 300 ILE B C 1
ATOM 5012 O O . ILE B 1 300 ? 33.75 10.422 -1.178 1 78.31 300 ILE B O 1
ATOM 5016 N N . LEU B 1 301 ? 32.875 8.43 -1.232 1 79.88 301 LEU B N 1
ATOM 5017 C CA . LEU B 1 301 ? 31.547 8.898 -1.638 1 79.88 301 LEU B CA 1
ATOM 5018 C C . LEU B 1 301 ? 30.922 9.773 -0.555 1 79.88 301 LEU B C 1
ATOM 5020 O O . LEU B 1 301 ? 30.141 10.672 -0.854 1 79.88 301 LEU B O 1
ATOM 5024 N N . ILE B 1 302 ? 31.422 9.484 0.609 1 85.19 302 ILE B N 1
ATOM 5025 C CA . ILE B 1 302 ? 30.812 10.273 1.676 1 85.19 302 ILE B CA 1
ATOM 5026 C C . ILE B 1 302 ? 31.797 11.328 2.16 1 85.19 302 ILE B C 1
ATOM 5028 O O . ILE B 1 302 ? 31.609 11.93 3.219 1 85.19 302 ILE B O 1
ATOM 5032 N N . GLY B 1 303 ? 32.938 11.523 1.381 1 81 303 GLY B N 1
ATOM 5033 C CA . GLY B 1 303 ? 33.75 12.711 1.5 1 81 303 GLY B CA 1
ATOM 5034 C C . GLY B 1 303 ? 34.906 12.539 2.484 1 81 303 GLY B C 1
ATOM 5035 O O . GLY B 1 303 ? 35.438 13.523 3.012 1 81 303 GLY B O 1
ATOM 5036 N N . TYR B 1 304 ? 35.219 11.32 2.801 1 84.56 304 TYR B N 1
ATOM 5037 C CA . TYR B 1 304 ? 36.406 11.125 3.645 1 84.56 304 TYR B CA 1
ATOM 5038 C C . TYR B 1 304 ? 37.656 10.93 2.797 1 84.56 304 TYR B C 1
ATOM 5040 O O . TYR B 1 304 ? 37.594 10.281 1.751 1 84.56 304 TYR B O 1
ATOM 5048 N N . GLU B 1 305 ? 38.688 11.609 3.258 1 76.94 305 GLU B N 1
ATOM 5049 C CA . GLU B 1 305 ? 39.938 11.555 2.525 1 76.94 305 GLU B CA 1
ATOM 5050 C C . GLU B 1 305 ? 40.656 10.219 2.752 1 76.94 305 GLU B C 1
ATOM 5052 O O . GLU B 1 305 ? 41.406 9.758 1.896 1 76.94 305 GLU B O 1
ATOM 5057 N N . ASP B 1 306 ? 40.438 9.633 3.906 1 80 306 ASP B N 1
ATOM 5058 C CA . ASP B 1 306 ? 41.125 8.375 4.207 1 80 306 ASP B CA 1
ATOM 5059 C C . ASP B 1 306 ? 40.156 7.391 4.879 1 80 306 ASP B C 1
ATOM 5061 O O . ASP B 1 306 ? 39.25 7.797 5.621 1 80 306 ASP B O 1
ATOM 5065 N N . GLN B 1 307 ? 40.344 6.129 4.602 1 84.62 307 GLN B N 1
ATOM 5066 C CA . GLN B 1 307 ? 39.5 5.035 5.098 1 84.62 307 GLN B CA 1
ATOM 5067 C C . GLN B 1 307 ? 39.531 4.969 6.621 1 84.62 307 GLN B C 1
ATOM 5069 O O . GLN B 1 307 ? 38.531 4.652 7.254 1 84.62 307 GLN B O 1
ATOM 5074 N N . ASN B 1 308 ? 40.688 5.305 7.141 1 85.81 308 ASN B N 1
ATOM 5075 C CA . ASN B 1 308 ? 40.844 5.227 8.586 1 85.81 308 ASN B CA 1
ATOM 5076 C C . ASN B 1 308 ? 39.938 6.23 9.305 1 85.81 308 ASN B C 1
ATOM 5078 O O . ASN B 1 308 ? 39.344 5.906 10.328 1 85.81 308 ASN B O 1
ATOM 5082 N N . SER B 1 309 ? 39.906 7.418 8.711 1 87.19 309 SER B N 1
ATOM 5083 C CA . SER B 1 309 ? 39.062 8.445 9.297 1 87.19 309 SER B CA 1
ATOM 5084 C C . SER B 1 309 ? 37.594 8.047 9.211 1 87.19 309 SER B C 1
ATOM 5086 O O . SER B 1 309 ? 36.812 8.305 10.133 1 87.19 309 SER B O 1
ATOM 5088 N N . PHE B 1 310 ? 37.25 7.449 8.109 1 91.38 310 PHE B N 1
ATOM 5089 C CA . PHE B 1 310 ? 35.875 6.965 7.949 1 91.38 310 PHE B CA 1
ATOM 5090 C C . PHE B 1 310 ? 35.594 5.863 8.953 1 91.38 310 PHE B C 1
ATOM 5092 O O . PHE B 1 310 ? 34.531 5.867 9.586 1 91.38 310 PHE B O 1
ATOM 5099 N N . TYR B 1 311 ? 36.438 4.941 9.117 1 88 311 TYR B N 1
ATOM 5100 C CA . TYR B 1 311 ? 36.281 3.834 10.047 1 88 311 TYR B CA 1
ATOM 5101 C C . TYR B 1 311 ? 36.031 4.344 11.461 1 88 311 TYR B C 1
ATOM 5103 O O . TYR B 1 311 ? 35.125 3.865 12.148 1 88 311 TYR B O 1
ATOM 5111 N N . ARG B 1 312 ? 36.812 5.254 11.883 1 88.12 312 ARG B N 1
ATOM 5112 C CA . ARG B 1 312 ? 36.688 5.828 13.219 1 88.12 312 ARG B CA 1
ATOM 5113 C C . ARG B 1 312 ? 35.312 6.504 13.391 1 88.12 312 ARG B C 1
ATOM 5115 O O . ARG B 1 312 ? 34.656 6.316 14.406 1 88.12 312 ARG B O 1
ATOM 5122 N N . ALA B 1 313 ? 34.938 7.258 12.445 1 89.38 313 ALA B N 1
ATOM 5123 C CA . ALA B 1 313 ? 33.656 7.98 12.508 1 89.38 313 ALA B CA 1
ATOM 5124 C C . ALA B 1 313 ? 32.5 7.016 12.547 1 89.38 313 ALA B C 1
ATOM 5126 O O . ALA B 1 313 ? 31.562 7.188 13.352 1 89.38 313 ALA B O 1
ATOM 5127 N N . PHE B 1 314 ? 32.5 6.027 11.672 1 91.88 314 PHE B N 1
ATOM 5128 C CA . PHE B 1 314 ? 31.406 5.074 11.594 1 91.88 314 PHE B CA 1
ATOM 5129 C C . PHE B 1 314 ? 31.266 4.305 12.898 1 91.88 314 PHE B C 1
ATOM 5131 O O . PHE B 1 314 ? 30.141 4.047 13.352 1 91.88 314 PHE B O 1
ATOM 5138 N N . ARG B 1 315 ? 32.344 3.98 13.453 1 88.31 315 ARG B N 1
ATOM 5139 C CA . ARG B 1 315 ? 32.312 3.328 14.758 1 88.31 315 ARG B CA 1
ATOM 5140 C C . ARG B 1 315 ? 31.656 4.223 15.805 1 88.31 315 ARG B C 1
ATOM 5142 O O . ARG B 1 315 ? 30.938 3.734 16.688 1 88.31 315 ARG B O 1
ATOM 5149 N N . LEU B 1 316 ? 31.922 5.371 15.773 1 87.38 316 LEU B N 1
ATOM 5150 C CA . LEU B 1 316 ? 31.312 6.32 16.688 1 87.38 316 LEU B CA 1
ATOM 5151 C C . LEU B 1 316 ? 29.797 6.402 16.453 1 87.38 316 LEU B C 1
ATOM 5153 O O . LEU B 1 316 ? 29.031 6.516 17.406 1 87.38 316 LEU B O 1
ATOM 5157 N N . TRP B 1 317 ? 29.391 6.34 15.148 1 86.31 317 TRP B N 1
ATOM 5158 C CA . TRP B 1 317 ? 27.984 6.477 14.797 1 86.31 317 TRP B CA 1
ATOM 5159 C C . TRP B 1 317 ? 27.203 5.215 15.156 1 86.31 317 TRP B C 1
ATOM 5161 O O . TRP B 1 317 ? 26.094 5.293 15.695 1 86.31 317 TRP B O 1
ATOM 5171 N N . GLU B 1 318 ? 27.766 4.027 14.859 1 87.44 318 GLU B N 1
ATOM 5172 C CA . GLU B 1 318 ? 27 2.783 14.875 1 87.44 318 GLU B CA 1
ATOM 5173 C C . GLU B 1 318 ? 27.516 1.833 15.953 1 87.44 318 GLU B C 1
ATOM 5175 O O . GLU B 1 318 ? 26.906 0.798 16.219 1 87.44 318 GLU B O 1
ATOM 5180 N N . GLY B 1 319 ? 28.609 2.199 16.547 1 84.62 319 GLY B N 1
ATOM 5181 C CA . GLY B 1 319 ? 29.188 1.386 17.609 1 84.62 319 GLY B CA 1
ATOM 5182 C C . GLY B 1 319 ? 29.969 0.193 17.078 1 84.62 319 GLY B C 1
ATOM 5183 O O . GLY B 1 319 ? 30.422 -0.643 17.875 1 84.62 319 GLY B O 1
ATOM 5184 N N . GLU B 1 320 ? 30 0.058 15.773 1 86.25 320 GLU B N 1
ATOM 5185 C CA . GLU B 1 320 ? 30.75 -1.024 15.141 1 86.25 320 GLU B CA 1
ATOM 5186 C C . GLU B 1 320 ? 31.406 -0.556 13.852 1 86.25 320 GLU B C 1
ATOM 5188 O O . GLU B 1 320 ? 31.125 0.542 13.367 1 86.25 320 GLU B O 1
ATOM 5193 N N . THR B 1 321 ? 32.281 -1.499 13.266 1 88.56 321 THR B N 1
ATOM 5194 C CA . THR B 1 321 ? 32.969 -1.15 12.031 1 88.56 321 THR B CA 1
ATOM 5195 C C . THR B 1 321 ? 32.031 -1.289 10.828 1 88.56 321 THR B C 1
ATOM 5197 O O . THR B 1 321 ? 31.062 -2.029 10.883 1 88.56 321 THR B O 1
ATOM 5200 N N . PRO B 1 322 ? 32.344 -0.521 9.766 1 88.62 322 PRO B N 1
ATOM 5201 C CA . PRO B 1 322 ? 31.547 -0.642 8.555 1 88.62 322 PRO B CA 1
ATOM 5202 C C . PRO B 1 322 ? 31.422 -2.082 8.062 1 88.62 322 PRO B C 1
ATOM 5204 O O . PRO B 1 322 ? 30.344 -2.508 7.629 1 88.62 322 PRO B O 1
ATOM 5207 N N . SER B 1 323 ? 32.469 -2.803 8.125 1 85.62 323 SER B N 1
ATOM 5208 C CA . SER B 1 323 ? 32.5 -4.188 7.66 1 85.62 323 SER B CA 1
ATOM 5209 C C . SER B 1 323 ? 31.547 -5.055 8.492 1 85.62 323 SER B C 1
ATOM 5211 O O . SER B 1 323 ? 30.797 -5.863 7.945 1 85.62 323 SER B O 1
ATOM 5213 N N . ASN B 1 324 ? 31.578 -4.855 9.742 1 84.38 324 ASN B N 1
ATOM 5214 C CA . ASN B 1 324 ? 30.703 -5.613 10.641 1 84.38 324 ASN B CA 1
ATOM 5215 C C . ASN B 1 324 ? 29.234 -5.262 10.43 1 84.38 324 ASN B C 1
ATOM 5217 O O . ASN B 1 324 ? 28.375 -6.145 10.438 1 84.38 324 ASN B O 1
ATOM 5221 N N . TRP B 1 325 ? 29.047 -4.043 10.32 1 85.62 325 TRP B N 1
ATOM 5222 C CA . TRP B 1 325 ? 27.688 -3.559 10.117 1 85.62 325 TRP B CA 1
ATOM 5223 C C . TRP B 1 325 ? 27.094 -4.148 8.844 1 85.62 325 TRP B C 1
ATOM 5225 O O . TRP B 1 325 ? 25.938 -4.586 8.836 1 85.62 325 TRP B O 1
ATOM 5235 N N . ARG B 1 326 ? 27.828 -4.156 7.785 1 81.75 326 ARG B N 1
ATOM 5236 C CA . ARG B 1 326 ? 27.391 -4.711 6.504 1 81.75 326 ARG B CA 1
ATOM 5237 C C . ARG B 1 326 ? 27.078 -6.195 6.633 1 81.75 326 ARG B C 1
ATOM 5239 O O . ARG B 1 326 ? 26.078 -6.668 6.082 1 81.75 326 ARG B O 1
ATOM 5246 N N . LYS B 1 327 ? 27.828 -6.863 7.27 1 74.88 327 LYS B N 1
ATOM 5247 C CA . LYS B 1 327 ? 27.609 -8.289 7.473 1 74.88 327 LYS B CA 1
ATOM 5248 C C . LYS B 1 327 ? 26.297 -8.547 8.203 1 74.88 327 LYS B C 1
ATOM 5250 O O . LYS B 1 327 ? 25.562 -9.469 7.863 1 74.88 327 LYS B O 1
ATOM 5255 N N . LYS B 1 328 ? 26.031 -7.723 9.078 1 72.25 328 LYS B N 1
ATOM 5256 C CA . LYS B 1 328 ? 24.828 -7.871 9.883 1 72.25 328 LYS B CA 1
ATOM 5257 C C . LYS B 1 328 ? 23.578 -7.527 9.062 1 72.25 328 LYS B C 1
ATOM 5259 O O . LYS B 1 328 ? 22.547 -8.188 9.195 1 72.25 328 LYS B O 1
ATOM 5264 N N . THR B 1 329 ? 23.688 -6.418 8.43 1 61.66 329 THR B N 1
ATOM 5265 C CA . THR B 1 329 ? 22.547 -5.957 7.648 1 61.66 329 THR B CA 1
ATOM 5266 C C . THR B 1 329 ? 22.219 -6.953 6.543 1 61.66 329 THR B C 1
ATOM 5268 O O . THR B 1 329 ? 21.047 -7.164 6.223 1 61.66 329 THR B O 1
ATOM 5271 N N . ARG B 1 330 ? 23.219 -7.414 5.941 1 56.34 330 ARG B N 1
ATOM 5272 C CA . ARG B 1 330 ? 23.016 -8.477 4.961 1 56.34 330 ARG B CA 1
ATOM 5273 C C . ARG B 1 330 ? 22.312 -9.68 5.586 1 56.34 330 ARG B C 1
ATOM 5275 O O . ARG B 1 330 ? 21.484 -10.312 4.949 1 56.34 330 ARG B O 1
ATOM 5282 N N . LEU B 1 331 ? 22.781 -9.859 6.727 1 49.53 331 LEU B N 1
ATOM 5283 C CA . LEU B 1 331 ? 22.188 -10.977 7.445 1 49.53 331 LEU B CA 1
ATOM 5284 C C . LEU B 1 331 ? 20.734 -10.672 7.816 1 49.53 331 LEU B C 1
ATOM 5286 O O . LEU B 1 331 ? 19.891 -11.562 7.797 1 49.53 331 LEU B O 1
ATOM 5290 N N . ASN B 1 332 ? 20.625 -9.508 8.219 1 44.62 332 ASN B N 1
ATOM 5291 C CA . ASN B 1 332 ? 19.266 -9.156 8.602 1 44.62 332 ASN B CA 1
ATOM 5292 C C . ASN B 1 332 ? 18.359 -9.008 7.387 1 44.62 332 ASN B C 1
ATOM 5294 O O . ASN B 1 332 ? 17.125 -9.117 7.5 1 44.62 332 ASN B O 1
ATOM 5298 N N . GLY B 1 333 ? 18.812 -8.484 6.434 1 37.03 333 GLY B N 1
ATOM 5299 C CA . GLY B 1 333 ? 18.031 -8.531 5.211 1 37.03 333 GLY B CA 1
ATOM 5300 C C . GLY B 1 333 ? 17.781 -9.938 4.707 1 37.03 333 GLY B C 1
ATOM 5301 O O . GLY B 1 333 ? 16.828 -10.188 3.973 1 37.03 333 GLY B O 1
ATOM 5302 N N . PHE B 1 334 ? 18.734 -10.797 4.836 1 32.62 334 PHE B N 1
ATOM 5303 C CA . PHE B 1 334 ? 18.562 -12.219 4.586 1 32.62 334 PHE B CA 1
ATOM 5304 C C . PHE B 1 334 ? 17.844 -12.891 5.754 1 32.62 334 PHE B C 1
ATOM 5306 O O . PHE B 1 334 ? 17.438 -14.055 5.66 1 32.62 334 PHE B O 1
ATOM 5313 N N . ASN B 1 335 ? 17.812 -12.391 6.84 1 26.69 335 ASN B N 1
ATOM 5314 C CA . ASN B 1 335 ? 17.047 -13.078 7.875 1 26.69 335 ASN B CA 1
ATOM 5315 C C . ASN B 1 335 ? 15.57 -12.688 7.84 1 26.69 335 ASN B C 1
ATOM 5317 O O . ASN B 1 335 ? 15.242 -11.508 7.734 1 26.69 335 ASN B O 1
#

Sequence (670 aa):
MSHTRIKFPAGFWAGLRQLGINAPDVLRKARLPLTVMTEPVVTAAQYFAIWQAYSDLVDDVSKGIIKLATGFEPAHYPPAVLAAYHARDYRGALKRMARYKQLCPPESLRITEEDEHCAIELEWLDDKLPGPPLLIGITLAFLLELGRRGTGQPLTAKSVEFAHPMGDMQALEAYFGCRIRSGAARNRLTLNRGDLDRPFVSYNAELLEILTPVLDQSLNDQQNSLSISGAVKWIMKRTLPGGHPDIQTVASELGMSGRTLQRRLTDEGTSFKQLLIQVRHEQAREYLADPSLDIKEVAILIGYEDQNSFYRAFRLWEGETPSNWRKKTRLNGFNMSHTRIKFPAGFWAGLRQLGINAPDVLRKARLPLTVMTEPVVTAAQYFAIWQAYSDLVDDVSKGIIKLATGFEPAHYPPAVLAAYHARDYRGALKRMARYKQLCPPESLRITEEDEHCAIELEWLDDKLPGPPLLIGITLAFLLELGRRGTGQPLTAKSVEFAHPMGDMQALEAYFGCRIRSGAARNRLTLNRGDLDRPFVSYNAELLEILTPVLDQSLNDQQNSLSISGAVKWIMKRTLPGGHPDIQTVASELGMSGRTLQRRLTDEGTSFKQLLIQVRHEQAREYLADPSLDIKEVAILIGYEDQNSFYRAFRLWEGETPSNWRKKTRLNGFN

Foldseek 3Di:
DPQPKFFAQLLVQVQCVQLVHHQVQLCVQLVHDPCCNVVVIDGPSSVLSSVVSLCVPDPFLLCSLLSSLPRRDPVSDDLLQVLLLQAFWLLSSVVSCQLLCLSGDFWHWDWDDDDFKIKIFIDGNDPVDDGDQSVLSNVLSNSQSSLCQFQVHDFAFAEWEELADGGDQVSNCVSRVYHYHYNDPTTMTMGGPVSGGRTGPSHDPVSSVVSVVVSVVSSLQSVLVVALLSQLLVVLLVCQLVADDDLQVSQVVVVHGSVVSQVSCVVVVHGSVRSLLVSLQVQLVVVLLPVVDDLQRNCSSSHHPDSVVVQVSNCVVPVHGSVVVSVVVVVVVVD/DPQPKFFAQLLVQVQCVQLVHHQVQLCVQLVHDPCCNVVVIDGPSSVLSSVVSLCVPDPFLLCSLLSSLPRRDPVSDDLLQVLLLQAFWLLSSVVSCQLLCLSGDFWHWDWDDDDFKIKIFIDGNDPVDDGDQSVLSNVLSNSQSSLCQFQVHDFAFAEWEELADGGDQVSNCVSRVYHYHYNDPTTMTMGGPVSRGRTGPSHDPVSSVVSVVVSVVSSLQSVLVVALLSQLLVVLLVCQLVADDDLQVSQVVVVHGSVVSQVRCVVVVHGSVRSLLVSLQVQLVVQLLDPVDDLQRNCSSSHHPDSVVVQVSNCVVPVHGSVVVSVVVVVVVVD

pLDDT: mean 85.28, std 12.16, range [26.58, 98.19]

Nearest PDB structures (foldseek):
  5chh-assembly1_A  TM=4.928E-01  e=1.507E-16  Pseudomonas aeruginosa
  8rcw-assembly2_B  TM=7.895E-01  e=9.370E-11  Mycobacterium tuberculosis H37Rv
  3mkl-assembly2_B  TM=9.521E-01  e=4.625E-06  Escherichia coli K-12
  3mkl-assembly1_A  TM=9.276E-01  e=8.168E-06  Escherichia coli K-12
  6xiu-assembly1_B-2  TM=5.942E-01  e=1.639E-04  Escherichia coli

Radius of gyration: 27.89 Å; Cα contacts (8 Å, |Δi|>4): 1064; chains: 2; bounding box: 68×67×64 Å